Protein AF-A0A8S9PJC6-F1 (afdb_monomer_lite)

Sequence (449 aa):
MTGKNNDSPQQVSPPSPVQRLAALKWRIQFLGTGVKAVSTALEVVKRIKNELEKEHSICDDDTLKYLEEEEKKLRDKLVTLSGELDSEVHQVEAEISKLESKVTELEVELKELKEDQVELELELKELSGEKVELEKRNSNLGMQLKELKDDQVEHVKKNSKLELELKELNGEKVELENRNSYLGLQLSEIKEEKMALELELEKQMKHMKSEESGSKREARRITGRNEALKDQKKTLPKLLKEKEEELLAGNGNEENIHQDVSPLQNLVDRLPNTMKTILAPKGSFTGDEFGAFMGGFVNIAAYTVTLANKTMGITAMSALASLLTLMISTMFNNIVTYILTVQVQVQNDQPRVVKAFTSLPWIMLGGVLPIAIGGFIPRWGIRAIVTGIVTFVLKIAFAVFLVLSYKVPKKYGFYFVILGMAGMAIAAGVPEILEWIVKLSVKKACPSI

Radius of gyration: 73.62 Å; chains: 1; bounding box: 141×62×242 Å

Organism: Brassica cretica (NCBI:txid69181)

Foldseek 3Di:
DDDDPPPDPPPPPPDDLVRVLVVLVVVLVVLVVVLVVLVVVLVVLVVVLVVVVVVPPDDDPVVNVVSVVVNVVSVVVNVVSVVVSVVSVVVSVVSVVVVVVVVVVVVVVVVVVVVVVVVVVVVVVVVVVVVVVVVVVVVVVVVVVVVVVVVVVVVVVVVVVVVVVVVVVVVVVVVVVVVVVVVVVVVVVVVVVVVVVVVVVVVVVVVVVVVVVVVVVVVVVVVVVVVVVVVVVVCVVVVVVVVVVVVPDDDDDDDYDDDDDDDPPVPVVPDDPVVVPPDDDDDDDPVVNVVLVVVVLLVLLLLLLVPPPDDLVVSVVVSVVVVVVSLVVVVVVVVVVVVVVVVVDDDDDDDPPVVSVVCVVVCCVLRVVLCVVLVPDPDPVVSCVVSVVVNLVVLLVVLVVCCVVVVPPNVVSVVSSVVVVVSVVCSNVVVVVVVVVVVVVVVVPDDDD

Secondary structure (DSSP, 8-state):
------------PPPPHHHHHHHHHHHHHHHHHHHHHHHHHHHHHHHHHHHHTTSTTS--HHHHHHHHHHHHHHHHHHHHHHHHHHHHHHHHHHHHHHHHHHHHHHHHHHHHHHHHHHHHHHHHHHHHHHHHHHHHHHHHHHHHHHHHHHHHHHHHHHHHHHHHHHHHHHHHHHHHHHHHHHHHHHHHHHHHHHHHHHHHHHHHHHHHHHHHHHHHHHHHHHHHHHHHHHHHHHHHHHHHHHHHHHTTS-------------TTTTTTTTS-GGGS---PPP----HHHHHHHHHHHHHHHHHHHHSTTS-HHHHHHHHHHHHHHHHHHHHHHHHHHHHHHHTT--S----TTHHHHTTHHHHIIIIIHHHHHHHT--SHHHHHHHHHHHHHHHHHHHHHHHHHHH---HHHHHHHHHHHHHHHHHHHHHHHHHHHHHHHHHTTS----

pLDDT: mean 74.3, std 19.73, range [27.53, 97.62]

Structure (mmCIF, N/CA/C/O backbone):
data_AF-A0A8S9PJC6-F1
#
_entry.id   AF-A0A8S9PJC6-F1
#
loop_
_atom_site.group_PDB
_atom_site.id
_atom_site.type_symbol
_atom_site.label_atom_id
_atom_site.label_alt_id
_atom_site.label_comp_id
_atom_site.label_asym_id
_atom_site.label_entity_id
_atom_site.label_seq_id
_atom_site.pdbx_PDB_ins_code
_atom_site.Cartn_x
_atom_site.Cartn_y
_atom_site.Cartn_z
_atom_site.occupancy
_atom_site.B_iso_or_equiv
_atom_site.auth_seq_id
_atom_site.auth_comp_id
_atom_site.auth_asym_id
_atom_site.auth_atom_id
_atom_site.pdbx_PDB_model_num
ATOM 1 N N . MET A 1 1 ? -37.143 -42.612 22.997 1.00 45.41 1 MET A N 1
ATOM 2 C CA . MET A 1 1 ? -38.091 -42.983 24.068 1.00 45.41 1 MET A CA 1
ATOM 3 C C . MET A 1 1 ? -37.348 -43.777 25.131 1.00 45.41 1 MET A C 1
ATOM 5 O O . MET A 1 1 ? -37.181 -44.965 24.943 1.00 45.41 1 MET A O 1
ATOM 9 N N . THR A 1 2 ? -36.880 -43.120 26.193 1.00 41.22 2 THR A N 1
ATOM 10 C CA . THR A 1 2 ? -36.647 -43.697 27.535 1.00 41.22 2 THR A CA 1
ATOM 11 C C . THR A 1 2 ? -36.434 -42.510 28.475 1.00 41.22 2 THR A C 1
ATOM 13 O O . THR A 1 2 ? -35.317 -42.015 28.618 1.00 41.22 2 THR A O 1
ATOM 16 N N . GLY A 1 3 ? -37.530 -41.983 29.024 1.00 41.44 3 GLY A N 1
ATOM 17 C CA . GLY A 1 3 ? -37.496 -40.940 30.044 1.00 41.44 3 GLY A CA 1
ATOM 18 C C . GLY A 1 3 ? -37.128 -41.553 31.391 1.00 41.44 3 GLY A C 1
ATOM 19 O O . GLY A 1 3 ? -37.862 -42.394 31.903 1.00 41.44 3 GLY A O 1
ATOM 20 N N . LYS A 1 4 ? -35.980 -41.156 31.942 1.00 49.16 4 LYS A N 1
ATOM 21 C CA . LYS A 1 4 ? -35.655 -41.346 33.357 1.00 49.16 4 LYS A CA 1
ATOM 22 C C . LYS A 1 4 ? -36.144 -40.105 34.100 1.00 49.16 4 LYS A C 1
ATOM 24 O O . LYS A 1 4 ? -35.593 -39.026 33.901 1.00 49.16 4 LYS A O 1
ATOM 29 N N . ASN A 1 5 ? -37.181 -40.271 34.918 1.00 48.72 5 ASN A N 1
ATOM 30 C CA . ASN A 1 5 ? -37.601 -39.276 35.900 1.00 48.72 5 ASN A CA 1
ATOM 31 C C . ASN A 1 5 ? -36.500 -39.160 36.960 1.00 48.72 5 ASN A C 1
ATOM 33 O O . ASN A 1 5 ? -36.337 -40.050 37.792 1.00 48.72 5 ASN A O 1
ATOM 37 N N . ASN A 1 6 ? -35.719 -38.084 36.882 1.00 44.72 6 ASN A N 1
ATOM 38 C CA . ASN A 1 6 ? -34.831 -37.648 37.952 1.00 44.72 6 ASN A CA 1
ATOM 39 C C . ASN A 1 6 ? -35.631 -36.726 38.880 1.00 44.72 6 ASN A C 1
ATOM 41 O O . ASN A 1 6 ? -35.588 -35.506 38.730 1.00 44.72 6 ASN A O 1
ATOM 45 N N . ASP A 1 7 ? -36.348 -37.315 39.835 1.00 52.81 7 ASP A N 1
ATOM 46 C CA . ASP A 1 7 ? -36.864 -36.592 40.998 1.00 52.81 7 ASP A CA 1
ATOM 47 C C . ASP A 1 7 ? -35.705 -36.369 41.978 1.00 52.81 7 ASP A C 1
ATOM 49 O O . ASP A 1 7 ? -35.530 -37.080 42.968 1.00 52.81 7 ASP A O 1
ATOM 53 N N . SER A 1 8 ? -34.851 -35.395 41.661 1.00 49.06 8 SER A N 1
ATOM 54 C CA . SER A 1 8 ? -33.899 -34.863 42.634 1.00 49.06 8 SER A CA 1
ATOM 55 C C . SER A 1 8 ? -34.694 -34.119 43.713 1.00 49.06 8 SER A C 1
ATOM 57 O O . SER A 1 8 ? -35.525 -33.278 43.359 1.00 49.06 8 SER A O 1
ATOM 59 N N . PRO A 1 9 ? -34.468 -34.384 45.014 1.00 55.22 9 PRO A N 1
ATOM 60 C CA . PRO A 1 9 ? -35.162 -33.678 46.082 1.00 55.22 9 PRO A CA 1
ATOM 61 C C . PRO A 1 9 ? -34.919 -32.180 45.915 1.00 55.22 9 PRO A C 1
ATOM 63 O O . PRO A 1 9 ? -33.772 -31.731 45.912 1.00 55.22 9 PRO A O 1
ATOM 66 N N . GLN A 1 10 ? -36.003 -31.420 45.725 1.00 48.41 10 GLN A N 1
ATOM 67 C CA . GLN A 1 10 ? -35.957 -29.965 45.679 1.00 48.41 10 GLN A CA 1
ATOM 68 C C . GLN A 1 10 ? -35.291 -29.483 46.963 1.00 48.41 10 GLN A C 1
ATOM 70 O O . GLN A 1 10 ? -35.856 -29.559 48.053 1.00 48.41 10 GLN A O 1
ATOM 75 N N . GLN A 1 11 ? -34.049 -29.038 46.819 1.00 50.44 11 GLN A N 1
ATOM 76 C CA . GLN A 1 11 ? -33.277 -28.426 47.875 1.00 50.44 11 GLN A CA 1
ATOM 77 C C . GLN A 1 11 ? -34.015 -27.135 48.230 1.00 50.44 11 GLN A C 1
ATOM 79 O O . GLN A 1 11 ? -33.955 -26.155 47.491 1.00 50.44 11 GLN A O 1
ATOM 84 N N . VAL A 1 12 ? -34.816 -27.178 49.298 1.00 59.12 12 VAL A N 1
ATOM 85 C CA . VAL A 1 12 ? -35.572 -26.020 49.777 1.00 59.12 12 VAL A CA 1
ATOM 86 C C . VAL A 1 12 ? -34.548 -24.952 50.122 1.00 59.12 12 VAL A C 1
ATOM 88 O O . VAL A 1 12 ? -33.797 -25.089 51.090 1.00 59.12 12 VAL A O 1
ATOM 91 N N . SER A 1 13 ? -34.470 -23.928 49.274 1.00 61.56 13 SER A N 1
ATOM 92 C CA . SER A 1 13 ? -33.551 -22.817 49.458 1.00 61.56 13 SER A CA 1
ATOM 93 C C . SER A 1 13 ? -33.766 -22.236 50.853 1.00 61.56 13 SER A C 1
ATOM 95 O O . SER A 1 13 ? -34.916 -21.994 51.237 1.00 61.56 13 SER A O 1
ATOM 97 N N . PRO A 1 14 ? -32.696 -22.028 51.638 1.00 69.75 14 PRO A N 1
ATOM 98 C CA . PRO A 1 14 ? -32.834 -21.444 52.959 1.00 69.75 14 PRO A CA 1
ATOM 99 C C . PRO A 1 14 ? -33.584 -20.104 52.857 1.00 69.75 14 PRO A C 1
ATOM 101 O O . PRO A 1 14 ? -33.351 -19.358 51.902 1.00 69.75 14 PRO A O 1
ATOM 104 N N . PRO A 1 15 ? -34.461 -19.779 53.827 1.00 74.69 15 PRO A N 1
ATOM 105 C CA . PRO A 1 15 ? -35.247 -18.553 53.789 1.00 74.69 15 PRO A CA 1
ATOM 106 C C . PRO A 1 15 ? -34.319 -17.348 53.674 1.00 74.69 15 PRO A C 1
ATOM 108 O O . PRO A 1 15 ? -33.278 -17.298 54.347 1.00 74.69 15 PRO A O 1
ATO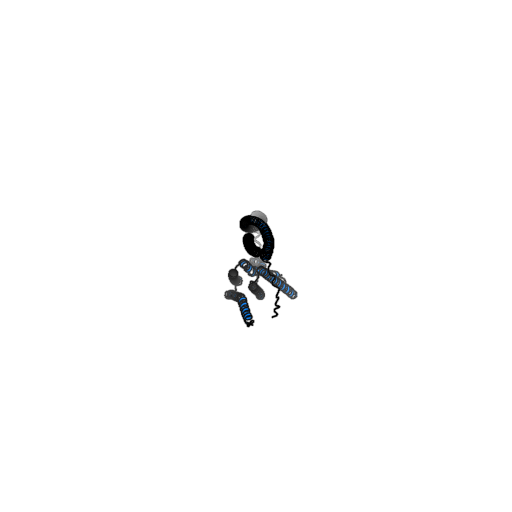M 111 N N . SER A 1 16 ? -34.691 -16.404 52.808 1.00 80.62 16 SER A N 1
ATOM 112 C CA . SER A 1 16 ? -33.894 -15.205 52.560 1.00 80.62 16 SER A CA 1
ATOM 113 C C . SER A 1 16 ? -33.733 -14.394 53.854 1.00 80.62 16 SER A C 1
ATOM 115 O O . SER A 1 16 ? -34.588 -14.482 54.739 1.00 80.62 16 SER A O 1
ATOM 117 N N . PRO A 1 17 ? -32.674 -13.577 53.998 1.00 73.81 17 PRO A N 1
ATOM 118 C CA . PRO A 1 17 ? -32.494 -12.729 55.181 1.00 73.81 17 PRO A CA 1
ATOM 119 C C . PRO A 1 17 ? -33.729 -11.867 55.489 1.00 73.81 17 PRO A C 1
ATOM 121 O O . PRO A 1 17 ? -34.109 -11.715 56.643 1.00 73.81 17 PRO A O 1
ATOM 124 N N . VAL A 1 18 ? -34.426 -11.400 54.447 1.00 74.25 18 VAL A N 1
ATOM 125 C CA . VAL A 1 18 ? -35.682 -10.644 54.567 1.00 74.25 18 VAL A CA 1
ATOM 126 C C . VAL A 1 18 ? -36.807 -11.502 55.155 1.00 74.25 18 VAL A C 1
ATOM 128 O O . VAL A 1 18 ? -37.553 -11.041 56.015 1.00 74.25 18 VAL A O 1
ATOM 131 N N . GLN A 1 19 ? -36.926 -12.761 54.727 1.00 80.06 19 GLN A N 1
ATOM 132 C CA . GLN A 1 19 ? -37.922 -13.696 55.257 1.00 80.06 19 GLN A CA 1
ATOM 133 C C . GLN A 1 19 ? -37.634 -14.079 56.714 1.00 80.06 19 GLN A C 1
ATOM 135 O O . GLN A 1 19 ? -38.567 -14.195 57.506 1.00 80.06 19 GLN A O 1
ATOM 140 N N . ARG A 1 20 ? -36.356 -14.236 57.083 1.00 78.38 20 ARG A N 1
ATOM 141 C CA . ARG A 1 20 ? -35.941 -14.506 58.470 1.00 78.38 20 ARG A CA 1
ATOM 142 C C . ARG A 1 20 ? -36.241 -13.325 59.388 1.00 78.38 20 ARG A C 1
ATOM 144 O O . ARG A 1 20 ? -36.880 -13.517 60.418 1.00 78.38 20 ARG A O 1
ATOM 151 N N . LEU A 1 21 ? -35.897 -12.111 58.959 1.00 77.00 21 LEU A N 1
ATOM 152 C CA . LEU A 1 21 ? -36.190 -10.885 59.699 1.00 77.00 21 LEU A CA 1
ATOM 153 C C . LEU A 1 21 ? -37.702 -10.668 59.865 1.00 77.00 21 LEU A C 1
ATOM 155 O O . LEU A 1 21 ? -38.164 -10.299 60.941 1.00 77.00 21 LEU A O 1
ATOM 159 N N . ALA A 1 22 ? -38.492 -10.936 58.819 1.00 79.31 22 ALA A N 1
ATOM 160 C CA . ALA A 1 22 ? -39.950 -10.853 58.890 1.00 79.31 22 ALA A CA 1
ATOM 161 C C . ALA A 1 22 ? -40.543 -11.860 59.892 1.00 79.31 22 ALA A C 1
ATOM 163 O O . ALA A 1 22 ? -41.432 -11.500 60.666 1.00 79.31 22 ALA A O 1
ATOM 164 N N . ALA A 1 23 ? -40.030 -13.095 59.914 1.00 81.25 23 ALA A N 1
ATOM 165 C CA . ALA A 1 23 ? -40.450 -14.121 60.866 1.00 81.25 23 ALA A CA 1
ATOM 166 C C . ALA A 1 23 ? -40.083 -13.754 62.316 1.00 81.25 23 ALA A C 1
ATOM 168 O O . ALA A 1 23 ? -40.928 -13.866 63.202 1.00 81.25 23 ALA A O 1
ATOM 169 N N . LEU A 1 24 ? -38.864 -13.253 62.549 1.00 78.75 24 LEU A N 1
ATOM 170 C CA . LEU A 1 24 ? -38.418 -12.759 63.858 1.00 78.75 24 LEU A CA 1
ATOM 171 C C . LEU A 1 24 ? -39.259 -11.570 64.336 1.00 78.75 24 LEU A C 1
ATOM 173 O O . LEU A 1 24 ? -39.724 -11.558 65.471 1.00 78.75 24 LEU A O 1
ATOM 177 N N . LYS A 1 25 ? -39.547 -10.602 63.458 1.00 80.00 25 LYS A N 1
ATOM 178 C CA . LYS A 1 25 ? -40.383 -9.438 63.790 1.00 80.00 25 LYS A CA 1
ATOM 179 C C . LYS A 1 25 ? -41.791 -9.842 64.230 1.00 80.00 25 LYS A C 1
ATOM 181 O O . LYS A 1 25 ? -42.320 -9.283 65.190 1.00 80.00 25 LYS A O 1
ATOM 186 N N . TRP A 1 26 ? -42.393 -10.812 63.542 1.00 88.56 26 TRP A N 1
ATOM 187 C CA . TRP A 1 26 ? -43.701 -11.350 63.917 1.00 88.56 26 TRP A CA 1
ATOM 188 C C . TRP A 1 26 ? -43.662 -12.028 65.291 1.00 88.56 26 TRP A C 1
ATOM 190 O O . TRP A 1 26 ? -44.562 -11.835 66.108 1.00 88.56 26 TRP A O 1
ATOM 200 N N . ARG A 1 27 ? -42.591 -12.775 65.570 1.00 80.56 27 ARG A N 1
ATOM 201 C CA . ARG A 1 27 ? -42.414 -13.521 66.817 1.00 80.56 27 ARG A CA 1
ATOM 202 C C . ARG A 1 27 ? -42.172 -12.606 68.025 1.00 80.56 27 ARG A C 1
ATOM 204 O O . ARG A 1 27 ? -42.888 -12.739 69.014 1.00 80.56 27 ARG A O 1
ATOM 211 N N . ILE A 1 28 ? -41.348 -11.568 67.876 1.00 79.69 28 ILE A N 1
ATOM 212 C CA . ILE A 1 28 ? -41.183 -10.483 68.861 1.00 79.69 28 ILE A CA 1
ATOM 213 C C . ILE A 1 28 ? -42.523 -9.788 69.146 1.00 79.69 28 ILE A C 1
ATOM 215 O O . ILE A 1 28 ? -42.865 -9.529 70.300 1.00 79.69 28 ILE A O 1
ATOM 219 N N . GLN A 1 29 ? -43.321 -9.501 68.111 1.00 85.38 29 GLN A N 1
ATOM 220 C CA . GLN A 1 29 ? -44.637 -8.876 68.282 1.00 85.38 29 GLN A CA 1
ATOM 221 C C . GLN A 1 29 ? -45.616 -9.789 69.048 1.00 85.38 29 GLN A C 1
ATOM 223 O O . GLN A 1 29 ? -46.381 -9.317 69.899 1.00 85.38 29 GLN A O 1
ATOM 228 N N . PHE A 1 30 ? -45.582 -11.094 68.773 1.00 88.94 30 PHE A N 1
ATOM 229 C CA . PHE A 1 30 ? -46.383 -12.098 69.472 1.00 88.94 30 PHE A CA 1
ATOM 230 C C . PHE A 1 30 ? -45.956 -12.256 70.943 1.00 88.94 30 PHE A C 1
ATOM 232 O O . PHE A 1 30 ? -46.791 -12.190 71.844 1.00 88.94 30 PHE A O 1
ATOM 239 N N . LEU A 1 31 ? -44.656 -12.368 71.218 1.00 82.94 31 LEU A N 1
ATOM 240 C CA . LEU A 1 31 ? -44.134 -12.437 72.586 1.00 82.94 31 LEU A CA 1
ATOM 241 C C . LEU A 1 31 ? -44.427 -11.151 73.370 1.00 82.94 31 LEU A C 1
ATOM 243 O O . LEU A 1 31 ? -44.906 -11.213 74.501 1.00 82.94 31 LEU A O 1
ATOM 247 N N . GLY A 1 32 ? -44.258 -9.978 72.753 1.00 81.75 32 GLY A N 1
ATOM 248 C CA . GLY A 1 32 ? -44.567 -8.692 73.382 1.00 81.75 32 GLY A CA 1
ATOM 249 C C . GLY A 1 32 ? -46.050 -8.521 73.736 1.00 81.75 32 GLY A C 1
ATOM 250 O O . GLY A 1 32 ? -46.381 -7.895 74.745 1.00 81.75 32 GLY A O 1
ATOM 251 N N . THR A 1 33 ? -46.964 -9.096 72.947 1.00 88.19 33 THR A N 1
ATOM 252 C CA . THR A 1 33 ? -48.395 -9.134 73.299 1.00 88.19 33 THR A CA 1
ATOM 253 C C . THR A 1 33 ? -48.682 -10.130 74.424 1.00 88.19 33 THR A C 1
ATOM 255 O O . THR A 1 33 ? -49.456 -9.804 75.326 1.00 88.19 33 THR A O 1
ATOM 258 N N . GLY A 1 34 ? -48.001 -11.280 74.444 1.00 83.81 34 GLY A N 1
ATOM 259 C CA . GLY A 1 34 ? -48.054 -12.245 75.546 1.00 83.81 34 GLY A CA 1
ATOM 260 C C . GLY A 1 34 ? -47.580 -11.669 76.887 1.00 83.81 34 GLY A C 1
ATOM 261 O O . GLY A 1 34 ? -48.292 -11.779 77.885 1.00 83.81 34 GLY A O 1
ATOM 262 N N . VAL A 1 35 ? -46.432 -10.982 76.908 1.00 85.44 35 VAL A N 1
ATOM 263 C CA . VAL A 1 35 ? -45.887 -10.309 78.106 1.00 85.44 35 VAL A CA 1
ATOM 264 C C . VAL A 1 35 ? -46.878 -9.281 78.658 1.00 85.44 35 VAL A C 1
ATOM 266 O O . VAL A 1 35 ? -47.157 -9.278 79.858 1.00 85.44 35 VAL A O 1
ATOM 269 N N . LYS A 1 36 ? -47.477 -8.449 77.791 1.00 87.69 36 LYS A N 1
ATOM 270 C CA . LYS A 1 36 ? -48.509 -7.478 78.198 1.00 87.69 36 LYS A CA 1
ATOM 271 C C . LYS A 1 36 ? -49.721 -8.165 78.827 1.00 87.69 36 LYS A C 1
ATOM 273 O O . LYS A 1 36 ? -50.155 -7.745 79.895 1.00 87.69 36 LYS A O 1
ATOM 278 N N . ALA A 1 37 ? -50.231 -9.231 78.209 1.00 86.62 37 ALA A N 1
ATOM 279 C CA . ALA A 1 37 ? -51.390 -9.963 78.719 1.00 86.62 37 ALA A CA 1
ATOM 280 C C . ALA A 1 37 ? -51.128 -10.588 80.103 1.00 86.62 37 ALA A C 1
ATOM 282 O O . ALA A 1 37 ? -51.960 -10.462 81.003 1.00 86.62 37 ALA A O 1
ATOM 283 N N . VAL A 1 38 ? -49.959 -11.209 80.302 1.00 84.38 38 VAL A N 1
ATOM 284 C CA . VAL A 1 38 ? -49.564 -11.787 81.599 1.00 84.38 38 VAL A CA 1
ATOM 285 C C . VAL A 1 38 ? -49.360 -10.697 82.653 1.00 84.38 38 VAL A C 1
ATOM 287 O O . VAL A 1 38 ? -49.795 -10.867 83.790 1.00 84.38 38 VAL A O 1
ATOM 290 N N . SER A 1 39 ? -48.768 -9.558 82.284 1.00 87.00 39 SER A N 1
ATOM 291 C CA . SER A 1 39 ? -48.610 -8.415 83.189 1.00 87.00 39 SER A CA 1
ATOM 292 C C . SER A 1 39 ? -49.960 -7.858 83.649 1.00 87.00 39 SER A C 1
ATOM 294 O O . SER A 1 39 ? -50.131 -7.602 84.838 1.00 87.00 39 SER A O 1
ATOM 296 N N . THR A 1 40 ? -50.934 -7.710 82.747 1.00 89.31 40 THR A N 1
ATOM 297 C CA . THR A 1 40 ? -52.292 -7.273 83.109 1.00 89.31 40 THR A CA 1
ATOM 298 C C . THR A 1 40 ? -52.986 -8.287 84.019 1.00 89.31 40 THR A C 1
ATOM 300 O O . THR A 1 40 ? -53.592 -7.898 85.015 1.00 89.31 40 THR A O 1
ATOM 303 N N . ALA A 1 41 ? -52.869 -9.588 83.733 1.00 85.62 41 ALA A N 1
ATOM 304 C CA . ALA A 1 41 ? -53.424 -10.634 84.594 1.00 85.62 41 ALA A CA 1
ATOM 305 C C . ALA A 1 41 ? -52.812 -10.599 86.007 1.00 85.62 41 ALA A C 1
ATOM 307 O O . ALA A 1 41 ? -53.534 -10.695 86.998 1.00 85.62 41 ALA A O 1
ATOM 308 N N . LEU A 1 42 ? -51.496 -10.387 86.109 1.00 86.81 42 LEU A N 1
ATOM 309 C CA . LEU A 1 42 ? -50.792 -10.256 87.384 1.00 86.81 42 LEU A CA 1
ATOM 310 C C . LEU A 1 42 ? -51.283 -9.045 88.197 1.00 86.81 42 LEU A C 1
ATOM 312 O O . LEU A 1 42 ? -51.441 -9.147 89.413 1.00 86.81 42 LEU A O 1
ATOM 316 N N . GLU A 1 43 ? -51.550 -7.906 87.552 1.00 89.19 43 GLU A N 1
ATOM 317 C CA . GLU A 1 43 ? -52.126 -6.729 88.219 1.00 89.19 43 GLU A CA 1
ATOM 318 C C . GLU A 1 43 ? -53.539 -6.985 88.754 1.00 89.19 43 GLU A C 1
ATOM 320 O O . GLU A 1 43 ? -53.869 -6.539 89.856 1.00 89.19 43 GLU A O 1
ATOM 325 N N . VAL A 1 44 ? -54.364 -7.720 88.003 1.00 91.19 44 VAL A N 1
ATOM 326 C CA . VAL A 1 44 ? -55.715 -8.104 88.437 1.00 91.19 44 VAL A CA 1
ATOM 327 C C . VAL A 1 44 ? -55.648 -9.014 89.662 1.00 91.19 44 VAL A C 1
ATOM 329 O O . VAL A 1 44 ? -56.316 -8.730 90.654 1.00 91.19 44 VAL A O 1
ATOM 332 N N . VAL A 1 45 ? -54.795 -10.044 89.640 1.00 86.25 45 VAL A N 1
ATOM 333 C CA . VAL A 1 45 ? -54.602 -10.953 90.785 1.00 86.25 45 VAL A CA 1
ATOM 334 C C . VAL A 1 45 ? -54.132 -10.189 92.027 1.00 86.25 45 VAL A C 1
ATOM 336 O O . VAL A 1 45 ? -54.692 -10.374 93.105 1.00 86.25 45 VAL A O 1
ATOM 339 N N . LYS A 1 46 ? -53.179 -9.257 91.881 1.00 87.00 46 LYS A N 1
ATOM 340 C CA . LYS A 1 46 ? -52.736 -8.383 92.983 1.00 87.00 46 LYS A CA 1
ATOM 341 C C . LYS A 1 46 ? -53.865 -7.530 93.556 1.00 87.00 46 LYS A C 1
ATOM 343 O O . LYS A 1 46 ? -53.947 -7.354 94.768 1.00 87.00 46 LYS A O 1
ATOM 348 N N . ARG A 1 47 ? -54.729 -6.978 92.698 1.00 89.31 47 ARG A N 1
ATOM 349 C CA . ARG A 1 47 ? -55.872 -6.166 93.137 1.00 89.31 47 ARG A CA 1
ATOM 350 C C . ARG A 1 47 ? -56.874 -7.004 93.926 1.00 89.31 47 ARG A C 1
ATOM 352 O O . ARG A 1 47 ? -57.272 -6.577 95.002 1.00 89.31 47 ARG A O 1
ATOM 359 N N . ILE A 1 48 ? -57.211 -8.191 93.418 1.00 87.25 48 ILE A N 1
ATOM 360 C CA . ILE A 1 48 ? -58.112 -9.143 94.079 1.00 87.25 48 ILE A CA 1
ATOM 361 C C . ILE A 1 48 ? -57.552 -9.530 95.453 1.00 87.25 48 ILE A C 1
ATOM 363 O O . ILE A 1 48 ? -58.257 -9.401 96.450 1.00 87.25 48 ILE A O 1
ATOM 367 N N . LYS A 1 49 ? -56.266 -9.904 95.531 1.00 84.06 49 LYS A N 1
ATOM 368 C CA . LYS A 1 49 ? -55.587 -10.221 96.799 1.00 84.06 49 LYS A CA 1
ATOM 369 C C . LYS A 1 49 ? -55.687 -9.072 97.812 1.00 84.06 49 LYS A C 1
ATOM 371 O O . LYS A 1 49 ? -56.090 -9.292 98.948 1.00 84.06 49 LYS A O 1
ATOM 376 N N . ASN A 1 50 ? -55.394 -7.841 97.387 1.00 85.38 50 ASN A N 1
ATOM 377 C CA . ASN A 1 50 ? -55.452 -6.657 98.252 1.00 85.38 50 ASN A CA 1
ATOM 378 C C . ASN A 1 50 ? -56.872 -6.309 98.738 1.00 85.38 50 ASN A C 1
ATOM 380 O O . ASN A 1 50 ? -57.015 -5.688 99.789 1.00 85.38 50 ASN A O 1
ATOM 384 N N . GLU A 1 51 ? -57.915 -6.610 97.959 1.00 86.38 51 GLU A N 1
ATOM 385 C CA . GLU A 1 51 ? -59.310 -6.419 98.384 1.00 86.38 51 GLU A CA 1
ATOM 386 C C . GLU A 1 51 ? -59.731 -7.493 99.393 1.00 86.38 51 GLU A C 1
ATOM 388 O O . GLU A 1 51 ? -60.273 -7.155 100.444 1.00 86.38 51 GLU A O 1
ATOM 393 N N . LEU A 1 52 ? -59.372 -8.754 99.143 1.00 80.75 52 LEU A N 1
ATOM 394 C CA . LEU A 1 52 ? -59.600 -9.876 100.059 1.00 80.75 52 LEU A CA 1
ATOM 395 C C . LEU A 1 52 ? -58.912 -9.688 101.417 1.00 80.75 52 LEU A C 1
ATOM 397 O O . LEU A 1 52 ? -59.521 -9.928 102.457 1.00 80.75 52 LEU A O 1
ATOM 401 N N . GLU A 1 53 ? -57.675 -9.186 101.432 1.00 79.62 53 GLU A N 1
ATOM 402 C CA . GLU A 1 53 ? -56.961 -8.860 102.671 1.00 79.62 53 GLU A CA 1
ATOM 403 C C . GLU A 1 53 ? -57.628 -7.726 103.468 1.00 79.62 53 GLU A C 1
ATOM 405 O O . GLU A 1 53 ? -57.440 -7.643 104.679 1.00 79.62 53 GLU A O 1
ATOM 410 N N . LYS A 1 54 ? -58.431 -6.849 102.851 1.00 83.81 54 LYS A N 1
ATOM 411 C CA . LYS A 1 54 ? -59.157 -5.794 103.584 1.00 83.81 54 LYS A CA 1
ATOM 412 C C . LYS A 1 54 ? -60.434 -6.310 104.248 1.00 83.81 54 LYS A C 1
ATOM 414 O O . LYS A 1 54 ? -60.833 -5.771 105.278 1.00 83.81 54 LYS A O 1
ATOM 419 N N . GLU A 1 55 ? -61.051 -7.359 103.712 1.00 79.19 55 GLU A N 1
ATOM 420 C CA . GLU A 1 55 ? -62.315 -7.928 104.203 1.00 79.19 55 GLU A CA 1
ATOM 421 C C . GLU A 1 55 ? -62.118 -9.035 105.269 1.00 79.19 55 GLU A C 1
ATOM 423 O O . GLU A 1 55 ? -62.856 -10.014 105.274 1.00 79.19 55 GLU A O 1
ATOM 428 N N . HIS A 1 56 ? -61.154 -8.861 106.192 1.00 55.34 56 HIS A N 1
ATOM 429 C CA . HIS A 1 56 ? -60.543 -9.807 107.170 1.00 55.34 56 HIS A CA 1
ATOM 430 C C . HIS A 1 56 ? -61.443 -10.748 108.029 1.00 55.34 56 HIS A C 1
ATOM 432 O O . HIS A 1 56 ? -60.955 -11.371 108.968 1.00 55.34 56 HIS A O 1
ATOM 438 N N . SER A 1 57 ? -62.745 -10.865 107.766 1.00 56.28 57 SER A N 1
ATOM 439 C CA . SER A 1 57 ? -63.726 -11.587 108.581 1.00 56.28 57 SER A CA 1
ATOM 440 C C . SER A 1 57 ? -64.360 -12.821 107.915 1.00 56.28 57 SER A C 1
ATOM 442 O O . SER A 1 57 ? -65.059 -13.543 108.624 1.00 56.28 57 SER A O 1
ATOM 444 N N . ILE A 1 58 ? -64.215 -13.056 106.600 1.00 57.72 58 ILE A N 1
ATOM 445 C CA . ILE A 1 58 ? -65.045 -14.068 105.892 1.00 57.72 58 ILE A CA 1
ATOM 446 C C . ILE A 1 58 ? -64.258 -15.005 104.955 1.00 57.72 58 ILE A C 1
ATOM 448 O O . ILE A 1 58 ? -64.803 -16.020 104.530 1.00 57.72 58 ILE A O 1
ATOM 452 N N . CYS A 1 59 ? -62.992 -14.733 104.634 1.00 55.12 59 CYS A N 1
ATOM 453 C CA . CYS A 1 59 ? -62.295 -15.540 103.631 1.00 55.12 59 CYS A CA 1
ATOM 454 C C . CYS A 1 59 ? -61.469 -16.690 104.229 1.00 55.12 59 CYS A C 1
ATOM 456 O O . CYS A 1 59 ? -60.643 -16.464 105.113 1.00 55.12 59 CYS A O 1
ATOM 458 N N . ASP A 1 60 ? -61.679 -17.905 103.712 1.00 72.31 60 ASP A N 1
ATOM 459 C CA . ASP A 1 60 ? -60.907 -19.100 104.059 1.00 72.31 60 ASP A CA 1
ATOM 460 C C . ASP A 1 60 ? -59.451 -18.972 103.563 1.00 72.31 60 ASP A C 1
ATOM 462 O O . ASP A 1 60 ? -59.198 -18.573 102.421 1.00 72.31 60 ASP A O 1
ATOM 466 N N . ASP A 1 61 ? -58.495 -19.351 104.420 1.00 81.44 61 ASP A N 1
ATOM 467 C CA . ASP A 1 61 ? -57.033 -19.340 104.191 1.00 81.44 61 ASP A CA 1
ATOM 468 C C . ASP A 1 61 ? -56.621 -20.046 102.877 1.00 81.44 61 ASP A C 1
ATOM 470 O O . ASP A 1 61 ? -55.644 -19.679 102.221 1.00 81.44 61 ASP A O 1
ATOM 474 N N . ASP A 1 62 ? -57.418 -21.021 102.434 1.00 85.19 62 ASP A N 1
ATOM 475 C CA . ASP A 1 62 ? -57.201 -21.777 101.198 1.00 85.19 62 ASP A CA 1
ATOM 476 C C . ASP A 1 62 ? -57.332 -20.913 99.931 1.00 85.19 62 ASP A C 1
ATOM 478 O O . ASP A 1 62 ? -56.579 -21.092 98.970 1.00 85.19 62 ASP A O 1
ATOM 482 N N . THR A 1 63 ? -58.234 -19.926 99.929 1.00 84.31 63 THR A N 1
ATOM 483 C CA . THR A 1 63 ? -58.429 -18.998 98.799 1.00 84.31 63 THR A CA 1
ATOM 484 C C . THR A 1 63 ? -57.230 -18.069 98.620 1.00 84.31 63 THR A C 1
ATOM 486 O O . THR A 1 63 ? -56.821 -17.769 97.496 1.00 84.31 63 THR A O 1
ATOM 489 N N . LEU A 1 64 ? -56.636 -17.643 99.737 1.00 83.56 64 LEU A N 1
ATOM 490 C CA . LEU A 1 64 ? -55.446 -16.795 99.770 1.00 83.56 64 LEU A CA 1
ATOM 491 C C . LEU A 1 64 ? -54.214 -17.567 99.276 1.00 83.56 64 LEU A C 1
ATOM 493 O O . LEU A 1 64 ? -53.492 -17.064 98.415 1.00 83.56 64 LEU A O 1
ATOM 497 N N . LYS A 1 65 ? -54.035 -18.822 99.718 1.00 88.19 65 LYS A N 1
ATOM 498 C CA . LYS A 1 65 ? -52.977 -19.716 99.207 1.00 88.19 65 LYS A CA 1
ATOM 499 C C . LYS A 1 65 ? -53.093 -19.970 97.706 1.00 88.19 65 LYS A C 1
ATOM 501 O O . LYS A 1 65 ? -52.087 -19.907 97.002 1.00 88.19 65 LYS A O 1
ATOM 506 N N . TYR A 1 66 ? -54.305 -20.212 97.205 1.00 88.81 66 TYR A N 1
ATOM 507 C CA . TYR A 1 66 ? -54.537 -20.405 95.773 1.00 88.81 66 TYR A CA 1
ATOM 508 C C . TYR A 1 66 ? -54.132 -19.165 94.956 1.00 88.81 66 TYR A C 1
ATOM 510 O O . TYR A 1 66 ? -53.418 -19.281 93.958 1.00 88.81 66 TYR A O 1
ATOM 518 N N . LEU A 1 67 ? -54.524 -17.964 95.402 1.00 84.88 67 LEU A N 1
ATOM 519 C CA . LEU A 1 67 ? -54.147 -16.712 94.737 1.00 84.88 67 LEU A CA 1
ATOM 520 C C . LEU A 1 67 ? -52.635 -16.460 94.779 1.00 84.88 67 LEU A C 1
ATOM 522 O O . LEU A 1 67 ? -52.079 -15.964 93.801 1.00 84.88 67 LEU A O 1
ATOM 526 N N . GLU A 1 68 ? -51.951 -16.815 95.869 1.00 88.12 68 GLU A N 1
ATOM 527 C CA . GLU A 1 68 ? -50.488 -16.724 95.954 1.00 88.12 68 GLU A CA 1
ATOM 528 C C . GLU A 1 68 ? -49.774 -17.680 94.993 1.00 88.12 68 GLU A C 1
ATOM 530 O O . GLU A 1 68 ? -48.806 -17.281 94.336 1.00 88.12 68 GLU A O 1
ATOM 535 N N . GLU A 1 69 ? -50.257 -18.918 94.862 1.00 92.50 69 GLU A N 1
ATOM 536 C CA . GLU A 1 69 ? -49.743 -19.871 93.875 1.00 92.50 69 GLU A CA 1
ATOM 537 C C . GLU A 1 69 ? -49.976 -19.387 92.440 1.00 92.50 69 GLU A C 1
ATOM 539 O O . GLU A 1 69 ? -49.075 -19.485 91.600 1.00 92.50 69 GLU A O 1
ATOM 544 N N . GLU A 1 70 ? -51.147 -18.821 92.148 1.00 90.75 70 GLU A N 1
ATOM 545 C CA . GLU A 1 70 ? -51.463 -18.286 90.824 1.00 90.75 70 GLU A CA 1
ATOM 546 C C . GLU A 1 70 ? -50.636 -17.031 90.503 1.00 90.75 70 GLU A C 1
ATOM 548 O O . GLU A 1 70 ? -50.084 -16.917 89.404 1.00 90.75 70 GLU A O 1
ATOM 553 N N . GLU A 1 71 ? -50.441 -16.134 91.473 1.00 89.81 71 GLU A N 1
ATOM 554 C CA . GLU A 1 71 ? -49.567 -14.966 91.339 1.00 89.81 71 GLU A CA 1
ATOM 555 C C . GLU A 1 71 ? -48.108 -15.384 91.093 1.00 89.81 71 GLU A C 1
ATOM 557 O O . GLU A 1 71 ? -47.432 -14.823 90.224 1.00 89.81 71 GLU A O 1
ATOM 562 N N . LYS A 1 72 ? -47.619 -16.403 91.814 1.00 94.25 72 LYS A N 1
ATOM 563 C CA . LYS A 1 72 ? -46.289 -16.987 91.598 1.00 94.25 72 LYS A CA 1
ATOM 564 C C . LYS A 1 72 ? -46.170 -17.588 90.197 1.00 94.25 72 LYS A C 1
ATOM 566 O O . LYS A 1 72 ? -45.232 -17.265 89.475 1.00 94.25 72 LYS A O 1
ATOM 571 N N . LYS A 1 73 ? -47.155 -18.377 89.766 1.00 94.31 73 LYS A N 1
ATOM 572 C CA . LYS A 1 73 ? -47.190 -18.982 88.427 1.00 94.31 73 LYS A CA 1
ATOM 573 C C . LYS A 1 73 ? -47.205 -17.931 87.314 1.00 94.31 73 LYS A C 1
ATOM 575 O O . LYS A 1 73 ? -46.561 -18.122 86.283 1.00 94.31 73 LYS A O 1
ATOM 580 N N . LEU A 1 74 ? -47.934 -16.828 87.496 1.00 89.69 74 LEU A N 1
ATOM 581 C CA . LEU A 1 74 ? -47.949 -15.707 86.552 1.00 89.69 74 LEU A CA 1
ATOM 582 C C . LEU A 1 74 ? -46.610 -14.966 86.529 1.00 89.69 74 LEU A C 1
ATOM 584 O O . LEU A 1 74 ? -46.134 -14.634 85.445 1.00 89.69 74 LEU A O 1
ATOM 588 N N . ARG A 1 75 ? -45.974 -14.753 87.689 1.00 91.00 75 ARG A N 1
ATOM 589 C CA . ARG A 1 75 ? -44.615 -14.195 87.764 1.00 91.00 75 ARG A CA 1
ATOM 590 C C . ARG A 1 75 ? -43.598 -15.063 87.029 1.00 91.00 75 ARG A C 1
ATOM 592 O O . ARG A 1 75 ? -42.862 -14.535 86.204 1.00 91.00 75 ARG A O 1
ATOM 599 N N . ASP A 1 76 ? -43.599 -16.371 87.261 1.00 94.19 76 ASP A N 1
ATOM 600 C CA . ASP A 1 76 ? -42.659 -17.298 86.620 1.00 94.19 76 ASP A CA 1
ATOM 601 C C . ASP A 1 76 ? -42.842 -17.314 85.090 1.00 94.19 76 ASP A C 1
ATOM 603 O O . ASP A 1 76 ? -41.870 -17.269 84.328 1.00 94.19 76 ASP A O 1
ATOM 607 N N . LYS A 1 77 ? -44.099 -17.288 84.617 1.00 93.38 77 LYS A N 1
ATOM 608 C CA . LYS A 1 77 ? -44.419 -17.131 83.188 1.00 93.38 77 LYS A CA 1
ATOM 609 C C . LYS A 1 77 ? -43.940 -15.796 82.623 1.00 93.38 77 LYS A C 1
ATOM 611 O O . LYS A 1 77 ? -43.419 -15.777 81.514 1.00 93.38 77 LYS A O 1
ATOM 616 N N . LEU A 1 78 ? -44.117 -14.697 83.358 1.00 90.69 78 LEU A N 1
ATOM 617 C CA . LEU A 1 78 ? -43.666 -13.372 82.932 1.00 90.69 78 LEU A CA 1
ATOM 618 C C . LEU A 1 78 ? -42.141 -13.331 82.792 1.00 90.69 78 LEU A C 1
ATOM 620 O O . LEU A 1 78 ? -41.644 -12.842 81.785 1.00 90.69 78 LEU A O 1
ATOM 624 N N . VAL A 1 79 ? -41.412 -13.885 83.766 1.00 94.75 79 VAL A N 1
ATOM 625 C CA . VAL A 1 79 ? -39.944 -13.975 83.730 1.00 94.75 79 VAL A CA 1
ATOM 626 C C . VAL A 1 79 ? -39.481 -14.815 82.541 1.00 94.75 79 VAL A C 1
ATOM 628 O O . VAL A 1 79 ? -38.564 -14.412 81.831 1.00 94.75 79 VAL A O 1
ATOM 631 N N . THR A 1 80 ? -40.150 -15.939 82.276 1.00 94.31 80 THR A N 1
ATOM 632 C CA . THR A 1 80 ? -39.804 -16.822 81.152 1.00 94.31 80 THR A CA 1
ATOM 633 C C . THR A 1 80 ? -40.057 -16.134 79.807 1.00 94.31 80 THR A C 1
ATOM 635 O O . THR A 1 80 ? -39.158 -16.080 78.975 1.00 94.31 80 THR A O 1
ATOM 638 N N . LEU A 1 81 ? -41.239 -15.533 79.614 1.00 90.56 81 LEU A N 1
ATOM 639 C CA . LEU A 1 81 ? -41.571 -14.803 78.384 1.00 90.56 81 LEU A CA 1
ATOM 640 C C . LEU A 1 81 ? -40.679 -13.574 78.169 1.00 90.56 81 LEU A C 1
ATOM 642 O O . LEU A 1 81 ? -40.333 -13.271 77.032 1.00 90.56 81 LEU A O 1
ATOM 646 N N . SER A 1 82 ? -40.305 -12.869 79.241 1.00 87.88 82 SER A N 1
ATOM 647 C CA . SER A 1 82 ? -39.362 -11.750 79.157 1.00 87.88 82 SER A CA 1
ATOM 648 C C . SER A 1 82 ? -37.984 -12.229 78.705 1.00 87.88 82 SER A C 1
ATOM 650 O O . SER A 1 82 ? -37.411 -11.633 77.803 1.00 87.88 82 SER A O 1
ATOM 652 N N . GLY A 1 83 ? -37.485 -13.335 79.268 1.00 93.12 83 GLY A N 1
ATOM 653 C CA . GLY A 1 83 ? -36.202 -13.910 78.860 1.00 93.12 83 GLY A CA 1
ATOM 654 C C . GLY A 1 83 ? -36.195 -14.409 77.410 1.00 93.12 83 GLY A C 1
ATOM 655 O O . GLY A 1 83 ? -35.214 -14.211 76.696 1.00 93.12 83 GLY A O 1
ATOM 656 N N . GLU A 1 84 ? -37.293 -15.015 76.945 1.00 92.44 84 GLU A N 1
ATOM 657 C CA . GLU A 1 84 ? -37.455 -15.407 75.537 1.00 92.44 84 GLU A CA 1
ATOM 658 C C . GLU A 1 84 ? -37.471 -14.188 74.605 1.00 92.44 84 GLU A C 1
ATOM 660 O O . GLU A 1 84 ? -36.799 -14.194 73.573 1.00 92.44 84 GLU A O 1
ATOM 665 N N . LEU A 1 85 ? -38.195 -13.130 74.985 1.00 90.38 85 LEU A N 1
ATOM 666 C CA . LEU A 1 85 ? -38.250 -11.885 74.223 1.00 90.38 85 LEU A CA 1
ATOM 667 C C . LEU A 1 85 ? -36.867 -11.225 74.128 1.00 90.38 85 LEU A C 1
ATOM 669 O O . LEU A 1 85 ? -36.467 -10.842 73.031 1.00 90.38 85 LEU A O 1
ATOM 673 N N . ASP A 1 86 ? -36.122 -11.146 75.232 1.00 91.44 86 ASP A N 1
ATOM 674 C CA . ASP A 1 86 ? -34.763 -10.586 75.256 1.00 91.44 86 ASP A CA 1
ATOM 675 C C . ASP A 1 86 ? -33.806 -11.396 74.366 1.00 91.44 86 ASP A C 1
ATOM 677 O O . ASP A 1 86 ? -33.015 -10.831 73.608 1.00 91.44 86 ASP A O 1
ATOM 681 N N . SER A 1 87 ? -33.918 -12.730 74.381 1.00 92.12 87 SER A N 1
ATOM 682 C CA . SER A 1 87 ? -33.130 -13.594 73.497 1.00 92.12 87 SER A CA 1
ATOM 683 C C . SER A 1 87 ? -33.447 -13.363 72.015 1.00 92.12 87 SER A C 1
ATOM 685 O O . SER A 1 87 ? -32.530 -13.381 71.191 1.00 92.12 87 SER A O 1
ATOM 687 N N . GLU A 1 88 ? -34.717 -13.171 71.648 1.00 90.31 88 GLU A N 1
ATOM 688 C CA . GLU A 1 88 ? -35.104 -12.884 70.259 1.00 90.31 88 GLU A CA 1
ATOM 689 C C . GLU A 1 88 ? -34.669 -11.486 69.815 1.00 90.31 88 GLU A C 1
ATOM 691 O O . GLU A 1 88 ? -34.219 -11.317 68.680 1.00 90.31 88 GLU A O 1
ATOM 696 N N . VAL A 1 89 ? -34.748 -10.495 70.706 1.00 87.44 89 VAL A N 1
ATOM 697 C CA . VAL A 1 89 ? -34.250 -9.138 70.447 1.00 87.44 89 VAL A CA 1
ATOM 698 C C . VAL A 1 89 ? -32.749 -9.170 70.165 1.00 87.44 89 VAL A C 1
ATOM 700 O O . VAL A 1 89 ? -32.329 -8.678 69.119 1.00 87.44 89 VAL A O 1
ATOM 703 N N . HIS A 1 90 ? -31.953 -9.835 71.006 1.00 90.94 90 HIS A N 1
ATOM 704 C CA . HIS A 1 90 ? -30.513 -9.976 70.772 1.00 90.94 90 HIS A CA 1
ATOM 705 C C . HIS A 1 90 ? -30.180 -10.723 69.473 1.00 90.94 90 HIS A C 1
ATOM 707 O O . HIS A 1 90 ? -29.205 -10.392 68.795 1.00 90.94 90 HIS A O 1
ATOM 713 N N . GLN A 1 91 ? -30.994 -11.709 69.081 1.00 90.62 91 GLN A N 1
ATOM 714 C CA . GLN A 1 91 ? -30.824 -12.379 67.793 1.00 90.62 91 GLN A CA 1
ATOM 715 C C . GLN A 1 91 ? -31.066 -11.421 66.616 1.00 90.62 91 GLN A C 1
ATOM 717 O O . GLN A 1 91 ? -30.295 -11.430 65.654 1.00 90.62 91 GLN A O 1
ATOM 722 N N . VAL A 1 92 ? -32.108 -10.587 66.683 1.00 87.62 92 VAL A N 1
ATOM 723 C CA . VAL A 1 92 ? -32.393 -9.580 65.649 1.00 87.62 92 VAL A CA 1
ATOM 724 C C . VAL A 1 92 ? -31.294 -8.526 65.583 1.00 87.62 92 VAL A C 1
ATOM 726 O O . VAL A 1 92 ? -30.863 -8.190 64.483 1.00 87.62 92 VAL A O 1
ATOM 729 N N . GLU A 1 93 ? -30.802 -8.039 66.722 1.00 90.19 93 GLU A N 1
ATOM 730 C CA . GLU A 1 93 ? -29.678 -7.095 66.776 1.00 90.19 93 GLU A CA 1
ATOM 731 C C . GLU A 1 93 ? -28.437 -7.666 66.076 1.00 90.19 93 GLU A C 1
ATOM 733 O O . GLU A 1 93 ? -27.840 -7.000 65.230 1.00 90.19 93 GLU A O 1
ATOM 738 N N . ALA A 1 94 ? -28.101 -8.934 66.337 1.00 89.94 94 ALA A N 1
ATOM 739 C CA . ALA A 1 94 ? -26.985 -9.605 65.676 1.00 89.94 94 ALA A CA 1
ATOM 740 C C . ALA A 1 94 ? -27.191 -9.761 64.154 1.00 89.94 94 ALA A C 1
ATOM 742 O O . ALA A 1 94 ? -26.244 -9.605 63.378 1.00 89.94 94 ALA A O 1
ATOM 743 N N . GLU A 1 95 ? -28.415 -10.062 63.700 1.00 89.50 95 GLU A N 1
ATOM 744 C CA . GLU A 1 95 ? -28.733 -10.123 62.267 1.00 89.50 95 GLU A CA 1
ATOM 745 C C . GLU A 1 95 ? -28.671 -8.743 61.597 1.00 89.50 95 GLU A C 1
ATOM 747 O O . GLU A 1 95 ? -28.170 -8.647 60.474 1.00 89.50 95 GLU A O 1
ATOM 752 N N . ILE A 1 96 ? -29.114 -7.684 62.281 1.00 85.94 96 ILE A N 1
ATOM 753 C CA . ILE A 1 96 ? -29.021 -6.298 61.804 1.00 85.94 96 ILE A CA 1
ATOM 754 C C . ILE A 1 96 ? -27.556 -5.901 61.638 1.00 85.94 96 ILE A C 1
ATOM 756 O O . ILE A 1 96 ? -27.173 -5.519 60.535 1.00 85.94 96 ILE A O 1
ATOM 760 N N . SER A 1 97 ? -26.713 -6.090 62.658 1.00 91.25 97 SER A N 1
ATOM 761 C CA . SER A 1 97 ? -25.285 -5.756 62.556 1.00 91.25 97 SER A CA 1
ATOM 762 C C . SER A 1 97 ? -24.582 -6.520 61.428 1.00 91.25 97 SER A C 1
ATOM 764 O O . SER A 1 97 ? -23.720 -5.976 60.740 1.00 91.25 97 SER A O 1
ATOM 766 N N . LYS A 1 98 ? -24.976 -7.777 61.177 1.00 93.12 98 LYS A N 1
ATOM 767 C CA . LYS A 1 98 ? -24.456 -8.569 60.051 1.00 93.12 98 LYS A CA 1
ATOM 768 C C . LYS A 1 98 ? -24.931 -8.060 58.687 1.00 93.12 98 LYS A C 1
ATOM 770 O O . LYS A 1 98 ? -24.224 -8.216 57.692 1.00 93.12 98 LYS A O 1
ATOM 775 N N . LEU A 1 99 ? -26.150 -7.533 58.596 1.00 89.06 99 LEU A N 1
ATOM 776 C CA . LEU A 1 99 ? -26.653 -6.927 57.363 1.00 89.06 99 LEU A CA 1
ATOM 777 C C . LEU A 1 99 ? -25.985 -5.577 57.109 1.00 89.06 99 LEU A C 1
ATOM 779 O O . LEU A 1 99 ? -25.592 -5.321 55.977 1.00 89.06 99 LEU A O 1
ATOM 783 N N . GLU A 1 100 ? -25.794 -4.765 58.146 1.00 90.25 100 GLU A N 1
ATOM 784 C CA . GLU A 1 100 ? -25.073 -3.493 58.064 1.00 90.25 100 GLU A CA 1
ATOM 785 C C . GLU A 1 100 ? -23.644 -3.696 57.558 1.00 90.25 100 GLU A C 1
ATOM 787 O O . GLU A 1 100 ? -23.239 -3.022 56.612 1.00 90.25 100 GLU A O 1
ATOM 792 N N . SER A 1 101 ? -22.912 -4.687 58.085 1.00 91.75 101 SER A N 1
ATOM 793 C CA . SER A 1 101 ? -21.552 -4.971 57.608 1.00 91.75 101 SER A CA 1
ATOM 794 C C . SER A 1 101 ? -21.524 -5.363 56.125 1.00 91.75 101 SER A C 1
ATOM 796 O O . SER A 1 101 ? -20.677 -4.885 55.372 1.00 91.75 101 SER A O 1
ATOM 798 N N . LYS A 1 102 ? -22.489 -6.169 55.667 1.00 93.75 102 LYS A N 1
ATOM 799 C CA . LYS A 1 102 ? -22.620 -6.530 54.246 1.00 93.75 102 LYS A CA 1
ATOM 800 C C . LYS A 1 102 ? -22.987 -5.349 53.357 1.00 93.75 102 LYS A C 1
ATOM 802 O O . LYS A 1 102 ? -22.530 -5.286 52.223 1.00 93.75 102 LYS A O 1
ATOM 807 N N . VAL A 1 103 ? -23.828 -4.436 53.840 1.00 91.50 103 VAL A N 1
ATOM 808 C CA . VAL A 1 103 ? -24.159 -3.214 53.098 1.00 91.50 103 VAL A CA 1
ATOM 809 C C . VAL A 1 103 ? -22.903 -2.369 52.922 1.00 91.50 103 VAL A C 1
ATOM 811 O O . VAL A 1 103 ? -22.619 -1.960 51.803 1.00 91.50 103 VAL A O 1
ATOM 814 N N . THR A 1 104 ? -22.106 -2.188 53.979 1.00 93.00 104 THR A N 1
ATOM 815 C CA . THR A 1 104 ? -20.853 -1.428 53.873 1.00 93.00 104 THR A CA 1
ATOM 816 C C . THR A 1 104 ? -19.831 -2.084 52.941 1.00 93.00 104 THR A C 1
ATOM 818 O O . THR A 1 104 ? -19.155 -1.380 52.202 1.00 93.00 104 THR A O 1
ATOM 821 N N . GLU A 1 105 ? -19.746 -3.418 52.922 1.00 95.81 105 GLU A N 1
ATOM 822 C CA . GLU A 1 105 ? -18.883 -4.173 52.000 1.00 95.81 105 GLU A CA 1
ATOM 823 C C . GLU A 1 105 ? -19.316 -3.969 50.540 1.00 95.81 105 GLU A C 1
ATOM 825 O O . GLU A 1 105 ? -18.513 -3.557 49.706 1.00 95.81 105 GLU A O 1
ATOM 830 N N . LEU A 1 106 ? -20.612 -4.129 50.247 1.00 94.25 106 LEU A N 1
ATOM 831 C CA . LEU A 1 106 ? -21.164 -3.902 48.908 1.00 94.25 106 LEU A CA 1
ATOM 832 C C . LEU A 1 106 ? -21.028 -2.444 48.447 1.00 94.25 106 LEU A C 1
ATOM 834 O O . LEU A 1 106 ? -20.860 -2.184 47.259 1.00 94.25 106 LEU A O 1
ATOM 838 N N . GLU A 1 107 ? -21.110 -1.475 49.360 1.00 93.62 107 GLU A N 1
ATOM 839 C CA . GLU A 1 107 ? -20.874 -0.065 49.039 1.00 93.62 107 GLU A CA 1
ATOM 840 C C . GLU A 1 107 ? -19.423 0.208 48.628 1.00 93.62 107 GLU A C 1
ATOM 842 O O . GLU A 1 107 ? -19.193 1.073 47.778 1.00 93.62 107 GLU A O 1
ATOM 847 N N . VAL A 1 108 ? -18.457 -0.509 49.211 1.00 95.50 108 VAL A N 1
ATOM 848 C CA . VAL A 1 108 ? -17.042 -0.434 48.819 1.00 95.50 108 VAL A CA 1
ATOM 849 C C . VAL A 1 108 ? -16.841 -1.080 47.451 1.00 95.50 108 VAL A C 1
ATOM 851 O O . VAL A 1 108 ? -16.349 -0.402 46.553 1.00 95.50 108 VAL A O 1
ATOM 854 N N . GLU A 1 109 ? -17.327 -2.307 47.242 1.00 96.25 109 GLU A N 1
ATOM 855 C CA . GLU A 1 109 ? -17.238 -2.995 45.941 1.00 96.25 109 GLU A CA 1
ATOM 856 C C . GLU A 1 109 ? -17.879 -2.174 44.809 1.00 96.25 109 GLU A C 1
ATOM 858 O O . GLU A 1 109 ? -17.363 -2.094 43.697 1.00 96.25 109 GLU A O 1
ATOM 863 N N . LEU A 1 110 ? -19.007 -1.510 45.085 1.00 94.62 110 LEU A N 1
ATOM 864 C CA . LEU A 1 110 ? -19.688 -0.665 44.103 1.00 94.62 110 LEU A CA 1
ATOM 865 C C . LEU A 1 110 ? -18.876 0.590 43.758 1.00 94.62 110 LEU A C 1
ATOM 867 O O . LEU A 1 110 ? -18.951 1.067 42.624 1.00 94.62 110 LEU A O 1
ATOM 871 N N . LYS A 1 111 ? -18.121 1.149 44.713 1.00 95.25 111 LYS A N 1
ATOM 872 C CA . LYS A 1 111 ? -17.203 2.264 44.438 1.00 95.25 111 LYS A CA 1
ATOM 873 C C . LYS A 1 111 ? -16.026 1.805 43.584 1.00 95.25 111 LYS A C 1
ATOM 875 O O . LYS A 1 111 ? -15.772 2.459 42.580 1.00 95.25 111 LYS A O 1
ATOM 880 N N . GLU A 1 112 ? -15.403 0.679 43.922 1.00 96.19 112 GLU A N 1
ATOM 881 C CA . GLU A 1 112 ? -14.304 0.093 43.141 1.00 96.19 112 GLU A CA 1
ATOM 882 C C . GLU A 1 112 ? -14.747 -0.189 41.698 1.00 96.19 112 GLU A C 1
ATOM 884 O O . GLU A 1 112 ? -14.145 0.310 40.755 1.00 96.19 112 GLU A O 1
ATOM 889 N N . LEU A 1 113 ? -15.902 -0.836 41.506 1.00 96.19 113 LEU A N 1
ATOM 890 C CA . LEU A 1 113 ? -16.457 -1.090 40.169 1.00 96.19 113 LEU A CA 1
ATOM 891 C C . LEU A 1 113 ? -16.731 0.187 39.360 1.00 96.19 113 LEU A C 1
ATOM 893 O O . LEU A 1 113 ? -16.643 0.176 38.132 1.00 96.19 113 LEU A O 1
ATOM 897 N N . LYS A 1 114 ? -17.105 1.289 40.019 1.00 95.56 114 LYS A N 1
ATOM 898 C CA . LYS A 1 114 ? -17.292 2.581 39.341 1.00 95.56 114 LYS A CA 1
ATOM 899 C C . LYS A 1 114 ? -15.965 3.209 38.940 1.00 95.56 114 LYS A C 1
ATOM 901 O O . LYS A 1 114 ? -15.915 3.855 37.897 1.00 95.56 114 LYS A O 1
ATOM 906 N N . GLU A 1 115 ? -14.932 3.058 39.759 1.00 96.75 115 GLU A N 1
ATOM 907 C CA . GLU A 1 115 ? -13.583 3.524 39.440 1.00 96.75 115 GLU A CA 1
ATOM 908 C C . GLU A 1 115 ? -13.021 2.736 38.249 1.00 96.75 115 GLU A C 1
ATOM 910 O O . GLU A 1 115 ? -12.638 3.357 37.256 1.00 96.75 115 GLU A O 1
ATOM 915 N N . ASP A 1 116 ? -13.141 1.405 38.265 1.00 96.62 116 ASP A N 1
ATOM 916 C CA . ASP A 1 116 ? -12.764 0.524 37.150 1.00 96.62 116 ASP A CA 1
ATOM 917 C C . ASP A 1 116 ? -13.512 0.881 35.854 1.00 96.62 116 ASP A C 1
ATOM 919 O O . ASP A 1 116 ? -12.939 0.904 34.763 1.00 96.62 116 ASP A O 1
ATOM 923 N N . GLN A 1 117 ? -14.811 1.193 35.951 1.00 96.56 117 GLN A N 1
ATOM 924 C CA . GLN A 1 117 ? -15.597 1.619 34.793 1.00 96.56 117 GLN A CA 1
ATOM 925 C C . GLN A 1 117 ? -15.040 2.914 34.181 1.00 96.56 117 GLN A C 1
ATOM 927 O O . GLN A 1 117 ? -14.957 3.030 32.956 1.00 96.56 117 GLN A O 1
ATOM 932 N N . VAL A 1 118 ? -14.678 3.893 35.013 1.00 96.88 118 VAL A N 1
ATOM 933 C CA . VAL A 1 118 ? -14.117 5.167 34.541 1.0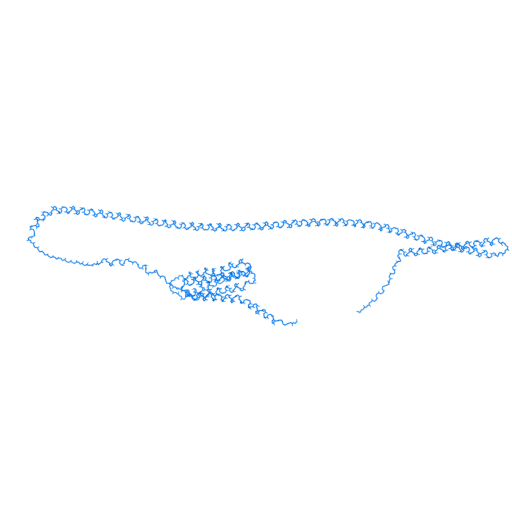0 96.88 118 VAL A CA 1
ATOM 934 C C . VAL A 1 118 ? -12.746 4.954 33.898 1.00 96.88 118 VAL A C 1
ATOM 936 O O . VAL A 1 118 ? -12.476 5.558 32.859 1.00 96.88 118 VAL A O 1
ATOM 939 N N . GLU A 1 119 ? -11.906 4.088 34.466 1.00 97.25 119 GLU A N 1
ATOM 940 C CA . GLU A 1 119 ? -10.601 3.735 33.897 1.00 97.25 119 GLU A CA 1
ATOM 941 C C . GLU A 1 119 ? -10.750 3.087 32.512 1.00 97.25 119 GLU A C 1
ATOM 943 O O . GLU A 1 119 ? -10.173 3.572 31.537 1.00 97.25 119 GLU A O 1
ATOM 948 N N . LEU A 1 120 ? -11.636 2.094 32.377 1.00 96.94 120 LEU A N 1
ATOM 949 C CA . LEU A 1 120 ? -11.935 1.452 31.092 1.00 96.94 120 LEU A CA 1
ATOM 950 C C . LEU A 1 120 ? -12.479 2.437 30.044 1.00 96.94 120 LEU A C 1
ATOM 952 O O . LEU A 1 120 ? -12.148 2.346 28.859 1.00 96.94 120 LEU A O 1
ATOM 956 N N . GLU A 1 121 ? -13.316 3.397 30.446 1.00 96.81 121 GLU A N 1
ATOM 957 C CA . GLU A 1 121 ? -13.811 4.442 29.541 1.00 96.81 121 GLU A CA 1
ATOM 958 C C . GLU A 1 121 ? -12.696 5.386 29.059 1.00 96.81 121 GLU A C 1
ATOM 960 O O . GLU A 1 121 ? -12.764 5.889 27.929 1.00 96.81 121 GLU A O 1
ATOM 965 N N . LEU A 1 122 ? -11.680 5.642 29.889 1.00 97.00 122 LEU A N 1
ATOM 966 C CA . LEU A 1 122 ? -10.506 6.431 29.513 1.00 97.00 122 LEU A CA 1
ATOM 967 C C . LEU A 1 122 ? -9.602 5.659 28.548 1.00 97.00 122 LEU A C 1
ATOM 969 O O . LEU A 1 122 ? -9.270 6.203 27.493 1.00 97.00 122 LEU A O 1
ATOM 973 N N . GLU A 1 123 ? -9.297 4.392 28.838 1.00 97.12 123 GLU A N 1
ATOM 974 C CA . GLU A 1 123 ? -8.518 3.525 27.942 1.00 97.12 123 GLU A CA 1
ATOM 975 C C . GLU A 1 123 ? -9.181 3.397 26.563 1.00 97.12 123 GLU A C 1
ATOM 977 O O . GLU A 1 123 ? -8.531 3.503 25.521 1.00 97.12 123 GLU A O 1
ATOM 982 N N . LEU A 1 124 ? -10.509 3.243 26.523 1.00 96.56 124 LEU A N 1
ATOM 983 C CA . LEU A 1 124 ? -11.250 3.143 25.266 1.00 96.56 124 LEU A CA 1
ATOM 984 C C . LEU A 1 124 ? -11.163 4.440 24.446 1.00 96.56 124 LEU A C 1
ATOM 986 O O . LEU A 1 124 ? -11.046 4.393 23.216 1.00 96.56 124 LEU A O 1
ATOM 990 N N . LYS A 1 125 ? -11.192 5.608 25.103 1.00 96.25 125 LYS A N 1
ATOM 991 C CA . LYS A 1 125 ? -10.989 6.902 24.431 1.00 96.25 125 LYS A CA 1
ATOM 992 C C . LYS A 1 125 ? -9.572 7.041 23.881 1.00 96.25 125 LYS A C 1
ATOM 994 O O . LYS A 1 125 ? -9.428 7.537 22.764 1.00 96.25 125 LYS A O 1
ATOM 999 N N . GLU A 1 126 ? -8.562 6.595 24.622 1.00 97.31 126 GLU A N 1
ATOM 1000 C CA . GLU A 1 126 ? -7.165 6.613 24.181 1.00 97.31 126 GLU A CA 1
ATOM 1001 C C . GLU A 1 126 ? -6.957 5.713 22.956 1.00 97.31 126 GLU A C 1
ATOM 1003 O O . GLU A 1 126 ? -6.531 6.200 21.907 1.00 97.31 126 GLU A O 1
ATOM 1008 N N . LEU A 1 127 ? -7.405 4.454 23.018 1.00 96.69 127 LEU A N 1
ATOM 1009 C CA . LEU A 1 127 ? -7.349 3.512 21.893 1.00 96.69 127 LEU A CA 1
ATOM 1010 C C . LEU A 1 127 ? -8.101 4.025 20.654 1.00 96.69 127 LEU A C 1
ATOM 1012 O O . LEU A 1 127 ? -7.661 3.840 19.516 1.00 96.69 127 LEU A O 1
ATOM 1016 N N . SER A 1 128 ? -9.240 4.692 20.853 1.00 96.19 128 SER A N 1
ATOM 1017 C CA . SER A 1 128 ? -9.979 5.345 19.766 1.00 96.19 128 SER A CA 1
ATOM 1018 C C . SER A 1 128 ? -9.164 6.478 19.126 1.00 96.19 128 SER A C 1
ATOM 1020 O O . SER A 1 128 ? -9.126 6.600 17.898 1.00 96.19 128 SER A O 1
ATOM 1022 N N . GLY A 1 129 ? -8.460 7.273 19.937 1.00 96.81 129 GLY A N 1
ATOM 1023 C CA . GLY A 1 129 ? -7.535 8.307 19.472 1.00 96.81 129 GLY A CA 1
ATOM 1024 C C . GLY A 1 129 ? -6.377 7.734 18.652 1.00 96.81 129 GLY A C 1
ATOM 1025 O O . GLY A 1 129 ? -6.142 8.180 17.525 1.00 96.81 129 GLY A O 1
ATOM 1026 N N . GLU A 1 130 ? -5.711 6.697 19.163 1.00 97.62 130 GLU A N 1
ATOM 1027 C CA . GLU A 1 130 ? -4.622 6.005 18.464 1.00 97.62 130 GLU A CA 1
ATOM 1028 C C . GLU A 1 130 ? -5.073 5.428 17.118 1.00 97.62 130 GLU A C 1
ATOM 1030 O O . GLU A 1 130 ? -4.380 5.566 16.104 1.00 97.62 130 GLU A O 1
ATOM 1035 N N . LYS A 1 131 ? -6.271 4.831 17.072 1.00 97.31 131 LYS A N 1
ATOM 1036 C CA . LYS A 1 131 ? -6.859 4.317 15.831 1.00 97.31 131 LYS A CA 1
ATOM 1037 C C . LYS A 1 131 ? -7.012 5.419 14.779 1.00 97.31 131 LYS A C 1
ATOM 1039 O O . LYS A 1 131 ? -6.635 5.213 13.625 1.00 97.31 131 LYS A O 1
ATOM 1044 N N . VAL A 1 132 ? -7.521 6.591 15.162 1.00 97.00 132 VAL A N 1
ATOM 1045 C CA . VAL A 1 132 ? -7.674 7.735 14.246 1.00 97.00 132 VAL A CA 1
ATOM 1046 C C . VAL A 1 132 ? -6.313 8.232 13.744 1.00 97.00 132 VAL A C 1
ATOM 1048 O O . VAL A 1 132 ? -6.178 8.585 12.569 1.00 97.00 132 VAL A O 1
ATOM 1051 N N . GLU A 1 133 ? -5.280 8.250 14.589 1.00 97.19 133 GLU A N 1
ATOM 1052 C CA . GLU A 1 133 ? -3.922 8.592 14.148 1.00 97.19 133 GLU A CA 1
ATOM 1053 C C . GLU A 1 133 ? -3.350 7.577 13.155 1.00 97.19 133 GLU A C 1
ATOM 1055 O O . GLU A 1 133 ? -2.756 7.969 12.146 1.00 97.19 133 GLU A O 1
ATOM 1060 N N . LEU A 1 134 ? -3.539 6.281 13.412 1.00 97.00 134 LEU A N 1
ATOM 1061 C CA . LEU A 1 134 ? -3.109 5.217 12.507 1.00 97.00 134 LEU A CA 1
ATOM 1062 C C . LEU A 1 134 ? -3.815 5.314 11.152 1.00 97.00 134 LEU A C 1
ATOM 1064 O O . LEU A 1 134 ? -3.154 5.210 10.118 1.00 97.00 134 LEU A O 1
ATOM 1068 N N . GLU A 1 135 ? -5.119 5.591 11.131 1.00 96.69 135 GLU A N 1
ATOM 1069 C CA . GLU A 1 135 ? -5.873 5.817 9.892 1.00 96.69 135 GLU A CA 1
ATOM 1070 C C . GLU A 1 135 ? -5.326 7.018 9.102 1.00 96.69 135 GLU A C 1
ATOM 1072 O O . GLU A 1 135 ? -5.130 6.922 7.885 1.00 96.69 135 GLU A O 1
ATOM 1077 N N . LYS A 1 136 ? -4.986 8.125 9.778 1.00 97.25 136 LYS A N 1
ATOM 1078 C CA . LYS A 1 136 ? -4.343 9.290 9.141 1.00 97.25 136 LYS A CA 1
ATOM 1079 C C . LYS A 1 136 ? -2.966 8.950 8.569 1.00 97.25 136 LYS A C 1
ATOM 1081 O O . LYS A 1 136 ? -2.684 9.316 7.426 1.00 97.25 136 LYS A O 1
ATOM 1086 N N . ARG A 1 137 ? -2.116 8.239 9.323 1.00 96.62 137 ARG A N 1
ATOM 1087 C CA . ARG A 1 137 ? -0.792 7.796 8.843 1.00 96.62 137 ARG A CA 1
ATOM 1088 C C . ARG A 1 137 ? -0.929 6.884 7.626 1.00 96.62 137 ARG A C 1
ATOM 1090 O O . ARG A 1 137 ? -0.219 7.082 6.644 1.00 96.62 137 ARG A O 1
ATOM 1097 N N . ASN A 1 138 ? -1.868 5.942 7.657 1.00 96.44 138 ASN A N 1
ATOM 1098 C CA . ASN A 1 138 ? -2.103 5.016 6.554 1.00 96.44 138 ASN A CA 1
ATOM 1099 C C . ASN A 1 138 ? -2.607 5.740 5.293 1.00 96.44 138 ASN A C 1
ATOM 1101 O O . ASN A 1 138 ? -2.145 5.465 4.189 1.00 96.44 138 ASN A O 1
ATOM 1105 N N . SER A 1 139 ? -3.493 6.729 5.456 1.00 96.19 139 SER A N 1
ATOM 1106 C CA . SER A 1 139 ? -3.942 7.593 4.356 1.00 96.19 139 SER A CA 1
ATOM 1107 C C . SER A 1 139 ? -2.781 8.381 3.730 1.00 96.19 139 SER A C 1
ATOM 1109 O O . SER A 1 139 ? -2.631 8.402 2.508 1.00 96.19 139 SER A O 1
ATOM 1111 N N . ASN A 1 140 ? -1.899 8.957 4.556 1.00 97.31 140 ASN A N 1
ATOM 1112 C CA . ASN A 1 140 ? -0.716 9.677 4.080 1.00 97.31 140 ASN A CA 1
ATOM 1113 C C . ASN A 1 140 ? 0.259 8.765 3.313 1.00 97.31 140 ASN A C 1
ATOM 1115 O O . ASN A 1 140 ? 0.698 9.112 2.219 1.00 97.31 140 ASN A O 1
ATOM 1119 N N . LEU A 1 141 ? 0.538 7.568 3.839 1.00 96.81 141 LEU A N 1
ATOM 1120 C CA . LEU A 1 141 ? 1.347 6.563 3.140 1.00 96.81 141 LEU A CA 1
ATOM 1121 C C . LEU A 1 141 ? 0.712 6.151 1.804 1.00 96.81 141 LEU A C 1
ATOM 1123 O O . LEU A 1 141 ? 1.416 5.996 0.808 1.00 96.81 141 LEU A O 1
ATOM 1127 N N . GLY A 1 142 ? -0.617 6.030 1.755 1.00 96.88 142 GLY A N 1
ATOM 1128 C CA . GLY A 1 142 ? -1.354 5.771 0.518 1.00 96.88 142 GLY A CA 1
ATOM 1129 C C . GLY A 1 142 ? -1.166 6.866 -0.538 1.00 96.88 142 GLY A C 1
ATOM 1130 O O . GLY A 1 142 ? -1.007 6.553 -1.719 1.00 96.88 142 GLY A O 1
ATOM 1131 N N . MET A 1 143 ? -1.131 8.140 -0.130 1.00 96.88 143 MET A N 1
ATOM 1132 C CA . MET A 1 143 ? -0.845 9.259 -1.036 1.00 96.88 143 MET A CA 1
ATOM 1133 C C . MET A 1 143 ? 0.603 9.239 -1.536 1.00 96.88 143 MET A C 1
ATOM 1135 O O . MET A 1 143 ? 0.815 9.328 -2.743 1.00 96.88 143 MET A O 1
ATOM 1139 N N . GLN A 1 144 ? 1.578 9.034 -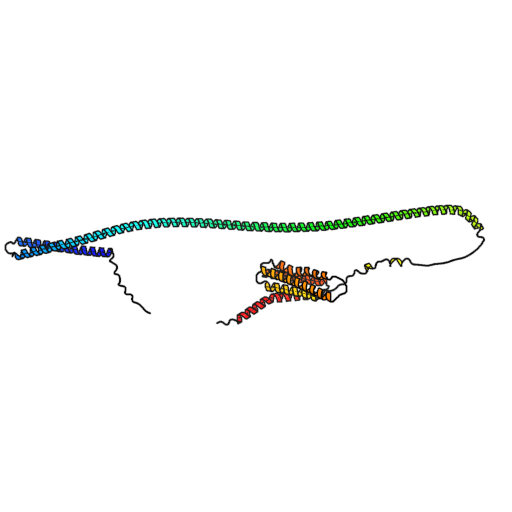0.646 1.00 97.44 144 GLN A N 1
ATOM 1140 C CA . GLN A 1 144 ? 2.997 8.938 -1.017 1.00 97.44 144 GLN A CA 1
ATOM 1141 C C . GLN A 1 144 ? 3.264 7.780 -1.988 1.00 97.44 144 GLN A C 1
ATOM 1143 O O . GLN A 1 144 ? 4.014 7.924 -2.950 1.00 97.44 144 GLN A O 1
ATOM 1148 N N . LEU A 1 145 ? 2.615 6.630 -1.778 1.00 97.00 145 LEU A N 1
ATOM 1149 C CA . LEU A 1 145 ? 2.728 5.488 -2.684 1.00 97.00 145 LEU A CA 1
ATOM 1150 C C . LEU A 1 145 ? 2.170 5.806 -4.077 1.00 97.00 145 LEU A C 1
ATOM 1152 O O . LEU A 1 145 ? 2.708 5.342 -5.083 1.00 97.00 145 LEU A O 1
ATOM 1156 N N . LYS A 1 146 ? 1.083 6.582 -4.145 1.00 96.44 146 LYS A N 1
ATOM 1157 C CA . LYS A 1 146 ? 0.499 7.018 -5.414 1.00 96.44 146 LYS A CA 1
ATOM 1158 C C . LYS A 1 146 ? 1.436 7.979 -6.151 1.00 96.44 146 LYS A C 1
ATOM 1160 O O . LYS A 1 146 ? 1.664 7.770 -7.336 1.00 96.44 146 LYS A O 1
ATOM 1165 N N . GLU A 1 147 ? 2.011 8.949 -5.446 1.00 97.44 147 GLU A N 1
ATOM 1166 C CA . GLU A 1 147 ? 2.987 9.900 -5.996 1.00 97.44 147 GLU A CA 1
ATOM 1167 C C . GLU A 1 147 ? 4.225 9.177 -6.549 1.00 97.44 147 GLU A C 1
ATOM 1169 O O . GLU A 1 147 ? 4.546 9.324 -7.725 1.00 97.44 147 GLU A O 1
ATOM 1174 N N . LEU A 1 148 ? 4.820 8.262 -5.775 1.00 97.12 148 LEU A N 1
ATOM 1175 C CA . LEU A 1 148 ? 5.945 7.433 -6.233 1.00 97.12 148 LEU A CA 1
ATOM 1176 C C . LEU A 1 148 ? 5.615 6.604 -7.482 1.00 97.12 148 LEU A C 1
ATOM 1178 O O . LEU A 1 148 ? 6.470 6.386 -8.343 1.00 97.12 148 LEU A O 1
ATOM 1182 N N . LYS A 1 149 ? 4.379 6.107 -7.587 1.00 95.69 149 LYS A N 1
ATOM 1183 C CA . LYS A 1 149 ? 3.934 5.340 -8.753 1.00 95.69 149 LYS A CA 1
ATOM 1184 C C . LYS A 1 149 ? 3.781 6.229 -9.987 1.00 95.69 149 LYS A C 1
ATOM 1186 O O . LYS A 1 149 ? 4.134 5.795 -11.085 1.00 95.69 149 LYS A O 1
ATOM 1191 N N . ASP A 1 150 ? 3.268 7.441 -9.814 1.00 96.81 150 ASP A N 1
ATOM 1192 C CA . ASP A 1 150 ? 3.134 8.418 -10.893 1.00 96.81 150 ASP A CA 1
ATOM 1193 C C . ASP A 1 150 ? 4.525 8.874 -11.384 1.00 96.81 150 ASP A C 1
ATOM 1195 O O . ASP A 1 150 ? 4.782 8.841 -12.594 1.00 96.81 150 ASP A O 1
ATOM 1199 N N . ASP A 1 151 ? 5.464 9.129 -10.467 1.00 97.25 151 ASP A N 1
ATOM 1200 C CA . ASP A 1 151 ? 6.872 9.419 -10.777 1.00 97.25 151 ASP A CA 1
ATOM 1201 C C . ASP A 1 151 ? 7.535 8.268 -11.544 1.00 97.25 151 ASP A C 1
ATOM 1203 O O . ASP A 1 151 ? 8.199 8.472 -12.566 1.00 97.25 151 ASP A O 1
ATOM 1207 N N . GLN A 1 152 ? 7.323 7.022 -11.105 1.00 97.31 152 GLN A N 1
ATOM 1208 C CA . GLN A 1 152 ? 7.846 5.842 -11.794 1.00 97.31 152 GLN A CA 1
ATOM 1209 C C . GLN A 1 152 ? 7.328 5.759 -13.238 1.00 97.31 152 GLN A C 1
ATOM 1211 O O . GLN A 1 152 ? 8.093 5.450 -14.156 1.00 97.31 152 GLN A O 1
ATOM 1216 N N . VAL A 1 153 ? 6.044 6.051 -13.465 1.00 96.38 153 VAL A N 1
ATOM 1217 C CA . VAL A 1 153 ? 5.459 6.088 -14.814 1.00 96.38 153 VAL A CA 1
ATOM 1218 C C . VAL A 1 153 ? 6.097 7.193 -15.658 1.00 96.38 153 VAL A C 1
ATOM 1220 O O . VAL A 1 153 ? 6.371 6.970 -16.841 1.00 96.38 153 VAL A O 1
ATOM 1223 N N . GLU A 1 154 ? 6.365 8.366 -15.085 1.00 97.25 154 GLU A N 1
ATOM 1224 C CA . GLU A 1 154 ? 7.057 9.449 -15.786 1.00 97.25 154 GLU A CA 1
ATOM 1225 C C . GLU A 1 154 ? 8.492 9.058 -16.167 1.00 97.25 154 GLU A C 1
ATOM 1227 O O . GLU A 1 154 ? 8.902 9.251 -17.316 1.00 97.25 154 GLU A O 1
ATOM 1232 N N . HIS A 1 155 ? 9.238 8.435 -15.254 1.00 97.00 155 HIS A N 1
ATOM 1233 C CA . HIS A 1 155 ? 10.583 7.931 -15.526 1.00 97.00 155 HIS A CA 1
ATOM 1234 C C . HIS A 1 155 ? 10.598 6.870 -16.629 1.00 97.00 155 HIS A C 1
ATOM 1236 O O . HIS A 1 155 ? 11.436 6.934 -17.530 1.00 97.00 155 HIS A O 1
ATOM 1242 N N . VAL A 1 156 ? 9.646 5.933 -16.622 1.00 96.75 156 VAL A N 1
ATOM 1243 C CA . VAL A 1 156 ? 9.510 4.931 -17.691 1.00 96.75 156 VAL A CA 1
ATOM 1244 C C . VAL A 1 156 ? 9.236 5.599 -19.041 1.00 96.75 156 VAL A C 1
ATOM 1246 O O . VAL A 1 156 ? 9.847 5.224 -20.042 1.00 96.75 156 VAL A O 1
ATOM 1249 N N . LYS A 1 157 ? 8.379 6.628 -19.086 1.00 96.12 157 LYS A N 1
ATOM 1250 C CA . LYS A 1 157 ? 8.129 7.401 -20.315 1.00 96.12 157 LYS A CA 1
ATOM 1251 C C . LYS A 1 157 ? 9.387 8.120 -20.806 1.00 96.12 157 LYS A C 1
ATOM 1253 O O . LYS A 1 157 ? 9.686 8.053 -21.997 1.00 96.12 157 LYS A O 1
ATOM 1258 N N . LYS A 1 158 ? 10.136 8.773 -19.909 1.00 96.69 158 LYS A N 1
ATOM 1259 C CA . LYS A 1 158 ? 11.407 9.441 -20.247 1.00 96.69 158 LYS A CA 1
ATOM 1260 C C . LYS A 1 158 ? 12.429 8.446 -20.798 1.00 96.69 158 LYS A C 1
ATOM 1262 O O . LYS A 1 158 ? 13.003 8.700 -21.853 1.00 96.69 158 LYS A O 1
ATOM 1267 N N . ASN A 1 159 ? 12.588 7.290 -20.156 1.00 95.94 159 ASN A N 1
ATOM 1268 C CA . ASN A 1 159 ? 13.496 6.240 -20.622 1.00 95.94 159 ASN A CA 1
ATOM 1269 C C . ASN A 1 159 ? 13.088 5.694 -21.994 1.00 95.94 159 ASN A C 1
ATOM 1271 O O . ASN A 1 159 ? 13.938 5.551 -22.866 1.00 95.94 159 ASN A O 1
ATOM 1275 N N . SER A 1 160 ? 11.794 5.453 -22.220 1.00 95.69 160 SER A N 1
ATOM 1276 C CA . SER A 1 160 ? 11.304 5.012 -23.530 1.00 95.69 160 SER A CA 1
ATOM 1277 C C . SER A 1 160 ? 11.567 6.048 -24.625 1.00 95.69 160 SER A C 1
ATOM 1279 O O . SER A 1 160 ? 11.867 5.664 -25.753 1.00 95.69 160 SER A O 1
ATOM 1281 N N . LYS A 1 161 ? 11.463 7.347 -24.312 1.00 97.19 161 LYS A N 1
ATOM 1282 C CA . LYS A 1 161 ? 11.784 8.420 -25.258 1.00 97.19 161 LYS A CA 1
ATOM 1283 C C . LYS A 1 161 ? 13.277 8.433 -25.600 1.00 97.19 161 LYS A C 1
ATOM 1285 O O . LYS A 1 161 ? 13.619 8.455 -26.775 1.00 97.19 161 LYS A O 1
ATOM 1290 N N . LEU A 1 162 ? 14.143 8.345 -24.590 1.00 96.81 162 LEU A N 1
ATOM 1291 C CA . LEU A 1 162 ? 15.595 8.278 -24.786 1.00 96.81 162 LEU A CA 1
ATOM 1292 C C . LEU A 1 162 ? 16.012 7.046 -25.600 1.00 96.81 162 LEU A C 1
ATOM 1294 O O . LEU A 1 162 ? 16.897 7.137 -26.443 1.00 96.81 162 LEU A O 1
ATOM 1298 N N . GLU A 1 163 ? 15.366 5.896 -25.393 1.00 97.25 163 GLU A N 1
ATOM 1299 C CA . GLU A 1 163 ? 15.648 4.688 -26.174 1.00 97.25 163 GLU A CA 1
ATOM 1300 C C . GLU A 1 163 ? 15.282 4.858 -27.660 1.00 97.25 163 GLU A C 1
ATOM 1302 O O . GLU A 1 163 ? 15.987 4.349 -28.533 1.00 97.25 163 GLU A O 1
ATOM 1307 N N . LEU A 1 164 ? 14.198 5.583 -27.962 1.00 96.50 164 LEU A N 1
ATOM 1308 C CA . LEU A 1 164 ? 13.821 5.917 -29.338 1.00 96.50 164 LEU A CA 1
ATOM 1309 C C . LEU A 1 164 ? 14.822 6.884 -29.977 1.00 96.50 164 LEU A C 1
ATOM 1311 O O . LEU A 1 164 ? 15.286 6.608 -31.080 1.00 96.50 164 LEU A O 1
ATOM 1315 N N . GLU A 1 165 ? 15.203 7.949 -29.267 1.00 97.12 165 GLU A N 1
ATOM 1316 C CA . GLU A 1 165 ? 16.216 8.913 -29.728 1.00 97.12 165 GLU A CA 1
ATOM 1317 C C . GLU A 1 165 ? 17.569 8.215 -29.991 1.00 97.12 165 GLU A C 1
ATOM 1319 O O . GLU A 1 165 ? 18.231 8.476 -30.992 1.00 97.12 165 GLU A O 1
ATOM 1324 N N . LEU A 1 166 ? 17.961 7.245 -29.153 1.00 97.06 166 LEU A N 1
ATOM 1325 C CA . LEU A 1 166 ? 19.180 6.452 -29.354 1.00 97.06 166 LEU A CA 1
ATOM 1326 C C . LEU A 1 166 ? 19.081 5.559 -30.602 1.00 97.06 166 LEU A C 1
ATOM 1328 O O . LEU A 1 166 ? 20.037 5.469 -31.375 1.00 97.06 166 LEU A O 1
ATOM 1332 N N . LYS A 1 167 ? 17.931 4.912 -30.835 1.00 95.75 167 LYS A N 1
ATOM 1333 C CA . LYS A 1 167 ? 17.704 4.111 -32.052 1.00 95.75 167 LYS A CA 1
ATOM 1334 C C . LYS A 1 167 ? 17.776 4.965 -33.315 1.00 95.75 167 LYS A C 1
ATOM 1336 O O . LYS A 1 167 ? 18.360 4.509 -34.295 1.00 95.75 167 LYS A O 1
ATOM 1341 N N . GLU A 1 168 ? 17.221 6.174 -33.280 1.00 97.06 168 GLU A N 1
ATOM 1342 C CA . GLU A 1 168 ? 17.276 7.134 -34.386 1.00 97.06 168 GLU A CA 1
ATOM 1343 C C . GLU A 1 168 ? 18.720 7.556 -34.682 1.00 97.06 168 GLU A C 1
ATOM 1345 O O . GLU A 1 168 ? 19.197 7.339 -35.794 1.00 97.06 168 GLU A O 1
ATOM 1350 N N . LEU A 1 169 ? 19.468 8.000 -33.665 1.00 96.56 169 LEU A N 1
ATOM 1351 C CA . LEU A 1 169 ? 20.886 8.359 -33.803 1.00 96.56 169 LEU A CA 1
ATOM 1352 C C . LEU A 1 169 ? 21.747 7.201 -34.322 1.00 96.56 169 LEU A C 1
ATOM 1354 O O . LEU A 1 169 ? 22.662 7.397 -35.123 1.00 96.56 169 LEU A O 1
ATOM 1358 N N . ASN A 1 170 ? 21.477 5.973 -33.876 1.00 95.62 170 ASN A N 1
ATOM 1359 C CA . ASN A 1 170 ? 22.200 4.807 -34.372 1.00 95.62 170 ASN A CA 1
ATOM 1360 C C . ASN A 1 170 ? 21.847 4.492 -35.836 1.00 95.62 170 ASN A C 1
ATOM 1362 O O . ASN A 1 170 ? 22.712 4.041 -36.585 1.00 95.62 170 ASN A O 1
ATOM 1366 N N . GLY A 1 171 ? 20.605 4.751 -36.254 1.00 95.62 171 GLY A N 1
ATOM 1367 C CA . GLY A 1 171 ? 20.193 4.695 -37.656 1.00 95.62 171 GLY A CA 1
ATOM 1368 C C . GLY A 1 171 ? 20.953 5.709 -38.512 1.00 95.62 171 GLY A C 1
ATOM 1369 O O . GLY A 1 171 ? 21.593 5.320 -39.488 1.00 95.62 171 GLY A O 1
ATOM 1370 N N . GLU A 1 172 ? 20.977 6.977 -38.092 1.00 97.19 172 GLU A N 1
ATOM 1371 C CA . GLU A 1 172 ? 21.724 8.046 -38.774 1.00 97.19 172 GLU A CA 1
ATOM 1372 C C . GLU A 1 172 ? 23.219 7.720 -38.891 1.00 97.19 172 GLU A C 1
ATOM 1374 O O . GLU A 1 172 ? 23.832 7.912 -39.943 1.00 97.19 172 GLU A O 1
ATOM 1379 N N . LYS A 1 173 ? 23.815 7.163 -37.830 1.00 97.62 173 LYS A N 1
ATOM 1380 C CA . LYS A 1 173 ? 25.210 6.716 -37.843 1.00 97.62 173 LYS A CA 1
ATOM 1381 C C . LYS A 1 173 ? 25.464 5.667 -38.929 1.00 97.62 173 LYS A C 1
ATOM 1383 O O . LYS A 1 173 ? 26.432 5.798 -39.676 1.00 97.62 173 LYS A O 1
ATOM 1388 N N . VAL A 1 174 ? 24.606 4.651 -39.036 1.00 96.25 174 VAL A N 1
ATOM 1389 C CA . VAL A 1 174 ? 24.735 3.599 -40.059 1.00 96.25 174 VAL A CA 1
ATOM 1390 C C . VAL A 1 174 ? 24.569 4.178 -41.468 1.00 96.25 174 VAL A C 1
ATOM 1392 O O . VAL A 1 174 ? 25.308 3.805 -42.380 1.00 96.25 174 VAL A O 1
ATOM 1395 N N . GLU A 1 175 ? 23.644 5.118 -41.668 1.00 96.19 175 GLU A N 1
ATOM 1396 C CA . GLU A 1 175 ? 23.484 5.807 -42.955 1.00 96.19 175 GLU A CA 1
ATOM 1397 C C . GLU A 1 175 ? 24.734 6.607 -43.347 1.00 96.19 175 GLU A C 1
ATOM 1399 O O . GLU A 1 175 ? 25.185 6.532 -44.496 1.00 96.19 175 GLU A O 1
ATOM 1404 N N . LEU A 1 176 ? 25.336 7.326 -42.396 1.00 96.38 176 LEU A N 1
ATOM 1405 C CA . LEU A 1 176 ? 26.585 8.055 -42.613 1.00 96.38 176 LEU A CA 1
ATOM 1406 C C . LEU A 1 176 ? 27.755 7.116 -42.921 1.00 96.38 176 LEU A C 1
ATOM 1408 O O . LEU A 1 176 ? 28.527 7.395 -43.840 1.00 96.38 176 LEU A O 1
ATOM 1412 N N . GLU A 1 177 ? 27.877 5.994 -42.209 1.00 95.81 177 GLU A N 1
ATOM 1413 C CA . GLU A 1 177 ? 28.899 4.974 -42.476 1.00 95.81 177 GLU A CA 1
ATOM 1414 C C . GLU A 1 177 ? 28.757 4.391 -43.891 1.00 95.81 177 GLU A C 1
ATOM 1416 O O . GLU A 1 177 ? 29.743 4.318 -44.631 1.00 95.81 177 GLU A O 1
ATOM 1421 N N . ASN A 1 178 ? 27.532 4.071 -44.317 1.00 95.00 178 ASN A N 1
ATOM 1422 C CA . ASN A 1 178 ? 27.250 3.592 -45.672 1.00 95.00 178 ASN A CA 1
ATOM 1423 C C . ASN A 1 178 ? 27.601 4.639 -46.734 1.00 95.00 178 ASN A C 1
ATOM 1425 O O . ASN A 1 178 ? 28.232 4.318 -47.744 1.00 95.00 178 ASN A O 1
ATOM 1429 N N . ARG A 1 179 ? 27.237 5.907 -46.505 1.00 95.00 179 ARG A N 1
ATOM 1430 C CA . ARG A 1 179 ? 27.581 7.006 -47.415 1.00 95.00 179 ARG A CA 1
ATOM 1431 C C . ARG A 1 179 ? 29.091 7.197 -47.518 1.00 95.00 179 ARG A C 1
ATOM 1433 O O . ARG A 1 179 ? 29.599 7.412 -48.615 1.00 95.00 179 ARG A O 1
ATOM 1440 N N . ASN A 1 180 ? 29.808 7.095 -46.404 1.00 95.62 180 ASN A N 1
ATOM 1441 C CA . ASN A 1 180 ? 31.261 7.215 -46.388 1.00 95.62 180 ASN A CA 1
ATOM 1442 C C . ASN A 1 180 ? 31.934 6.041 -47.119 1.00 95.62 180 ASN A C 1
ATOM 1444 O O . ASN A 1 180 ? 32.871 6.249 -47.886 1.00 95.62 180 ASN A O 1
ATOM 1448 N N . SER A 1 181 ? 31.415 4.820 -46.954 1.00 95.38 181 SER A N 1
ATOM 1449 C CA . SER A 1 181 ? 31.865 3.646 -47.712 1.00 95.38 181 SER A CA 1
ATOM 1450 C C . SER A 1 181 ? 31.648 3.825 -49.219 1.00 95.38 181 SER A C 1
ATOM 1452 O O . SER A 1 181 ? 32.572 3.607 -50.002 1.00 95.38 181 SER A O 1
ATOM 1454 N N . TYR A 1 182 ? 30.470 4.309 -49.626 1.00 96.00 182 TYR A N 1
ATOM 1455 C CA . TYR A 1 182 ? 30.160 4.601 -51.027 1.00 96.00 182 TYR A CA 1
ATOM 1456 C C . TYR A 1 182 ? 31.094 5.661 -51.627 1.00 96.00 182 TYR A C 1
ATOM 1458 O O . TYR A 1 182 ? 31.646 5.457 -52.707 1.00 96.00 182 TYR A O 1
ATOM 1466 N N . LEU A 1 183 ? 31.328 6.766 -50.911 1.00 95.69 183 LEU A N 1
ATOM 1467 C CA . LEU A 1 183 ? 32.284 7.795 -51.333 1.00 95.69 183 LEU A CA 1
ATOM 1468 C C . LEU A 1 183 ? 33.714 7.243 -51.426 1.00 95.69 183 LEU A C 1
ATOM 1470 O O . LEU A 1 183 ? 34.447 7.595 -52.347 1.00 95.69 183 LEU A O 1
ATOM 1474 N N . GLY A 1 184 ? 34.100 6.349 -50.512 1.00 95.75 184 GLY A N 1
ATOM 1475 C CA . GLY A 1 184 ? 35.380 5.643 -50.567 1.00 95.75 184 GLY A CA 1
ATOM 1476 C C . GLY A 1 184 ? 35.542 4.797 -51.834 1.00 95.75 184 GLY A C 1
ATOM 1477 O O . GLY A 1 184 ? 36.605 4.834 -52.454 1.00 95.75 184 GLY A O 1
ATOM 1478 N N . LEU A 1 185 ? 34.488 4.092 -52.259 1.00 95.62 185 LEU A N 1
ATOM 1479 C CA . LEU A 1 185 ? 34.483 3.326 -53.512 1.00 95.62 185 LEU A CA 1
ATOM 1480 C C . LEU A 1 185 ? 34.608 4.237 -54.738 1.00 95.62 185 LEU A C 1
ATOM 1482 O O . LEU A 1 185 ? 35.472 3.992 -55.576 1.00 95.62 185 LEU A O 1
ATOM 1486 N N . GLN A 1 186 ? 33.825 5.321 -54.805 1.00 96.06 186 GLN A N 1
ATOM 1487 C CA . GLN A 1 186 ? 33.921 6.298 -55.900 1.00 96.06 186 GLN A CA 1
ATOM 1488 C C . GLN A 1 186 ? 35.320 6.915 -56.002 1.00 96.06 186 GLN A C 1
ATOM 1490 O O . GLN A 1 186 ? 35.850 7.103 -57.093 1.00 96.06 186 GLN A O 1
ATOM 1495 N N . LEU A 1 187 ? 35.948 7.217 -54.863 1.00 95.19 187 LEU A N 1
ATOM 1496 C CA . LEU A 1 187 ? 37.299 7.769 -54.842 1.00 95.19 187 LEU A CA 1
ATOM 1497 C C . LEU A 1 187 ? 38.338 6.758 -55.348 1.00 95.19 187 LEU A C 1
ATOM 1499 O O . LEU A 1 187 ? 39.288 7.156 -56.021 1.00 95.19 187 LEU A O 1
ATOM 1503 N N . SER A 1 188 ? 38.159 5.465 -55.056 1.00 95.00 188 SER A N 1
ATOM 1504 C CA . SER A 1 188 ? 39.006 4.400 -55.607 1.00 95.00 188 SER A CA 1
ATOM 1505 C C . SER A 1 188 ? 38.840 4.273 -57.122 1.00 95.00 188 SER A C 1
ATOM 1507 O O . SER A 1 188 ? 39.841 4.230 -57.831 1.00 95.00 188 SER A O 1
ATOM 1509 N N . GLU A 1 189 ? 37.602 4.293 -57.618 1.00 96.12 189 GLU A N 1
ATOM 1510 C CA . GLU A 1 189 ? 37.284 4.219 -59.050 1.00 96.12 189 GLU A CA 1
ATOM 1511 C C . GLU A 1 189 ? 37.897 5.396 -59.824 1.00 96.12 189 GLU A C 1
ATOM 1513 O O . GLU A 1 189 ? 38.658 5.188 -60.766 1.00 96.12 189 GLU A O 1
ATOM 1518 N N . ILE A 1 190 ? 37.705 6.632 -59.348 1.00 95.56 190 ILE A N 1
ATOM 1519 C CA . ILE A 1 190 ? 38.320 7.830 -59.949 1.00 95.56 190 ILE A CA 1
ATOM 1520 C C . ILE A 1 190 ? 39.852 7.726 -59.953 1.00 95.56 190 ILE A C 1
ATOM 1522 O O . ILE A 1 190 ? 40.520 8.171 -60.890 1.00 95.56 190 ILE A O 1
ATOM 1526 N N . LYS A 1 191 ? 40.445 7.153 -58.900 1.00 95.81 191 LYS A N 1
ATOM 1527 C CA . LYS A 1 191 ? 41.897 6.974 -58.811 1.00 95.81 191 LYS A CA 1
ATOM 1528 C C . LYS A 1 191 ? 42.403 5.954 -59.837 1.00 95.81 191 LYS A C 1
ATOM 1530 O O . LYS A 1 191 ? 43.462 6.177 -60.424 1.00 95.81 191 LYS A O 1
ATOM 1535 N N . GLU A 1 192 ? 41.668 4.868 -60.057 1.00 96.06 192 GLU A N 1
ATOM 1536 C CA . GLU A 1 192 ? 41.969 3.866 -61.085 1.00 96.06 192 GLU A CA 1
ATOM 1537 C C . GLU A 1 192 ? 41.813 4.440 -62.497 1.00 96.06 192 GLU A C 1
ATOM 1539 O O . GLU A 1 192 ? 42.728 4.300 -63.311 1.00 96.06 192 GLU A O 1
ATOM 1544 N N . GLU A 1 193 ? 40.726 5.167 -62.772 1.00 96.25 193 GLU A N 1
ATOM 1545 C CA . GLU A 1 193 ? 40.513 5.861 -64.048 1.00 96.25 193 GLU A CA 1
ATOM 1546 C C . GLU A 1 193 ? 41.637 6.856 -64.343 1.00 96.25 193 GLU A C 1
ATOM 1548 O O . GLU A 1 193 ? 42.179 6.884 -65.450 1.00 96.25 193 GLU A O 1
ATOM 1553 N N . LYS A 1 194 ? 42.048 7.639 -63.338 1.00 96.69 194 LYS A N 1
ATOM 1554 C CA . LYS A 1 194 ? 43.170 8.570 -63.468 1.00 96.69 194 LYS A CA 1
ATOM 1555 C C . LYS A 1 194 ? 44.465 7.841 -63.837 1.00 96.69 194 LYS A C 1
ATOM 1557 O O . LYS A 1 194 ? 45.152 8.279 -64.756 1.00 96.69 194 LYS A O 1
ATOM 1562 N N . MET A 1 195 ? 44.792 6.735 -63.163 1.00 95.44 195 MET A N 1
ATOM 1563 C CA . MET A 1 195 ? 45.983 5.941 -63.496 1.00 95.44 195 MET A CA 1
ATOM 1564 C C . MET A 1 195 ? 45.903 5.351 -64.909 1.00 95.44 195 MET A C 1
ATOM 1566 O O . MET A 1 195 ? 46.899 5.349 -65.632 1.00 95.44 195 MET A O 1
ATOM 1570 N N . ALA A 1 196 ? 44.727 4.876 -65.327 1.00 95.50 196 ALA A N 1
ATOM 1571 C CA . ALA A 1 196 ? 44.515 4.350 -66.671 1.00 95.50 196 ALA A CA 1
ATOM 1572 C C . ALA A 1 196 ? 44.703 5.433 -67.749 1.00 95.50 196 ALA A C 1
ATOM 1574 O O . ALA A 1 196 ? 45.367 5.188 -68.758 1.00 95.50 196 ALA A O 1
ATOM 1575 N N . LEU A 1 197 ? 44.177 6.640 -67.518 1.00 96.06 197 LEU A N 1
ATOM 1576 C CA . LEU A 1 197 ? 44.356 7.791 -68.406 1.00 96.06 197 LEU A CA 1
ATOM 1577 C C . LEU A 1 197 ? 45.818 8.249 -68.474 1.00 96.06 197 LEU A C 1
ATOM 1579 O O . LEU A 1 197 ? 46.313 8.530 -69.563 1.00 96.06 197 LEU A O 1
ATOM 1583 N N . GLU A 1 198 ? 46.526 8.294 -67.342 1.00 95.75 198 GLU A N 1
ATOM 1584 C CA . GLU A 1 198 ? 47.958 8.623 -67.303 1.00 95.75 198 GLU A CA 1
ATOM 1585 C C . GLU A 1 198 ? 48.794 7.605 -68.099 1.00 95.75 198 GLU A C 1
ATOM 1587 O O . GLU A 1 198 ? 49.659 7.999 -68.885 1.00 95.75 198 GLU A O 1
ATOM 1592 N N . LEU A 1 199 ? 48.493 6.307 -67.969 1.00 96.44 199 LEU A N 1
ATOM 1593 C CA . LEU A 1 199 ? 49.143 5.244 -68.742 1.00 96.44 199 LEU A CA 1
ATOM 1594 C C . LEU A 1 199 ? 48.884 5.393 -70.251 1.00 96.44 199 LEU A C 1
ATOM 1596 O O . LEU A 1 199 ? 49.793 5.214 -71.064 1.00 96.44 199 LEU A O 1
ATOM 1600 N N . GLU A 1 200 ? 47.646 5.698 -70.642 1.00 96.00 200 GLU A N 1
ATOM 1601 C CA . GLU A 1 200 ? 47.280 5.883 -72.047 1.00 96.00 200 GLU A CA 1
ATOM 1602 C C . GLU A 1 200 ? 47.963 7.117 -72.649 1.00 96.00 200 GLU A C 1
ATOM 1604 O O . GLU A 1 200 ? 48.530 7.048 -73.743 1.00 96.00 200 GLU A O 1
ATOM 1609 N N . LEU A 1 201 ? 48.015 8.218 -71.897 1.00 96.19 201 LEU A N 1
ATOM 1610 C CA . LEU A 1 201 ? 48.751 9.417 -72.285 1.00 96.19 201 LEU A CA 1
ATOM 1611 C C . LEU A 1 201 ? 50.247 9.118 -72.482 1.00 96.19 201 LEU A C 1
ATOM 1613 O O . LEU A 1 201 ? 50.855 9.575 -73.453 1.00 96.19 201 LEU A O 1
ATOM 1617 N N . GLU A 1 202 ? 50.851 8.308 -71.606 1.00 96.19 202 GLU A N 1
ATOM 1618 C CA . GLU A 1 202 ? 52.248 7.888 -71.748 1.00 96.19 202 GLU A CA 1
ATOM 1619 C C . GLU A 1 202 ? 52.479 7.057 -73.023 1.00 96.19 202 GLU A C 1
ATOM 1621 O O . GLU A 1 202 ? 53.462 7.278 -73.742 1.00 96.19 202 GLU A O 1
ATOM 1626 N N . LYS A 1 203 ? 51.569 6.128 -73.348 1.00 95.81 203 LYS A N 1
ATOM 1627 C CA . LYS A 1 203 ? 51.630 5.346 -74.595 1.00 95.81 203 LYS A CA 1
ATOM 1628 C C . LYS A 1 203 ? 51.542 6.241 -75.827 1.00 95.81 203 LYS A C 1
ATOM 1630 O O . LYS A 1 203 ? 52.369 6.098 -76.730 1.00 95.81 203 LYS A O 1
ATOM 1635 N N . GLN A 1 204 ? 50.600 7.185 -75.852 1.00 95.56 204 GLN A N 1
ATOM 1636 C CA . GLN A 1 204 ? 50.455 8.135 -76.959 1.00 95.56 204 GLN A CA 1
ATOM 1637 C C . GLN A 1 204 ? 51.709 8.997 -77.128 1.00 95.56 204 GLN A C 1
ATOM 1639 O O . GLN A 1 204 ? 52.202 9.161 -78.244 1.00 95.56 204 GLN A O 1
ATOM 1644 N N . MET A 1 205 ? 52.304 9.475 -76.030 1.00 94.75 205 MET A N 1
ATOM 1645 C CA . MET A 1 205 ? 53.571 10.211 -76.082 1.00 94.75 205 MET A CA 1
ATOM 1646 C C . MET A 1 205 ? 54.722 9.373 -76.654 1.00 94.75 205 MET A C 1
ATOM 1648 O O . MET A 1 205 ? 55.536 9.892 -77.422 1.00 94.75 205 MET A O 1
ATOM 1652 N N . LYS A 1 206 ? 54.814 8.082 -76.308 1.00 95.19 206 LYS A N 1
ATOM 1653 C CA . LYS A 1 206 ? 55.817 7.171 -76.887 1.00 95.19 206 LYS A CA 1
ATOM 1654 C C . LYS A 1 206 ? 55.585 6.953 -78.384 1.00 95.19 206 LYS A C 1
ATOM 1656 O O . LYS A 1 206 ? 56.551 7.016 -79.145 1.00 95.19 206 LYS A O 1
ATOM 1661 N N . HIS A 1 207 ? 54.333 6.759 -78.806 1.00 93.19 207 HIS A N 1
ATOM 1662 C CA . HIS A 1 207 ? 53.973 6.616 -80.218 1.00 93.19 207 HIS A CA 1
ATOM 1663 C C . HIS A 1 207 ? 54.357 7.863 -81.018 1.00 93.19 207 HIS A C 1
ATOM 1665 O O . HIS A 1 207 ? 55.138 7.754 -81.961 1.00 93.19 207 HIS A O 1
ATOM 1671 N N . MET A 1 208 ? 53.936 9.051 -80.570 1.00 92.81 208 MET A N 1
ATOM 1672 C CA . MET A 1 208 ? 54.268 10.319 -81.227 1.00 92.81 208 MET A CA 1
ATOM 1673 C C . MET A 1 208 ? 55.779 10.546 -81.330 1.00 92.81 208 MET A C 1
ATOM 1675 O O . MET A 1 208 ? 56.263 10.946 -82.383 1.00 92.81 208 MET A O 1
ATOM 1679 N N . LYS A 1 209 ? 56.562 10.239 -80.284 1.00 94.50 209 LYS A N 1
ATOM 1680 C CA . LYS A 1 209 ? 58.035 10.320 -80.352 1.00 94.50 209 LYS A CA 1
ATOM 1681 C C . LYS A 1 209 ? 58.620 9.363 -81.391 1.00 94.50 209 LYS A C 1
ATOM 1683 O O . LYS A 1 209 ? 59.574 9.713 -82.089 1.00 94.50 209 LYS A O 1
ATOM 1688 N N . SER A 1 210 ? 58.075 8.150 -81.490 1.00 92.19 210 SER A N 1
ATOM 1689 C CA . SER A 1 210 ? 58.512 7.175 -82.491 1.00 92.19 210 SER A CA 1
ATOM 1690 C C . SER A 1 210 ? 58.162 7.625 -83.914 1.00 92.19 210 SER A C 1
ATOM 1692 O O . SER A 1 210 ? 59.040 7.595 -84.779 1.00 92.19 210 SER A O 1
ATOM 1694 N N . GLU A 1 211 ? 56.957 8.156 -84.137 1.00 91.50 211 GLU A N 1
ATOM 1695 C CA . GLU A 1 211 ? 56.523 8.740 -85.411 1.00 91.50 211 GLU A CA 1
ATOM 1696 C C . GLU A 1 211 ? 57.361 9.961 -85.783 1.00 91.50 211 GLU A C 1
ATOM 1698 O O . GLU A 1 211 ? 57.856 10.041 -86.901 1.00 91.50 211 GLU A O 1
ATOM 1703 N N . GLU A 1 212 ? 57.620 10.872 -84.843 1.00 91.31 212 GLU A N 1
ATOM 1704 C CA . GLU A 1 212 ? 58.480 12.037 -85.060 1.00 91.31 212 GLU A CA 1
ATOM 1705 C C . GLU A 1 212 ? 59.891 11.605 -85.490 1.00 91.31 212 GLU A C 1
ATOM 1707 O O . GLU A 1 212 ? 60.479 12.176 -86.412 1.00 91.31 212 GLU A O 1
ATOM 1712 N N . SER A 1 213 ? 60.439 10.558 -84.862 1.00 91.81 213 SER A N 1
ATOM 1713 C CA . SER A 1 213 ? 61.731 9.990 -85.257 1.00 91.81 213 SER A CA 1
ATOM 1714 C C . SER A 1 213 ? 61.690 9.350 -86.654 1.00 91.81 213 SER A C 1
ATOM 1716 O O . SER A 1 213 ? 62.659 9.474 -87.411 1.00 91.81 213 SER A O 1
ATOM 1718 N N . GLY A 1 214 ? 60.567 8.723 -87.020 1.00 90.75 214 GLY A N 1
ATOM 1719 C CA . GLY A 1 214 ? 60.298 8.173 -88.349 1.00 90.75 214 GLY A CA 1
ATOM 1720 C C . GLY A 1 214 ? 60.235 9.264 -89.415 1.00 90.75 214 GLY A C 1
ATOM 1721 O O . GLY A 1 214 ? 61.028 9.243 -90.357 1.00 90.75 214 GLY A O 1
ATOM 1722 N N . SER A 1 215 ? 59.401 10.280 -89.205 1.00 89.62 215 SER A N 1
ATOM 1723 C CA . SER A 1 215 ? 59.259 11.451 -90.076 1.00 89.62 215 SER A CA 1
ATOM 1724 C C . SER A 1 215 ? 60.576 12.214 -90.234 1.00 89.62 215 SER A C 1
ATOM 1726 O O . SER A 1 215 ? 60.925 12.617 -91.340 1.00 89.62 215 SER A O 1
ATOM 1728 N N . LYS A 1 216 ? 61.388 12.353 -89.172 1.00 91.00 216 LYS A N 1
ATOM 1729 C CA . LYS A 1 216 ? 62.743 12.935 -89.270 1.00 91.00 216 LYS A CA 1
ATOM 1730 C C . LYS A 1 216 ? 63.674 12.104 -90.156 1.00 91.00 216 LYS A C 1
ATOM 1732 O O . LYS A 1 216 ? 64.459 12.672 -90.917 1.00 91.00 216 LYS A O 1
ATOM 1737 N N . ARG A 1 217 ? 63.626 10.769 -90.065 1.00 89.56 217 ARG A N 1
ATOM 1738 C CA . ARG A 1 217 ? 64.409 9.879 -90.945 1.00 89.56 217 ARG A CA 1
ATOM 1739 C C . ARG A 1 217 ? 63.950 9.994 -92.394 1.00 89.56 217 ARG A C 1
ATOM 1741 O O . ARG A 1 217 ? 64.791 10.041 -93.288 1.00 89.56 217 ARG A O 1
ATOM 1748 N N . GLU A 1 218 ? 62.646 10.056 -92.625 1.00 88.12 218 GLU A N 1
ATOM 1749 C CA . GLU A 1 218 ? 62.073 10.215 -93.958 1.00 88.12 218 GLU A CA 1
ATOM 1750 C C . GLU A 1 218 ? 62.413 11.576 -94.571 1.00 88.12 218 GLU A C 1
ATOM 1752 O O . GLU A 1 218 ? 62.908 11.622 -95.695 1.00 88.12 218 GLU A O 1
ATOM 1757 N N . ALA A 1 219 ? 62.298 12.665 -93.807 1.00 85.81 219 ALA A N 1
ATOM 1758 C CA . ALA A 1 219 ? 62.734 13.992 -94.229 1.00 85.81 219 ALA A CA 1
ATOM 1759 C C . ALA A 1 219 ? 64.211 13.992 -94.655 1.00 85.81 219 ALA A C 1
ATOM 1761 O O . ALA A 1 219 ? 64.533 14.481 -95.732 1.00 85.81 219 ALA A O 1
ATOM 1762 N N . ARG A 1 220 ? 65.110 13.358 -93.881 1.00 89.50 220 ARG A N 1
ATOM 1763 C CA . ARG A 1 220 ? 66.526 13.198 -94.273 1.00 89.50 220 ARG A CA 1
ATOM 1764 C C . ARG A 1 220 ? 66.693 12.415 -95.578 1.00 89.50 220 ARG A C 1
ATOM 1766 O O . ARG A 1 220 ? 67.520 12.795 -96.402 1.00 89.50 220 ARG A O 1
ATOM 1773 N N . ARG A 1 221 ? 65.921 11.339 -95.782 1.00 89.44 221 ARG A N 1
ATOM 1774 C CA . ARG A 1 221 ? 65.937 10.562 -97.036 1.00 89.44 221 ARG A CA 1
ATOM 1775 C C . ARG A 1 221 ? 65.467 11.397 -98.225 1.00 89.44 221 ARG A C 1
ATOM 1777 O O . ARG A 1 221 ? 66.071 11.306 -99.288 1.00 89.44 221 ARG A O 1
ATOM 1784 N N . ILE A 1 222 ? 64.416 12.198 -98.054 1.00 87.50 222 ILE A N 1
ATOM 1785 C CA . ILE A 1 222 ? 63.902 13.097 -99.093 1.00 87.50 222 ILE A CA 1
ATOM 1786 C C . ILE A 1 222 ? 64.932 14.182 -99.408 1.00 87.50 222 ILE A C 1
ATOM 1788 O O . ILE A 1 222 ? 65.221 14.397 -100.578 1.00 87.50 222 ILE A O 1
ATOM 1792 N N . THR A 1 223 ? 65.542 14.812 -98.401 1.00 89.38 223 THR A N 1
ATOM 1793 C CA . THR A 1 223 ? 66.610 15.800 -98.615 1.00 89.38 223 THR A CA 1
ATOM 1794 C C . THR A 1 223 ? 67.784 15.187 -99.377 1.00 89.38 223 THR A C 1
ATOM 1796 O O . THR A 1 223 ? 68.193 15.741 -100.392 1.00 89.38 223 THR A O 1
ATOM 1799 N N . GLY A 1 224 ? 68.251 13.999 -98.973 1.00 88.12 224 GLY A N 1
ATOM 1800 C CA . GLY A 1 224 ? 69.319 13.289 -99.682 1.00 88.12 224 GLY A CA 1
ATOM 1801 C C . GLY A 1 224 ? 68.943 12.904 -101.119 1.00 88.12 224 GLY A C 1
ATOM 1802 O O . GLY A 1 224 ? 69.748 13.067 -102.031 1.00 88.12 224 GLY A O 1
ATOM 1803 N N . ARG A 1 225 ? 67.701 12.456 -101.366 1.00 86.56 225 ARG A N 1
ATOM 1804 C CA . ARG A 1 225 ? 67.192 12.220 -102.732 1.00 86.56 225 ARG A CA 1
ATOM 1805 C C . ARG A 1 225 ? 67.111 13.505 -103.545 1.00 86.56 225 ARG A C 1
ATOM 1807 O O . ARG A 1 225 ? 67.450 13.479 -104.719 1.00 86.56 225 ARG A O 1
ATOM 1814 N N . ASN A 1 226 ? 66.674 14.611 -102.952 1.00 84.62 226 ASN A N 1
ATOM 1815 C CA . ASN A 1 226 ? 66.592 15.901 -103.633 1.00 84.62 226 ASN A CA 1
ATOM 1816 C C . ASN A 1 226 ? 67.982 16.422 -104.014 1.00 84.62 226 ASN A C 1
ATOM 1818 O O . ASN A 1 226 ? 68.143 16.972 -105.100 1.00 84.62 226 ASN A O 1
ATOM 1822 N N . GLU A 1 227 ? 68.990 16.220 -103.166 1.00 86.62 227 GLU A N 1
ATOM 1823 C CA . GLU A 1 227 ? 70.389 16.509 -103.496 1.00 86.62 227 GLU A CA 1
ATOM 1824 C C . GLU A 1 227 ? 70.897 15.603 -104.623 1.00 86.62 227 GLU A C 1
ATOM 1826 O O . GLU A 1 227 ? 71.391 16.111 -105.629 1.00 86.62 227 GLU A O 1
ATOM 1831 N N . ALA A 1 228 ? 70.668 14.288 -104.531 1.00 81.75 228 ALA A N 1
ATOM 1832 C CA . ALA A 1 228 ? 71.027 13.343 -105.588 1.00 81.75 228 ALA A CA 1
ATOM 1833 C C . ALA A 1 228 ? 70.340 13.670 -106.926 1.00 81.75 228 ALA A C 1
ATOM 1835 O O . ALA A 1 228 ? 70.979 13.635 -107.971 1.00 81.75 228 ALA A O 1
ATOM 1836 N N . LEU A 1 229 ? 69.059 14.054 -106.909 1.00 81.88 229 LEU A N 1
ATOM 1837 C CA . LEU A 1 229 ? 68.317 14.507 -108.088 1.00 81.88 229 LEU A CA 1
ATOM 1838 C C . LEU A 1 229 ? 68.852 15.834 -108.626 1.00 81.88 229 LEU A C 1
ATOM 1840 O O . LEU A 1 229 ? 68.867 16.040 -109.836 1.00 81.88 229 LEU A O 1
ATOM 1844 N N . LYS A 1 230 ? 69.302 16.749 -107.761 1.00 84.25 230 LYS A N 1
ATOM 1845 C CA . LYS A 1 230 ? 69.940 18.003 -108.179 1.00 84.25 230 LYS A CA 1
ATOM 1846 C C . LYS A 1 230 ? 71.268 17.732 -108.885 1.00 84.25 230 LYS A C 1
ATOM 1848 O O . LYS A 1 230 ? 71.551 18.380 -109.892 1.00 84.25 230 LYS A O 1
ATOM 1853 N N . ASP A 1 231 ? 72.044 16.769 -108.400 1.00 82.69 231 ASP A N 1
ATOM 1854 C CA . ASP A 1 231 ? 73.276 16.331 -109.054 1.00 82.69 231 ASP A CA 1
ATOM 1855 C C . ASP A 1 231 ? 72.987 15.567 -110.348 1.00 82.69 231 ASP A C 1
ATOM 1857 O O . ASP A 1 231 ? 73.595 15.869 -111.374 1.00 82.69 231 ASP A O 1
ATOM 1861 N N . GLN A 1 232 ? 71.975 14.696 -110.357 1.00 79.06 232 GLN A N 1
ATOM 1862 C CA . GLN A 1 232 ? 71.503 14.014 -111.561 1.00 79.06 232 GLN A CA 1
ATOM 1863 C C . GLN A 1 232 ? 70.999 15.012 -112.613 1.00 79.06 232 GLN A C 1
ATOM 1865 O O . GLN A 1 232 ? 71.273 14.859 -113.796 1.00 79.06 232 GLN A O 1
ATOM 1870 N N . LYS A 1 233 ? 70.326 16.092 -112.200 1.00 77.31 233 LYS A N 1
ATOM 1871 C CA . LYS A 1 233 ? 69.891 17.187 -113.080 1.00 77.31 233 LYS A CA 1
ATOM 1872 C C . LYS A 1 233 ? 71.073 17.964 -113.674 1.00 77.31 233 LYS A C 1
ATOM 1874 O O . LYS A 1 233 ? 70.950 18.473 -114.784 1.00 77.31 233 LYS A O 1
ATOM 1879 N N . LYS A 1 234 ? 72.215 18.049 -112.979 1.00 76.75 234 LYS A N 1
ATOM 1880 C CA . LYS A 1 234 ? 73.457 18.640 -113.518 1.00 76.75 234 LYS A CA 1
ATOM 1881 C C . LYS A 1 234 ? 74.181 17.708 -114.491 1.00 76.75 234 LYS A C 1
ATOM 1883 O O . LYS A 1 234 ? 74.824 18.200 -115.415 1.00 76.75 234 LYS A O 1
ATOM 1888 N N . THR A 1 235 ? 74.105 16.391 -114.299 1.00 72.88 235 THR A N 1
ATOM 1889 C CA . THR A 1 235 ? 74.661 15.395 -115.233 1.00 72.88 235 THR A CA 1
ATOM 1890 C C . THR A 1 235 ? 73.726 15.074 -116.394 1.00 72.88 235 THR A C 1
ATOM 1892 O O . THR A 1 235 ? 74.208 14.671 -117.446 1.00 72.88 235 THR A O 1
ATOM 1895 N N . LEU A 1 236 ? 72.423 15.336 -116.270 1.00 67.75 236 LEU A N 1
ATOM 1896 C CA . LEU A 1 236 ? 71.434 15.165 -117.335 1.00 67.75 236 LEU A CA 1
ATOM 1897 C C . LEU A 1 236 ? 71.798 15.875 -118.650 1.00 67.75 236 LEU A C 1
ATOM 1899 O O . LEU A 1 236 ? 71.684 15.227 -119.676 1.00 67.75 236 LEU A O 1
ATOM 1903 N N . PRO A 1 237 ? 72.291 17.131 -118.687 1.00 63.06 237 PRO A N 1
ATOM 1904 C CA . PRO A 1 237 ? 72.745 17.747 -119.938 1.00 63.06 237 PRO A CA 1
ATOM 1905 C C . PRO A 1 237 ? 74.022 17.116 -120.525 1.00 63.06 237 PRO A C 1
ATOM 1907 O O . PRO A 1 237 ? 74.309 17.337 -121.697 1.00 63.06 237 PRO A O 1
ATOM 1910 N N . LYS A 1 238 ? 74.789 16.336 -119.747 1.00 63.22 238 LYS A N 1
ATOM 1911 C CA . LYS A 1 238 ? 75.913 15.531 -120.261 1.00 63.22 238 LYS A CA 1
ATOM 1912 C C . LYS A 1 238 ? 75.419 14.200 -120.828 1.00 63.22 238 LYS A C 1
ATOM 1914 O O . LYS A 1 238 ? 75.762 13.872 -121.952 1.00 63.22 238 LYS A O 1
ATOM 1919 N N . LEU A 1 239 ? 74.535 13.514 -120.101 1.00 58.78 239 LEU A N 1
ATOM 1920 C CA . LEU A 1 239 ? 73.899 12.276 -120.560 1.00 58.78 239 LEU A CA 1
ATOM 1921 C C . LEU A 1 239 ? 72.925 12.501 -121.723 1.00 58.78 239 LEU A C 1
ATOM 1923 O O . LEU A 1 239 ? 72.726 11.591 -122.504 1.00 58.78 239 LEU A O 1
ATOM 1927 N N . LEU A 1 240 ? 72.326 13.687 -121.874 1.00 56.38 240 LEU A N 1
ATOM 1928 C CA . LEU A 1 240 ? 71.526 14.052 -123.052 1.00 56.38 240 LEU A CA 1
ATOM 1929 C C . LEU A 1 240 ? 72.396 14.207 -124.302 1.00 56.38 240 LEU A C 1
ATOM 1931 O O . LEU A 1 240 ? 71.959 13.793 -125.363 1.00 56.38 240 LEU A O 1
ATOM 1935 N N . LYS A 1 241 ? 73.632 14.710 -124.168 1.00 56.41 241 LYS A N 1
ATOM 1936 C CA . LYS A 1 241 ? 74.610 14.713 -125.269 1.00 56.41 241 LYS A CA 1
ATOM 1937 C C . LYS A 1 241 ? 75.121 13.306 -125.597 1.00 56.41 241 LYS A C 1
ATOM 1939 O O . LYS A 1 241 ? 75.371 13.016 -126.753 1.00 56.41 241 LYS A O 1
ATOM 1944 N N . GLU A 1 242 ? 75.229 12.438 -124.593 1.00 50.31 242 GLU A N 1
ATOM 1945 C CA . GLU A 1 242 ? 75.672 11.043 -124.745 1.00 50.31 242 GLU A CA 1
ATOM 1946 C C . GLU A 1 242 ? 74.545 10.127 -125.280 1.00 50.31 242 GLU A C 1
ATOM 1948 O O . GLU A 1 242 ? 74.783 9.272 -126.124 1.00 50.31 242 GLU A O 1
ATOM 1953 N N . LYS A 1 243 ? 73.277 10.366 -124.902 1.00 49.44 243 LYS A N 1
ATOM 1954 C CA . LYS A 1 243 ? 72.095 9.656 -125.436 1.00 49.44 243 LYS A CA 1
ATOM 1955 C C . LYS A 1 243 ? 71.553 10.204 -126.758 1.00 49.44 243 LYS A C 1
ATOM 1957 O O . LYS A 1 243 ? 70.841 9.464 -127.433 1.00 49.44 243 LYS A O 1
ATOM 1962 N N . GLU A 1 244 ? 71.870 11.442 -127.146 1.00 45.38 244 GLU A N 1
ATOM 1963 C CA . GLU A 1 244 ? 71.691 11.897 -128.537 1.00 45.38 244 GLU A CA 1
ATOM 1964 C C . GLU A 1 244 ? 72.620 11.133 -129.502 1.00 45.38 244 GLU A C 1
ATOM 1966 O O . GLU A 1 244 ? 72.281 11.001 -130.675 1.00 45.38 244 GLU A O 1
ATOM 1971 N N . GLU A 1 245 ? 73.719 10.543 -129.010 1.00 44.53 245 GLU A N 1
ATOM 1972 C CA . GLU A 1 245 ? 74.626 9.686 -129.792 1.00 44.53 245 GLU A CA 1
ATOM 1973 C C . GLU A 1 245 ? 74.318 8.170 -129.669 1.00 44.53 245 GLU A C 1
ATOM 1975 O O . GLU A 1 245 ? 74.639 7.413 -130.582 1.00 44.53 245 GLU A O 1
ATOM 1980 N N . GLU A 1 246 ? 73.613 7.711 -128.622 1.00 39.91 246 GLU A N 1
ATOM 1981 C CA . GLU A 1 246 ? 73.273 6.282 -128.408 1.00 39.91 246 GLU A CA 1
ATOM 1982 C C . GLU A 1 246 ? 71.856 5.847 -128.860 1.00 39.91 246 GLU A C 1
ATOM 1984 O O . GLU A 1 246 ? 71.574 4.652 -128.940 1.00 39.91 246 GLU A O 1
ATOM 1989 N N . LEU A 1 247 ? 70.952 6.767 -129.230 1.00 42.84 247 LEU A N 1
ATOM 1990 C CA . LEU A 1 247 ? 69.606 6.436 -129.754 1.00 42.84 247 LEU A CA 1
ATOM 1991 C C . LEU A 1 247 ? 69.560 6.178 -131.279 1.00 42.84 247 LEU A C 1
ATOM 1993 O O . LEU A 1 247 ? 68.504 6.290 -131.903 1.00 42.84 247 LEU A O 1
ATOM 1997 N N . LEU A 1 248 ? 70.692 5.765 -131.867 1.00 36.09 248 LEU A N 1
ATOM 1998 C CA . LEU A 1 248 ? 70.798 5.208 -133.225 1.00 36.09 248 LEU A CA 1
ATOM 1999 C C . LEU A 1 248 ? 71.063 3.687 -133.263 1.00 36.09 248 LEU A C 1
ATOM 2001 O O . LEU A 1 248 ? 71.422 3.170 -134.319 1.00 36.09 248 LEU A O 1
ATOM 2005 N N . ALA A 1 249 ? 70.851 2.932 -132.174 1.00 30.00 249 ALA A N 1
ATOM 2006 C CA . ALA A 1 249 ? 70.881 1.465 -132.245 1.00 30.00 249 ALA A CA 1
ATOM 2007 C C . ALA A 1 249 ? 70.113 0.747 -131.113 1.00 30.00 249 ALA A C 1
ATOM 2009 O O . ALA A 1 249 ? 70.600 0.622 -129.999 1.00 30.00 249 ALA A O 1
ATOM 2010 N N . GLY A 1 250 ? 68.964 0.152 -131.459 1.00 27.53 250 GLY A N 1
ATOM 2011 C CA . GLY A 1 250 ? 68.662 -1.236 -131.067 1.00 27.53 250 GLY A CA 1
ATOM 2012 C C . GLY A 1 250 ? 67.848 -1.531 -129.791 1.00 27.53 250 GLY A C 1
ATOM 2013 O O . GLY A 1 250 ? 68.393 -1.603 -128.702 1.00 27.53 250 GLY A O 1
ATOM 2014 N N . ASN A 1 251 ? 66.565 -1.858 -130.013 1.00 29.00 251 ASN A N 1
ATOM 2015 C CA . ASN A 1 251 ? 65.838 -3.088 -129.623 1.00 29.00 251 ASN A CA 1
ATOM 2016 C C . ASN A 1 251 ? 65.818 -3.647 -128.175 1.00 29.00 251 ASN A C 1
ATOM 2018 O O . ASN A 1 251 ? 66.830 -4.108 -127.663 1.00 29.00 251 ASN A O 1
ATOM 2022 N N . GLY A 1 252 ? 64.588 -3.894 -127.684 1.00 28.08 252 GLY A N 1
ATOM 2023 C CA . GLY A 1 252 ? 64.125 -5.272 -127.413 1.00 28.08 252 GLY A CA 1
ATOM 2024 C C . GLY A 1 252 ? 63.835 -5.716 -125.964 1.00 28.08 252 GLY A C 1
ATOM 2025 O O . GLY A 1 252 ? 64.763 -6.033 -125.237 1.00 28.08 252 GLY A O 1
ATOM 2026 N N . ASN A 1 253 ? 62.531 -5.872 -125.670 1.00 29.64 253 ASN A N 1
ATOM 2027 C CA . ASN A 1 253 ? 61.832 -6.937 -124.906 1.00 29.64 253 ASN A CA 1
ATOM 2028 C C . ASN A 1 253 ? 62.070 -7.159 -123.389 1.00 29.64 253 ASN A C 1
ATOM 2030 O O . ASN A 1 253 ? 63.195 -7.275 -122.929 1.00 29.64 253 ASN A O 1
ATOM 2034 N N . GLU A 1 254 ? 60.993 -7.056 -122.584 1.00 29.64 254 GLU A N 1
ATOM 2035 C CA . GLU A 1 254 ? 60.189 -8.139 -121.926 1.00 29.64 254 GLU A CA 1
ATOM 2036 C C . GLU A 1 254 ? 60.805 -8.548 -120.561 1.00 29.64 254 GLU A C 1
ATOM 2038 O O . GLU A 1 254 ? 62.015 -8.625 -120.432 1.00 29.64 254 GLU A O 1
ATOM 2043 N N . GLU A 1 255 ? 60.104 -8.668 -119.425 1.00 30.12 255 GLU A N 1
ATOM 2044 C CA . GLU A 1 255 ? 59.039 -9.623 -119.094 1.00 30.12 255 GLU A CA 1
ATOM 2045 C C . GLU A 1 255 ? 58.434 -9.343 -117.676 1.00 30.12 255 GLU A C 1
ATOM 2047 O O . GLU A 1 255 ? 59.134 -8.934 -116.754 1.00 30.12 255 GLU A O 1
ATOM 2052 N N . ASN A 1 256 ? 57.132 -9.643 -117.531 1.00 29.92 256 ASN A N 1
ATOM 2053 C CA . ASN A 1 256 ? 56.469 -10.499 -116.517 1.00 29.92 256 ASN A CA 1
ATOM 2054 C C . ASN A 1 256 ? 56.284 -10.189 -114.992 1.00 29.92 256 ASN A C 1
ATOM 2056 O O . ASN A 1 256 ? 57.230 -10.224 -114.215 1.00 29.92 256 ASN A O 1
ATOM 2060 N N . ILE A 1 257 ? 54.981 -10.206 -114.588 1.00 29.00 257 ILE A N 1
ATOM 2061 C CA . ILE A 1 257 ? 54.336 -11.091 -113.554 1.00 29.00 257 ILE A CA 1
ATOM 2062 C C . ILE A 1 257 ? 54.528 -10.679 -112.053 1.00 29.00 257 ILE A C 1
ATOM 2064 O O . ILE A 1 257 ? 55.636 -10.376 -111.653 1.00 29.00 257 ILE A O 1
ATOM 2068 N N . HIS A 1 258 ? 53.575 -10.626 -111.091 1.00 32.06 258 HIS A N 1
ATOM 2069 C CA . HIS A 1 258 ? 52.241 -11.218 -110.848 1.00 32.06 258 HIS A CA 1
ATOM 2070 C C . HIS A 1 258 ? 51.453 -10.472 -109.719 1.00 32.06 258 HIS A C 1
ATOM 2072 O O . HIS A 1 258 ? 52.050 -9.995 -108.759 1.00 32.06 258 HIS A O 1
ATOM 2078 N N . GLN A 1 259 ? 50.115 -10.559 -109.809 1.00 31.73 259 GLN A N 1
ATOM 2079 C CA . GLN A 1 259 ? 49.096 -10.877 -108.775 1.00 31.73 259 GLN A CA 1
ATOM 2080 C C . GLN A 1 259 ? 48.551 -9.881 -107.724 1.00 31.73 259 GLN A C 1
ATOM 2082 O O . GLN A 1 259 ? 49.234 -9.371 -106.841 1.00 31.73 259 GLN A O 1
ATOM 2087 N N . ASP A 1 260 ? 47.217 -9.786 -107.803 1.00 35.69 260 ASP A N 1
ATOM 2088 C CA . ASP A 1 260 ? 46.195 -9.257 -106.898 1.00 35.69 260 ASP A CA 1
ATOM 2089 C C . ASP A 1 260 ? 46.200 -9.829 -105.472 1.00 35.69 260 ASP A C 1
ATOM 2091 O O . ASP A 1 260 ? 46.308 -11.042 -105.318 1.00 35.69 260 ASP A O 1
ATOM 2095 N N . VAL A 1 261 ? 45.864 -8.992 -104.472 1.00 35.91 261 VAL A N 1
ATOM 2096 C CA . VAL A 1 261 ? 44.828 -9.294 -103.452 1.00 35.91 261 VAL A CA 1
ATOM 2097 C C . VAL A 1 261 ? 44.171 -7.986 -102.967 1.00 35.91 261 VAL A C 1
ATOM 2099 O O . VAL A 1 261 ? 44.839 -6.995 -102.677 1.00 35.91 261 VAL A O 1
ATOM 2102 N N . SER A 1 262 ? 42.839 -8.001 -102.882 1.00 42.25 262 SER A N 1
ATOM 2103 C CA . SER A 1 262 ? 41.940 -6.883 -102.559 1.00 42.25 262 SER A CA 1
ATOM 2104 C C . SER A 1 262 ? 41.983 -6.427 -101.077 1.00 42.25 262 SER A C 1
ATOM 2106 O O . SER A 1 262 ? 42.073 -7.278 -100.188 1.00 42.25 262 SER A O 1
ATOM 2108 N N . PRO A 1 263 ? 41.841 -5.119 -100.756 1.00 41.03 263 PRO A N 1
ATOM 2109 C CA . PRO A 1 263 ? 42.063 -4.580 -99.403 1.00 41.03 263 PRO A CA 1
ATOM 2110 C C . PRO A 1 263 ? 40.923 -4.790 -98.386 1.00 41.03 263 PRO A C 1
ATOM 2112 O O . PRO A 1 263 ? 41.095 -4.453 -97.216 1.00 41.03 263 PRO A O 1
ATOM 2115 N N . LEU A 1 264 ? 39.760 -5.321 -98.785 1.00 41.25 264 LEU A N 1
ATOM 2116 C CA . LEU A 1 264 ? 38.578 -5.407 -97.907 1.00 41.25 264 LEU A CA 1
ATOM 2117 C C . LEU A 1 264 ? 38.412 -6.737 -97.149 1.00 41.25 264 LEU A C 1
ATOM 2119 O O . LEU A 1 264 ? 37.617 -6.799 -96.213 1.00 41.25 264 LEU A O 1
ATOM 2123 N N . GLN A 1 265 ? 39.177 -7.778 -97.487 1.00 40.06 265 GLN A N 1
ATOM 2124 C CA . GLN A 1 265 ? 39.033 -9.098 -96.855 1.00 40.06 265 GLN A CA 1
ATOM 2125 C C . GLN A 1 265 ? 39.759 -9.197 -95.494 1.00 40.06 265 GLN A C 1
ATOM 2127 O O . GLN A 1 265 ? 39.351 -9.959 -94.628 1.00 40.06 265 GLN A O 1
ATOM 2132 N N . ASN A 1 266 ? 40.776 -8.360 -95.248 1.00 47.53 266 ASN A N 1
ATOM 2133 C CA . ASN A 1 266 ? 41.594 -8.387 -94.021 1.00 47.53 266 ASN A CA 1
ATOM 2134 C C . ASN A 1 266 ? 40.965 -7.675 -92.803 1.00 47.53 266 ASN A C 1
ATOM 2136 O O . ASN A 1 266 ? 41.530 -7.702 -91.708 1.00 47.53 266 ASN A O 1
ATOM 2140 N N . LEU A 1 267 ? 39.819 -7.005 -92.976 1.00 46.81 267 LEU A N 1
ATOM 2141 C CA . LEU A 1 267 ? 39.175 -6.223 -91.912 1.00 46.81 267 LEU A CA 1
ATOM 2142 C C . LEU A 1 267 ? 38.070 -7.006 -91.178 1.00 46.81 267 LEU A C 1
ATOM 2144 O O . LEU A 1 267 ? 37.756 -6.698 -90.032 1.00 46.81 267 LEU A O 1
ATOM 2148 N N . VAL A 1 268 ? 37.507 -8.039 -91.812 1.00 46.97 268 VAL A N 1
ATOM 2149 C CA . VAL A 1 268 ? 36.399 -8.840 -91.261 1.00 46.97 268 VAL A CA 1
ATOM 2150 C C . VAL A 1 268 ? 36.909 -10.008 -90.403 1.00 46.97 268 VAL A C 1
ATOM 2152 O O . VAL A 1 268 ? 36.274 -10.352 -89.408 1.00 46.97 268 VAL A O 1
ATOM 2155 N N . ASP A 1 269 ? 38.115 -10.515 -90.673 1.00 49.97 269 ASP A N 1
ATOM 2156 C CA . ASP A 1 269 ? 38.741 -11.611 -89.910 1.00 49.97 269 ASP A CA 1
ATOM 2157 C C . ASP A 1 269 ? 39.400 -11.163 -88.586 1.00 49.97 269 ASP A C 1
ATOM 2159 O O . ASP A 1 269 ? 39.997 -11.964 -87.866 1.00 49.97 269 ASP A O 1
ATOM 2163 N N . ARG A 1 270 ? 39.278 -9.877 -88.222 1.00 50.44 270 ARG A N 1
ATOM 2164 C CA . ARG A 1 270 ? 39.853 -9.290 -86.995 1.00 50.44 270 ARG A CA 1
ATOM 2165 C C . ARG A 1 270 ? 38.861 -9.074 -85.847 1.00 50.44 270 ARG A C 1
ATOM 2167 O O . ARG A 1 270 ? 39.252 -8.527 -84.817 1.00 50.44 270 ARG A O 1
ATOM 2174 N N . LEU A 1 271 ? 37.608 -9.517 -85.977 1.00 41.72 271 LEU A N 1
ATOM 2175 C CA . LEU A 1 271 ? 36.617 -9.434 -84.896 1.00 41.72 271 LEU A CA 1
ATOM 2176 C C . LEU A 1 271 ? 36.610 -10.712 -84.020 1.00 41.72 271 LEU A C 1
ATOM 2178 O O . LEU A 1 271 ? 36.387 -11.803 -84.545 1.00 41.72 271 LEU A O 1
ATOM 2182 N N . PRO A 1 272 ? 36.823 -10.620 -82.688 1.00 52.25 272 PRO A N 1
ATOM 2183 C CA . PRO A 1 272 ? 36.900 -11.788 -81.802 1.00 52.25 272 PRO A CA 1
ATOM 2184 C C . PRO A 1 272 ? 35.563 -12.525 -81.599 1.00 52.25 272 PRO A C 1
ATOM 2186 O O . PRO A 1 272 ? 34.517 -11.914 -81.377 1.00 52.25 272 PRO A O 1
ATOM 2189 N N . ASN A 1 273 ? 35.615 -13.862 -81.536 1.00 44.56 273 ASN A N 1
ATOM 2190 C CA . ASN A 1 273 ? 34.472 -14.752 -81.257 1.00 44.56 273 ASN A CA 1
ATOM 2191 C C . ASN A 1 273 ? 33.838 -14.590 -79.852 1.00 44.56 273 ASN A C 1
ATOM 2193 O O . ASN A 1 273 ? 32.804 -15.192 -79.574 1.00 44.56 273 ASN A O 1
ATOM 2197 N N . THR A 1 274 ? 34.409 -13.769 -78.968 1.00 47.34 274 THR A N 1
ATOM 2198 C CA . THR A 1 274 ? 33.942 -13.550 -77.585 1.00 47.34 274 THR A CA 1
ATOM 2199 C C . THR A 1 274 ? 32.678 -12.692 -77.471 1.00 47.34 274 THR A C 1
ATOM 2201 O O . THR A 1 274 ? 32.043 -12.693 -76.420 1.00 47.34 274 THR A O 1
ATOM 2204 N N . MET A 1 275 ? 32.247 -12.017 -78.543 1.00 42.69 275 MET A N 1
ATOM 2205 C CA . MET A 1 275 ? 30.974 -11.276 -78.573 1.00 42.69 275 MET A CA 1
ATOM 2206 C C . MET A 1 275 ? 29.763 -12.113 -79.035 1.00 42.69 275 MET A C 1
ATOM 2208 O O . MET A 1 275 ? 28.656 -11.586 -79.112 1.00 42.69 275 MET A O 1
ATOM 2212 N N . LYS A 1 276 ? 29.925 -13.418 -79.312 1.00 42.31 276 LYS A N 1
ATOM 2213 C CA . LYS A 1 276 ? 28.828 -14.306 -79.757 1.00 42.31 276 LYS A CA 1
ATOM 2214 C C . LYS A 1 276 ? 28.166 -15.146 -78.650 1.00 42.31 276 LYS A C 1
ATOM 2216 O O . LYS A 1 276 ? 27.230 -15.879 -78.954 1.00 42.31 276 LYS A O 1
ATOM 2221 N N . THR A 1 277 ? 28.575 -15.031 -77.381 1.00 39.38 277 THR A N 1
ATOM 2222 C CA . THR A 1 277 ? 28.128 -15.963 -76.315 1.00 39.38 277 THR A CA 1
ATOM 2223 C C . THR A 1 277 ? 27.584 -15.322 -75.033 1.00 39.38 277 THR A C 1
ATOM 2225 O O . THR A 1 277 ? 27.483 -15.997 -74.013 1.00 39.38 277 THR A O 1
ATOM 2228 N N . ILE A 1 278 ? 27.146 -14.059 -75.063 1.00 36.69 278 ILE A N 1
ATOM 2229 C CA . ILE A 1 278 ? 26.414 -13.441 -73.938 1.00 36.69 278 ILE A CA 1
ATOM 2230 C C . ILE A 1 278 ? 24.935 -13.286 -74.315 1.00 36.69 278 ILE A C 1
ATOM 2232 O O . ILE A 1 278 ? 24.435 -12.209 -74.618 1.00 36.69 278 ILE A O 1
ATOM 2236 N N . LEU A 1 279 ? 24.237 -14.420 -74.313 1.00 32.03 279 LEU A N 1
ATOM 2237 C CA . LEU A 1 279 ? 22.778 -14.531 -74.302 1.00 32.03 279 LEU A CA 1
ATOM 2238 C C . LEU A 1 279 ? 22.451 -15.719 -73.391 1.00 32.03 279 LEU A C 1
ATOM 2240 O O . LEU A 1 279 ? 22.586 -16.876 -73.778 1.00 32.03 279 LEU A O 1
ATOM 2244 N N . ALA A 1 280 ? 22.100 -15.425 -72.140 1.00 32.06 280 ALA A N 1
ATOM 2245 C CA . ALA A 1 280 ? 21.738 -16.440 -71.155 1.00 32.06 280 ALA A CA 1
ATOM 2246 C C . ALA A 1 280 ? 20.378 -17.089 -71.501 1.00 32.06 280 ALA A C 1
ATOM 2248 O O . ALA A 1 280 ? 19.445 -16.371 -71.881 1.00 32.06 280 ALA A O 1
ATOM 2249 N N . PRO A 1 281 ? 20.207 -18.415 -71.330 1.00 32.31 281 PRO A N 1
ATOM 2250 C CA . PRO A 1 281 ? 18.916 -19.062 -71.508 1.00 32.31 281 PRO A CA 1
ATOM 2251 C C . PRO A 1 281 ? 18.020 -18.903 -70.269 1.00 32.31 281 PRO A C 1
ATOM 2253 O O . PRO A 1 281 ? 18.458 -18.993 -69.122 1.00 32.31 281 PRO A O 1
ATOM 2256 N N . LYS A 1 282 ? 16.728 -18.682 -70.535 1.00 31.02 282 LYS A N 1
ATOM 2257 C CA . LYS A 1 282 ? 15.610 -18.693 -69.579 1.00 31.02 282 LYS A CA 1
ATOM 2258 C C . LYS A 1 282 ? 15.179 -20.120 -69.213 1.00 31.02 282 LYS A C 1
ATOM 2260 O O . LYS A 1 282 ? 15.231 -21.010 -70.053 1.00 31.02 282 LYS A O 1
ATOM 2265 N N . GLY A 1 283 ? 14.578 -20.253 -68.026 1.00 32.69 283 GLY A N 1
ATOM 2266 C CA . GLY A 1 283 ? 13.781 -21.408 -67.574 1.00 32.69 283 GLY A CA 1
ATOM 2267 C C . GLY A 1 283 ? 14.419 -22.108 -66.369 1.00 32.69 283 GLY A C 1
ATOM 2268 O O . GLY A 1 283 ? 15.635 -22.156 -66.259 1.00 32.69 283 GLY A O 1
ATOM 2269 N N . SER A 1 284 ? 13.714 -22.646 -65.380 1.00 33.78 284 SER A N 1
ATOM 2270 C CA . SER A 1 284 ? 12.290 -22.882 -65.135 1.00 33.78 284 SER A CA 1
ATOM 2271 C C . SER A 1 284 ? 12.172 -23.125 -63.625 1.00 33.78 284 SER A C 1
ATOM 2273 O O . SER A 1 284 ? 12.912 -23.957 -63.100 1.00 33.78 284 SER A O 1
ATOM 2275 N N . PHE A 1 285 ? 11.288 -22.415 -62.924 1.00 40.09 285 PHE A N 1
ATOM 2276 C CA . PHE A 1 285 ? 10.865 -22.838 -61.586 1.00 40.09 285 PHE A CA 1
ATOM 2277 C C . PHE A 1 285 ? 9.989 -24.076 -61.802 1.00 40.09 285 PHE A C 1
ATOM 2279 O O . PHE A 1 285 ? 8.943 -23.980 -62.447 1.00 40.09 285 PHE A O 1
ATOM 2286 N N . THR A 1 286 ? 10.459 -25.250 -61.397 1.00 50.06 286 THR A N 1
ATOM 2287 C CA . THR A 1 286 ? 9.689 -26.492 -61.508 1.00 50.06 286 THR A CA 1
ATOM 2288 C C . THR A 1 286 ? 8.471 -26.400 -60.586 1.00 50.06 286 THR A C 1
ATOM 2290 O O . THR A 1 286 ? 8.554 -25.885 -59.470 1.00 50.06 286 THR A O 1
ATOM 2293 N N . GLY A 1 287 ? 7.309 -26.857 -61.068 1.00 48.28 287 GLY A N 1
ATOM 2294 C CA . GLY A 1 287 ? 6.036 -26.776 -60.335 1.00 48.28 287 GLY A CA 1
ATOM 2295 C C . GLY A 1 287 ? 6.075 -27.440 -58.955 1.00 48.28 287 GLY A C 1
ATOM 2296 O O . GLY A 1 287 ? 5.320 -27.043 -58.071 1.00 48.28 287 GLY A O 1
ATOM 2297 N N . ASP A 1 288 ? 7.009 -28.366 -58.746 1.00 49.12 288 ASP A N 1
ATOM 2298 C CA . ASP A 1 288 ? 7.204 -29.088 -57.489 1.00 49.12 288 ASP A CA 1
ATOM 2299 C C . ASP A 1 288 ? 7.791 -28.192 -56.385 1.00 49.12 288 ASP A C 1
ATOM 2301 O O . ASP A 1 288 ? 7.377 -28.277 -55.229 1.00 49.12 288 ASP A O 1
ATOM 2305 N N . GLU A 1 289 ? 8.680 -27.256 -56.735 1.00 55.91 289 GLU A N 1
ATOM 2306 C CA . GLU A 1 289 ? 9.262 -26.300 -55.781 1.00 55.91 289 GLU A CA 1
ATOM 2307 C C . GLU A 1 289 ? 8.233 -25.240 -55.366 1.00 55.91 289 GLU A C 1
ATOM 2309 O O . GLU A 1 289 ? 8.136 -24.864 -54.195 1.00 55.91 289 GLU A O 1
ATOM 2314 N N . PHE A 1 290 ? 7.397 -24.803 -56.313 1.00 54.38 290 PHE A N 1
ATOM 2315 C CA . PHE A 1 290 ? 6.288 -23.893 -56.030 1.00 54.38 290 PHE A CA 1
ATOM 2316 C C . PHE A 1 290 ? 5.164 -24.588 -55.243 1.00 54.38 290 PHE A C 1
ATOM 2318 O O . PHE A 1 290 ? 4.566 -23.981 -54.356 1.00 54.38 290 PHE A O 1
ATOM 2325 N N . GLY A 1 291 ? 4.915 -25.874 -55.505 1.00 53.88 291 GLY A N 1
ATOM 2326 C CA . GLY A 1 291 ? 3.979 -26.707 -54.751 1.00 53.88 291 GLY A CA 1
ATOM 2327 C C . GLY A 1 291 ? 4.416 -26.921 -53.301 1.00 53.88 291 GLY A C 1
ATOM 2328 O O . GLY A 1 291 ? 3.604 -26.749 -52.393 1.00 53.88 291 GLY A O 1
ATOM 2329 N N . ALA A 1 292 ? 5.702 -27.199 -53.062 1.00 57.88 292 ALA A N 1
ATOM 2330 C CA . ALA A 1 292 ? 6.265 -27.317 -51.715 1.00 57.88 292 ALA A CA 1
ATOM 2331 C C . ALA A 1 292 ? 6.224 -25.981 -50.950 1.00 57.88 292 ALA A C 1
ATOM 2333 O O . ALA A 1 292 ? 5.866 -25.948 -49.771 1.00 57.88 292 ALA A O 1
ATOM 2334 N N . PHE A 1 293 ? 6.507 -24.867 -51.633 1.00 57.56 293 PHE A N 1
ATOM 2335 C CA . PHE A 1 293 ? 6.386 -23.524 -51.066 1.00 57.56 293 PHE A CA 1
ATOM 2336 C C . PHE A 1 293 ? 4.937 -23.188 -50.684 1.00 57.56 293 PHE A C 1
ATOM 2338 O O . PHE A 1 293 ? 4.674 -22.761 -49.560 1.00 57.56 293 PHE A O 1
ATOM 2345 N N . MET A 1 294 ? 3.978 -23.439 -51.580 1.00 58.28 294 MET A N 1
ATOM 2346 C CA . MET A 1 294 ? 2.557 -23.186 -51.320 1.00 58.28 294 MET A CA 1
ATOM 2347 C C . MET A 1 294 ? 1.988 -24.129 -50.253 1.00 58.28 294 MET A C 1
ATOM 2349 O O . MET A 1 294 ? 1.203 -23.689 -49.416 1.00 58.28 294 MET A O 1
ATOM 2353 N N . GLY A 1 295 ? 2.422 -25.391 -50.221 1.00 61.81 295 GLY A N 1
ATOM 2354 C CA . GLY A 1 295 ? 2.075 -26.349 -49.171 1.00 61.81 295 GLY A CA 1
ATOM 2355 C C . GLY A 1 295 ? 2.590 -25.916 -47.796 1.00 61.81 295 GLY A C 1
ATOM 2356 O O . GLY A 1 295 ? 1.831 -25.929 -46.829 1.00 61.81 295 GLY A O 1
ATOM 2357 N N . GLY A 1 296 ? 3.835 -25.434 -47.715 1.00 60.34 296 GLY A N 1
ATOM 2358 C CA . GLY A 1 296 ? 4.396 -24.843 -46.496 1.00 60.34 296 GLY A CA 1
ATOM 2359 C C . GLY A 1 296 ? 3.651 -23.580 -46.059 1.00 60.34 296 GLY A C 1
ATOM 2360 O O . GLY A 1 296 ? 3.353 -23.414 -44.879 1.00 60.34 296 GLY A O 1
ATOM 2361 N N . PHE A 1 297 ? 3.263 -22.728 -47.010 1.00 58.25 297 PHE A N 1
ATOM 2362 C CA . PHE A 1 297 ? 2.519 -21.499 -46.735 1.00 58.25 297 PHE A CA 1
ATOM 2363 C C . PHE A 1 297 ? 1.106 -21.773 -46.198 1.00 58.25 297 PHE A C 1
ATOM 2365 O O . PHE A 1 297 ? 0.674 -21.145 -45.233 1.00 58.25 297 PHE A O 1
ATOM 2372 N N . VAL A 1 298 ? 0.397 -22.743 -46.784 1.00 61.25 298 VAL A N 1
ATOM 2373 C CA . VAL A 1 298 ? -0.934 -23.170 -46.325 1.00 61.25 298 VAL A CA 1
ATOM 2374 C C . VAL A 1 298 ? -0.847 -23.854 -44.961 1.00 61.25 298 VAL A C 1
ATOM 2376 O O . VAL A 1 298 ? -1.687 -23.585 -44.107 1.00 61.25 298 VAL A O 1
ATOM 2379 N N . ASN A 1 299 ? 0.182 -24.670 -44.713 1.00 55.06 299 ASN A N 1
ATOM 2380 C CA . ASN A 1 299 ? 0.355 -25.359 -43.434 1.00 55.06 299 ASN A CA 1
ATOM 2381 C C . ASN A 1 299 ? 0.737 -24.386 -42.301 1.00 55.06 299 ASN A C 1
ATOM 2383 O O . ASN A 1 299 ? 0.171 -24.457 -41.216 1.00 55.06 299 ASN A O 1
ATOM 2387 N N . ILE A 1 300 ? 1.611 -23.406 -42.563 1.00 56.53 300 ILE A N 1
ATOM 2388 C CA . ILE A 1 300 ? 1.950 -22.345 -41.599 1.00 56.53 300 ILE A CA 1
ATOM 2389 C C . ILE A 1 300 ? 0.731 -21.455 -41.331 1.00 56.53 300 ILE A C 1
ATOM 2391 O O . ILE A 1 300 ? 0.452 -21.144 -40.175 1.00 56.53 300 ILE A O 1
ATOM 2395 N N . ALA A 1 301 ? -0.041 -21.088 -42.358 1.00 55.94 301 ALA A N 1
ATOM 2396 C CA . ALA A 1 301 ? -1.271 -20.319 -42.178 1.00 55.94 301 ALA A CA 1
ATOM 2397 C C . ALA A 1 301 ? -2.325 -21.102 -41.372 1.00 55.94 301 ALA A C 1
ATOM 2399 O O . ALA A 1 301 ? -2.891 -20.559 -40.426 1.00 55.94 301 ALA A O 1
ATOM 2400 N N . ALA A 1 302 ? -2.538 -22.386 -41.678 1.00 51.78 302 ALA A N 1
ATOM 2401 C CA . ALA A 1 302 ? -3.464 -23.251 -40.947 1.00 51.78 302 ALA A CA 1
ATOM 2402 C C . ALA A 1 302 ? -3.017 -23.476 -39.491 1.00 51.78 302 ALA A C 1
ATOM 2404 O O . ALA A 1 302 ? -3.828 -23.356 -38.575 1.00 51.78 302 ALA A O 1
ATOM 2405 N N . TYR A 1 303 ? -1.726 -23.711 -39.248 1.00 54.81 303 TYR A N 1
ATOM 2406 C CA . TYR A 1 303 ? -1.152 -23.872 -37.907 1.00 54.81 303 TYR A CA 1
ATOM 2407 C C . TYR A 1 303 ? -1.264 -22.583 -37.075 1.00 54.81 303 TYR A C 1
ATOM 2409 O O . TYR A 1 303 ? -1.681 -22.621 -35.917 1.00 54.81 303 TYR A O 1
ATOM 2417 N N . THR A 1 304 ? -0.991 -21.424 -37.684 1.00 53.94 304 THR A N 1
ATOM 2418 C CA . THR A 1 304 ? -1.089 -20.108 -37.028 1.00 53.94 304 THR A CA 1
ATOM 2419 C C . THR A 1 304 ? -2.539 -19.743 -36.688 1.00 53.94 304 THR A C 1
ATOM 2421 O O . THR A 1 304 ? -2.789 -19.140 -35.647 1.00 53.94 304 THR A O 1
ATOM 2424 N N . VAL A 1 305 ? -3.506 -20.144 -37.523 1.00 56.25 305 VAL A N 1
ATOM 2425 C CA . VAL A 1 305 ? -4.944 -19.927 -37.278 1.00 56.25 305 VAL A CA 1
ATOM 2426 C C . VAL A 1 305 ? -5.497 -20.897 -36.223 1.00 56.25 305 VAL A C 1
ATOM 2428 O O . VAL A 1 305 ? -6.301 -20.489 -35.389 1.00 56.25 305 VAL A O 1
ATOM 2431 N N . THR A 1 306 ? -5.026 -22.149 -36.186 1.00 49.28 306 THR A N 1
ATOM 2432 C CA . THR A 1 306 ? -5.548 -23.187 -35.269 1.00 49.28 306 THR A CA 1
ATOM 2433 C C . THR A 1 306 ? -5.038 -23.028 -33.826 1.00 49.28 306 THR A C 1
ATOM 2435 O O . THR A 1 306 ? -5.739 -23.382 -32.882 1.00 49.28 306 THR A O 1
ATOM 2438 N N . LEU A 1 307 ? -3.845 -22.452 -33.618 1.00 48.22 307 LEU A N 1
ATOM 2439 C CA . LEU A 1 307 ? -3.208 -22.331 -32.292 1.00 48.22 307 LEU A CA 1
ATOM 2440 C C . LEU A 1 307 ? -3.255 -20.929 -31.661 1.00 48.22 307 LEU A C 1
ATOM 2442 O O . LEU A 1 307 ? -2.737 -20.727 -30.559 1.00 48.22 307 LEU A O 1
ATOM 2446 N N . ALA A 1 308 ? -3.932 -19.967 -32.291 1.00 52.47 308 ALA A N 1
ATOM 2447 C CA . ALA A 1 308 ? -4.097 -18.609 -31.768 1.00 52.47 308 ALA A CA 1
ATOM 2448 C C . ALA A 1 308 ? -5.002 -18.501 -30.517 1.00 52.47 308 ALA A C 1
ATOM 2450 O O . ALA A 1 308 ? -5.260 -17.387 -30.064 1.00 52.47 308 ALA A O 1
ATOM 2451 N N . ASN A 1 309 ? -5.471 -19.619 -29.939 1.00 53.91 309 ASN A N 1
ATOM 2452 C CA . ASN A 1 309 ? -6.532 -19.606 -28.927 1.00 53.91 309 ASN A CA 1
ATOM 2453 C C . ASN A 1 309 ? -6.123 -19.952 -27.480 1.00 53.91 309 ASN A C 1
ATOM 2455 O O . ASN A 1 309 ? -6.985 -20.057 -26.613 1.00 53.91 309 ASN A O 1
ATOM 2459 N N . LYS A 1 310 ? -4.832 -20.089 -27.152 1.00 50.88 310 LYS A N 1
ATOM 2460 C CA . LYS A 1 310 ? -4.396 -20.103 -25.741 1.00 50.88 310 LYS A CA 1
ATOM 2461 C C . LYS A 1 310 ? -2.906 -19.780 -25.633 1.00 50.88 310 LYS A C 1
ATOM 2463 O O . LYS A 1 310 ? -2.076 -20.491 -26.182 1.00 50.88 310 LYS A O 1
ATOM 2468 N N . THR A 1 311 ? -2.581 -18.718 -24.891 1.00 53.88 311 THR A N 1
ATOM 2469 C CA . THR A 1 311 ? -1.223 -18.305 -24.460 1.00 53.88 311 THR A CA 1
ATOM 2470 C C . THR A 1 311 ? -0.221 -17.894 -25.556 1.00 53.88 311 THR A C 1
ATOM 2472 O O . THR A 1 311 ? 0.590 -18.674 -26.041 1.00 53.88 311 THR A O 1
ATOM 2475 N N . MET A 1 312 ? -0.209 -16.586 -25.838 1.00 52.91 312 MET A N 1
ATOM 2476 C CA . MET A 1 312 ? 0.568 -15.889 -26.877 1.00 52.91 312 MET A CA 1
ATOM 2477 C C . MET A 1 312 ? 2.092 -16.139 -26.860 1.00 52.91 312 MET A C 1
ATOM 2479 O O . MET A 1 312 ? 2.704 -16.179 -27.925 1.00 52.91 312 MET A O 1
ATOM 2483 N N . GLY A 1 313 ? 2.707 -16.340 -25.687 1.00 56.47 313 GLY A N 1
ATOM 2484 C CA . GLY A 1 313 ? 4.157 -16.569 -25.574 1.00 56.47 313 GLY A CA 1
ATOM 2485 C C . GLY A 1 313 ? 4.608 -17.961 -26.030 1.00 56.47 313 GLY A C 1
ATOM 2486 O O . GLY A 1 313 ? 5.643 -18.099 -26.677 1.00 56.47 313 GLY A O 1
ATOM 2487 N N . ILE A 1 314 ? 3.803 -18.992 -25.757 1.00 56.03 314 ILE A N 1
ATOM 2488 C CA . ILE A 1 314 ? 4.120 -20.380 -26.127 1.00 56.03 314 ILE A CA 1
ATOM 2489 C C . ILE A 1 314 ? 3.839 -20.598 -27.621 1.00 56.03 314 ILE A C 1
ATOM 2491 O O . ILE A 1 314 ? 4.611 -21.264 -28.308 1.00 56.03 314 ILE A O 1
ATOM 2495 N N . THR A 1 315 ? 2.790 -19.967 -28.158 1.00 59.44 315 THR A N 1
ATOM 2496 C CA . THR A 1 315 ? 2.408 -20.088 -29.572 1.00 59.44 315 THR A CA 1
ATOM 2497 C C . THR A 1 315 ? 3.411 -19.435 -30.524 1.00 59.44 315 THR A C 1
ATOM 2499 O O . THR A 1 315 ? 3.704 -20.002 -31.573 1.00 59.44 315 THR A O 1
ATOM 2502 N N . ALA A 1 316 ? 3.977 -18.275 -30.173 1.00 59.06 316 ALA A N 1
ATOM 2503 C CA . ALA A 1 316 ? 4.986 -17.621 -31.011 1.00 59.06 316 ALA A CA 1
ATOM 2504 C C . ALA A 1 316 ? 6.267 -18.466 -31.115 1.00 59.06 316 ALA A C 1
ATOM 2506 O O . ALA A 1 316 ? 6.791 -18.670 -32.210 1.00 59.06 316 ALA A O 1
ATOM 2507 N N . MET A 1 317 ? 6.720 -19.028 -29.989 1.00 59.16 317 MET A N 1
ATOM 2508 C CA . MET A 1 317 ? 7.886 -19.912 -29.961 1.00 59.16 317 MET A CA 1
ATOM 2509 C C . MET A 1 317 ? 7.621 -21.244 -30.667 1.00 59.16 317 MET A C 1
ATOM 2511 O O . MET A 1 317 ? 8.506 -21.733 -31.362 1.00 59.16 317 MET A O 1
ATOM 2515 N N . SER A 1 318 ? 6.412 -21.814 -30.570 1.00 55.69 318 SER A N 1
ATOM 2516 C CA . SER A 1 318 ? 6.084 -23.058 -31.284 1.00 55.69 318 SER A CA 1
ATOM 2517 C C . SER A 1 318 ? 5.931 -22.848 -32.794 1.00 55.69 318 SER A C 1
ATOM 2519 O O . SER A 1 318 ? 6.345 -23.711 -33.567 1.00 55.69 318 SER A O 1
ATOM 2521 N N . ALA A 1 319 ? 5.403 -21.701 -33.234 1.00 63.38 319 ALA A N 1
ATOM 2522 C CA . ALA A 1 319 ? 5.329 -21.338 -34.648 1.00 63.38 319 ALA A CA 1
ATOM 2523 C C . ALA A 1 319 ? 6.727 -21.099 -35.235 1.00 63.38 319 ALA A C 1
ATOM 2525 O O . ALA A 1 319 ? 7.030 -21.598 -36.318 1.00 63.38 319 ALA A O 1
ATOM 2526 N N . LEU A 1 320 ? 7.606 -20.415 -34.494 1.00 63.41 320 LEU A N 1
ATOM 2527 C CA . LEU A 1 320 ? 9.000 -20.215 -34.887 1.00 63.41 320 LEU A CA 1
ATOM 2528 C C . LEU A 1 320 ? 9.772 -21.542 -34.922 1.00 63.41 320 LEU A C 1
ATOM 2530 O O . LEU A 1 320 ? 10.471 -21.818 -35.892 1.00 63.41 320 LEU A O 1
ATOM 2534 N N . ALA A 1 321 ? 9.592 -22.400 -33.915 1.00 61.03 321 ALA A N 1
ATOM 2535 C CA . ALA A 1 321 ? 10.189 -23.732 -33.880 1.00 61.03 321 ALA A CA 1
ATOM 2536 C C . ALA A 1 321 ? 9.679 -24.622 -35.024 1.00 61.03 321 ALA A C 1
ATOM 2538 O O . ALA A 1 321 ? 10.465 -25.343 -35.637 1.00 61.03 321 ALA A O 1
ATOM 2539 N N . SER A 1 322 ? 8.392 -24.540 -35.366 1.00 66.94 322 SER A N 1
ATOM 2540 C CA . SER A 1 322 ? 7.813 -25.280 -36.493 1.00 66.94 322 SER A CA 1
ATOM 2541 C C . SER A 1 322 ? 8.353 -24.774 -37.828 1.00 66.94 322 SER A C 1
ATOM 2543 O O . SER A 1 322 ? 8.705 -25.583 -38.680 1.00 66.94 322 SER A O 1
ATOM 2545 N N . LEU A 1 323 ? 8.500 -23.455 -37.992 1.00 64.19 323 LEU A N 1
ATOM 2546 C CA . LEU A 1 323 ? 9.092 -22.842 -39.183 1.00 64.19 323 LEU A CA 1
ATOM 2547 C C . LEU A 1 323 ? 10.569 -23.227 -39.336 1.00 64.19 323 LEU A C 1
ATOM 2549 O O . LEU A 1 323 ? 10.980 -23.627 -40.423 1.00 64.19 323 LEU A O 1
ATOM 2553 N N . LEU A 1 324 ? 11.343 -23.200 -38.248 1.00 64.31 324 LEU A N 1
ATOM 2554 C CA . LEU A 1 324 ? 12.730 -23.672 -38.232 1.00 64.31 324 LEU A CA 1
ATOM 2555 C C . LEU A 1 324 ? 12.820 -25.165 -38.549 1.00 64.31 324 LEU A C 1
ATOM 2557 O O . LEU A 1 324 ? 13.657 -25.562 -39.351 1.00 64.31 324 LEU A O 1
ATOM 2561 N N . THR A 1 325 ? 11.930 -25.988 -37.994 1.00 68.12 325 THR A N 1
ATOM 2562 C CA . THR A 1 325 ? 11.876 -27.428 -38.292 1.00 68.12 325 THR A CA 1
ATOM 2563 C C . THR A 1 325 ? 11.563 -27.674 -39.768 1.00 68.12 325 THR A C 1
ATOM 2565 O O . THR A 1 325 ? 12.179 -28.536 -40.388 1.00 68.12 325 THR A O 1
ATOM 2568 N N . LEU A 1 326 ? 10.670 -26.882 -40.368 1.00 65.38 326 LEU A N 1
ATOM 2569 C CA . LEU A 1 326 ? 10.331 -26.956 -41.792 1.00 65.38 326 LEU A CA 1
ATOM 2570 C C . LEU A 1 326 ? 11.492 -26.496 -42.685 1.00 65.38 326 LEU A C 1
ATOM 2572 O O . LEU A 1 326 ? 11.782 -27.140 -43.692 1.00 65.38 326 LEU A O 1
ATOM 2576 N N . MET A 1 327 ? 12.203 -25.431 -42.299 1.00 61.69 327 MET A N 1
ATOM 2577 C CA . MET A 1 327 ? 13.422 -24.987 -42.984 1.00 61.69 327 MET A CA 1
ATOM 2578 C C . MET A 1 327 ? 14.525 -26.044 -42.899 1.00 61.69 327 MET A C 1
ATOM 2580 O O . MET A 1 327 ? 15.116 -26.395 -43.913 1.00 61.69 327 MET A O 1
ATOM 2584 N N . ILE A 1 328 ? 14.761 -26.615 -41.718 1.00 62.88 328 ILE A N 1
ATOM 2585 C CA . ILE A 1 328 ? 15.752 -27.677 -41.523 1.00 62.88 328 ILE A CA 1
ATOM 2586 C C . ILE A 1 328 ? 15.357 -28.916 -42.333 1.00 62.88 328 ILE A C 1
ATOM 2588 O O . ILE A 1 328 ? 16.186 -29.458 -43.054 1.00 62.88 328 ILE A O 1
ATOM 2592 N N . SER A 1 329 ? 14.092 -29.337 -42.286 1.00 58.16 329 SER A N 1
ATOM 2593 C CA . SER A 1 329 ? 13.604 -30.513 -43.012 1.00 58.16 329 SER A CA 1
ATOM 2594 C C . SER A 1 329 ? 13.702 -30.339 -44.532 1.00 58.16 329 SER A C 1
ATOM 2596 O O . SER A 1 329 ? 14.147 -31.252 -45.223 1.00 58.16 329 SER A O 1
ATOM 2598 N N . THR A 1 330 ? 13.384 -29.156 -45.064 1.00 62.84 330 THR A N 1
ATOM 2599 C CA . THR A 1 330 ? 13.543 -28.857 -46.499 1.00 62.84 330 THR A CA 1
ATOM 2600 C C . THR A 1 330 ? 15.008 -28.751 -46.915 1.00 62.84 330 THR A C 1
ATOM 2602 O O . THR A 1 330 ? 15.373 -29.277 -47.967 1.00 62.84 330 THR A O 1
ATOM 2605 N N . MET A 1 331 ? 15.877 -28.162 -46.084 1.00 58.88 331 MET A N 1
ATOM 2606 C CA . MET A 1 331 ? 17.323 -28.170 -46.325 1.00 58.88 331 MET A CA 1
ATOM 2607 C C . MET A 1 331 ? 17.880 -29.596 -46.327 1.00 58.88 331 MET A C 1
ATOM 2609 O O . MET A 1 331 ? 18.601 -29.957 -47.253 1.00 58.88 331 MET A O 1
ATOM 2613 N N . PHE A 1 332 ? 17.498 -30.434 -45.359 1.00 56.81 332 PHE A N 1
ATOM 2614 C CA . PHE A 1 332 ? 17.914 -31.835 -45.305 1.00 56.81 332 PHE A CA 1
ATOM 2615 C C . PHE A 1 332 ? 17.380 -32.645 -46.482 1.00 56.81 332 PHE A C 1
ATOM 2617 O O . PHE A 1 332 ? 18.140 -33.403 -47.070 1.00 56.81 332 PHE A O 1
ATOM 2624 N N . ASN A 1 333 ? 16.119 -32.464 -46.879 1.00 63.41 333 ASN A N 1
ATOM 2625 C CA . ASN A 1 333 ? 15.560 -33.170 -48.029 1.00 63.41 333 ASN A CA 1
ATOM 2626 C C . ASN A 1 333 ? 16.284 -32.785 -49.330 1.00 63.41 333 ASN A C 1
ATOM 2628 O O . ASN A 1 333 ? 16.599 -33.651 -50.143 1.00 63.41 333 ASN A O 1
ATOM 2632 N N . ASN A 1 334 ? 16.642 -31.508 -49.494 1.00 61.28 334 ASN A N 1
ATOM 2633 C CA . ASN A 1 334 ? 17.433 -31.040 -50.633 1.00 61.28 334 ASN A CA 1
ATOM 2634 C C . ASN A 1 334 ? 18.876 -31.569 -50.602 1.00 61.28 334 ASN A C 1
ATOM 2636 O O . ASN A 1 334 ? 19.406 -31.934 -51.648 1.00 61.28 334 ASN A O 1
ATOM 2640 N N . ILE A 1 335 ? 19.498 -31.667 -49.422 1.00 61.56 335 ILE A N 1
ATOM 2641 C CA . ILE A 1 335 ? 20.835 -32.259 -49.248 1.00 61.56 335 ILE A CA 1
ATOM 2642 C C . ILE A 1 335 ? 20.804 -33.765 -49.530 1.00 61.56 335 ILE A C 1
ATOM 2644 O O . ILE A 1 335 ? 21.660 -34.267 -50.248 1.00 61.56 335 ILE A O 1
ATOM 2648 N N . VAL A 1 336 ? 19.810 -34.491 -49.019 1.00 59.28 336 VAL A N 1
ATOM 2649 C CA . VAL A 1 336 ? 19.642 -35.934 -49.249 1.00 59.28 336 VAL A CA 1
ATOM 2650 C C . VAL A 1 336 ? 19.348 -36.211 -50.721 1.00 59.28 336 VAL A C 1
ATOM 2652 O O . VAL A 1 336 ? 19.962 -37.098 -51.305 1.00 59.28 336 VAL A O 1
ATOM 2655 N N . THR A 1 337 ? 18.497 -35.401 -51.354 1.00 62.81 337 THR A N 1
ATOM 2656 C CA . THR A 1 337 ? 18.237 -35.477 -52.798 1.00 62.81 337 THR A CA 1
ATOM 2657 C C . THR A 1 337 ? 19.500 -35.166 -53.598 1.00 62.81 337 THR A C 1
ATOM 2659 O O . THR A 1 337 ? 19.784 -35.859 -54.570 1.00 62.81 337 THR A O 1
ATOM 2662 N N . TYR A 1 338 ? 20.307 -34.187 -53.178 1.00 60.00 338 TYR A N 1
ATOM 2663 C CA . TYR A 1 338 ? 21.608 -33.893 -53.784 1.00 60.00 338 TYR A CA 1
ATOM 2664 C C . TYR A 1 338 ? 22.576 -35.073 -53.643 1.00 60.00 338 TYR A C 1
ATOM 2666 O O . TYR A 1 338 ? 23.161 -35.488 -54.631 1.00 60.00 338 TYR A O 1
ATOM 2674 N N . ILE A 1 339 ? 22.698 -35.680 -52.462 1.00 55.91 339 ILE A N 1
ATOM 2675 C CA . ILE A 1 339 ? 23.583 -36.835 -52.236 1.00 55.91 339 ILE A CA 1
ATOM 2676 C C . ILE A 1 339 ? 23.127 -38.049 -53.064 1.00 55.91 339 ILE A C 1
ATOM 2678 O O . ILE A 1 339 ? 23.953 -38.697 -53.706 1.00 55.91 339 ILE A O 1
ATOM 2682 N N . LEU A 1 340 ? 21.819 -38.319 -53.114 1.00 56.66 340 LEU A N 1
ATOM 2683 C CA . LEU A 1 340 ? 21.240 -39.405 -53.913 1.00 56.66 340 LEU A CA 1
ATOM 2684 C C . LEU A 1 340 ? 21.382 -39.166 -55.422 1.00 56.66 340 LEU A C 1
ATOM 2686 O O . LEU A 1 340 ? 21.619 -40.110 -56.168 1.00 56.66 340 LEU A O 1
ATOM 2690 N N . THR A 1 341 ? 21.276 -37.919 -55.889 1.00 54.38 341 THR A N 1
ATOM 2691 C CA . THR A 1 341 ? 21.447 -37.587 -57.317 1.00 54.38 341 THR A CA 1
ATOM 2692 C C . THR A 1 341 ? 22.916 -37.497 -57.734 1.00 54.38 341 THR A C 1
ATOM 2694 O O . THR A 1 341 ? 23.247 -37.897 -58.848 1.00 54.38 341 THR A O 1
ATOM 2697 N N . VAL A 1 342 ? 23.818 -37.082 -56.838 1.00 51.53 342 VAL A N 1
ATOM 2698 C CA . VAL A 1 342 ? 25.279 -37.097 -57.046 1.00 51.53 342 VAL A CA 1
ATOM 2699 C C . VAL A 1 342 ? 25.820 -38.526 -57.157 1.00 51.53 342 VAL A C 1
ATOM 2701 O O . VAL A 1 342 ? 26.757 -38.753 -57.916 1.00 51.53 342 VAL A O 1
ATOM 2704 N N . GLN A 1 343 ? 25.200 -39.517 -56.505 1.00 49.78 343 GLN A N 1
ATOM 2705 C CA . GLN A 1 343 ? 25.532 -40.928 -56.751 1.00 49.78 343 GLN A CA 1
ATOM 2706 C C . GLN A 1 343 ? 25.062 -41.453 -58.121 1.00 49.78 343 GLN A C 1
ATOM 2708 O O . GLN A 1 343 ? 25.570 -42.476 -58.573 1.00 49.78 343 GLN A O 1
ATOM 2713 N N . VAL A 1 344 ? 24.135 -40.769 -58.801 1.00 49.75 344 VAL A N 1
ATOM 2714 C CA . VAL A 1 344 ? 23.545 -41.220 -60.078 1.00 49.75 344 VAL A CA 1
ATOM 2715 C C . VAL A 1 344 ? 24.119 -40.484 -61.301 1.00 49.75 344 VAL A C 1
ATOM 2717 O O . VAL A 1 344 ? 23.987 -40.979 -62.418 1.00 49.75 344 VAL A O 1
ATOM 2720 N N . GLN A 1 345 ? 24.822 -39.357 -61.140 1.00 42.66 345 GLN A N 1
ATOM 2721 C CA . GLN A 1 345 ? 25.450 -38.647 -62.264 1.00 42.66 345 GLN A CA 1
ATOM 2722 C C . GLN A 1 345 ? 26.910 -38.266 -62.000 1.00 42.66 345 GLN A C 1
ATOM 2724 O O . GLN A 1 345 ? 27.227 -37.160 -61.570 1.00 42.66 345 GLN A O 1
ATOM 2729 N N . VAL A 1 346 ? 27.818 -39.167 -62.381 1.00 50.31 346 VAL A N 1
ATOM 2730 C CA . VAL A 1 346 ? 29.199 -38.815 -62.735 1.00 50.31 346 VAL A CA 1
ATOM 2731 C C . VAL A 1 346 ? 29.212 -38.398 -64.209 1.00 50.31 346 VAL A C 1
ATOM 2733 O O . VAL A 1 346 ? 29.401 -39.241 -65.076 1.00 50.31 346 VAL A O 1
ATOM 2736 N N . GLN A 1 347 ? 28.944 -37.120 -64.494 1.00 43.03 347 GLN A N 1
ATOM 2737 C CA . GLN A 1 347 ? 29.585 -36.319 -65.554 1.00 43.03 347 GLN A CA 1
ATOM 2738 C C . GLN A 1 347 ? 28.897 -34.950 -65.711 1.00 43.03 347 GLN A C 1
ATOM 2740 O O . GLN A 1 347 ? 27.689 -34.865 -65.917 1.00 43.03 347 GLN A O 1
ATOM 2745 N N . ASN A 1 348 ? 29.741 -33.915 -65.737 1.00 42.12 348 ASN A N 1
ATOM 2746 C CA . ASN A 1 348 ? 29.530 -32.511 -66.111 1.00 42.12 348 ASN A CA 1
ATOM 2747 C C . ASN A 1 348 ? 29.131 -31.500 -65.018 1.00 42.12 348 ASN A C 1
ATOM 2749 O O . ASN A 1 348 ? 28.079 -31.556 -64.387 1.00 42.12 348 ASN A O 1
ATOM 2753 N N . ASP A 1 349 ? 30.041 -30.531 -64.880 1.00 44.69 349 ASP A N 1
ATOM 2754 C CA . ASP A 1 349 ? 30.135 -29.449 -63.906 1.00 44.69 349 ASP A CA 1
ATOM 2755 C C . ASP A 1 349 ? 28.995 -28.419 -63.949 1.00 44.69 349 ASP A C 1
ATOM 2757 O O . ASP A 1 349 ? 28.680 -27.860 -65.000 1.00 44.69 349 ASP A O 1
ATOM 2761 N N . GLN A 1 350 ? 28.459 -28.089 -62.765 1.00 44.00 350 GLN A N 1
ATOM 2762 C CA . GLN A 1 350 ? 28.415 -26.735 -62.171 1.00 44.00 350 GLN A CA 1
ATOM 2763 C C . GLN A 1 350 ? 27.646 -26.767 -60.824 1.00 44.00 350 GLN A C 1
ATOM 2765 O O . GLN A 1 350 ? 26.620 -27.446 -60.712 1.00 44.00 350 GLN A O 1
ATOM 2770 N N . PRO A 1 351 ? 28.084 -26.023 -59.787 1.00 44.66 351 PRO A N 1
ATOM 2771 C CA . PRO A 1 351 ? 27.512 -26.110 -58.441 1.00 44.66 351 PRO A CA 1
ATOM 2772 C C . PRO A 1 351 ? 26.137 -25.419 -58.342 1.00 44.66 351 PRO A C 1
ATOM 2774 O O . PRO A 1 351 ? 26.021 -24.196 -58.353 1.00 44.66 351 PRO A O 1
ATOM 2777 N N . ARG A 1 352 ? 25.063 -26.209 -58.185 1.00 49.81 352 ARG A N 1
ATOM 2778 C CA . ARG A 1 352 ? 23.660 -25.738 -58.070 1.00 49.81 352 ARG A CA 1
ATOM 2779 C C . ARG A 1 352 ? 23.253 -25.189 -56.689 1.00 49.81 352 ARG A C 1
ATOM 2781 O O . ARG A 1 352 ? 22.089 -24.837 -56.501 1.00 49.81 352 ARG A O 1
ATOM 2788 N N . VAL A 1 353 ? 24.180 -25.062 -55.736 1.00 50.88 353 VAL A N 1
ATOM 2789 C CA . VAL A 1 353 ? 23.891 -24.684 -54.332 1.00 50.88 353 VAL A CA 1
ATOM 2790 C C . VAL A 1 353 ? 23.258 -23.284 -54.200 1.00 50.88 353 VAL A C 1
ATOM 2792 O O . VAL A 1 353 ? 22.510 -23.023 -53.261 1.00 50.88 353 VAL A O 1
ATOM 2795 N N . VAL A 1 354 ? 23.452 -22.397 -55.181 1.00 50.50 354 VAL A N 1
ATOM 2796 C CA . VAL A 1 354 ? 22.943 -21.012 -55.141 1.00 50.50 354 VAL A CA 1
ATOM 2797 C C . VAL A 1 354 ? 21.409 -20.925 -55.250 1.00 50.50 354 VAL A C 1
ATOM 2799 O O . VAL A 1 354 ? 20.815 -19.978 -54.742 1.00 50.50 354 VAL A O 1
ATOM 2802 N N . LYS A 1 355 ? 20.725 -21.919 -55.837 1.00 51.12 355 LYS A N 1
ATOM 2803 C CA . LYS A 1 355 ? 19.259 -21.858 -56.024 1.00 51.12 355 LYS A CA 1
ATOM 2804 C C . LYS A 1 355 ? 18.448 -22.089 -54.743 1.00 51.12 355 LYS A C 1
ATOM 2806 O O . LYS A 1 355 ? 17.322 -21.617 -54.657 1.00 51.12 355 LYS A O 1
ATOM 2811 N N . ALA A 1 356 ? 19.006 -22.765 -53.738 1.00 47.97 356 ALA A N 1
ATOM 2812 C CA . ALA A 1 356 ? 18.297 -23.009 -52.479 1.00 47.97 356 ALA A CA 1
ATOM 2813 C C . ALA A 1 356 ? 18.244 -21.760 -51.577 1.00 47.97 356 ALA A C 1
ATOM 2815 O O . ALA A 1 356 ? 17.306 -21.597 -50.803 1.00 47.97 356 ALA A O 1
ATOM 2816 N N . PHE A 1 357 ? 19.218 -20.852 -51.698 1.00 53.03 357 PHE A N 1
ATOM 2817 C CA . PHE A 1 357 ? 19.272 -19.627 -50.894 1.00 53.03 357 PHE A CA 1
ATOM 2818 C C . PHE A 1 357 ? 18.413 -18.485 -51.453 1.00 53.03 357 PHE A C 1
ATOM 2820 O O . PHE A 1 357 ? 18.037 -17.583 -50.706 1.00 53.03 357 PHE A O 1
ATOM 2827 N N . THR A 1 358 ? 18.043 -18.520 -52.735 1.00 54.78 358 THR A N 1
ATOM 2828 C CA . THR A 1 358 ? 17.251 -17.447 -53.360 1.00 54.78 358 THR A CA 1
ATOM 2829 C C . THR A 1 358 ? 15.770 -17.464 -52.967 1.00 54.78 358 THR A C 1
ATOM 2831 O O . THR A 1 358 ? 15.094 -16.454 -53.155 1.00 54.78 358 THR A O 1
ATOM 2834 N N . SER A 1 359 ? 15.253 -18.557 -52.390 1.00 58.25 359 SER A N 1
ATOM 2835 C CA . SER A 1 359 ? 13.868 -18.660 -51.896 1.00 58.25 359 SER A CA 1
ATOM 2836 C C . SER A 1 359 ? 13.687 -18.152 -50.455 1.00 58.25 359 SER A C 1
ATOM 2838 O O . SER A 1 359 ? 12.580 -17.784 -50.059 1.00 58.25 359 SER A O 1
ATOM 2840 N N . LEU A 1 360 ? 14.775 -18.063 -49.682 1.00 57.44 360 LEU A N 1
ATOM 2841 C CA . LEU A 1 360 ? 14.777 -17.693 -48.261 1.00 57.44 360 LEU A CA 1
ATOM 2842 C C . LEU A 1 360 ? 14.223 -16.279 -47.981 1.00 57.44 360 LEU A C 1
ATOM 2844 O O . LEU A 1 360 ? 13.403 -16.141 -47.069 1.00 57.44 360 LEU A O 1
ATOM 2848 N N . PRO A 1 361 ? 14.562 -15.237 -48.773 1.00 66.62 361 PRO A N 1
ATOM 2849 C CA . PRO A 1 361 ? 13.990 -13.902 -48.593 1.00 66.62 361 PRO A CA 1
ATOM 2850 C C . PRO A 1 361 ? 12.466 -13.883 -48.755 1.00 66.62 361 PRO A C 1
ATOM 2852 O O . PRO A 1 361 ? 11.782 -13.120 -48.082 1.00 66.62 361 PRO A O 1
ATOM 2855 N N . TRP A 1 362 ? 11.916 -14.756 -49.602 1.00 66.69 362 TRP A N 1
ATOM 2856 C CA . TRP A 1 362 ? 10.480 -14.824 -49.876 1.00 66.69 362 TRP A CA 1
ATOM 2857 C C . TRP A 1 362 ? 9.704 -15.525 -48.762 1.00 66.69 362 TRP A C 1
ATOM 2859 O O . TRP A 1 362 ? 8.600 -15.100 -48.426 1.00 66.69 362 TRP A O 1
ATOM 2869 N N . ILE A 1 363 ? 10.297 -16.552 -48.147 1.00 64.88 363 ILE A N 1
ATOM 2870 C CA . ILE A 1 363 ? 9.750 -17.205 -46.948 1.00 64.88 363 ILE A CA 1
ATOM 2871 C C . ILE A 1 363 ? 9.735 -16.212 -45.778 1.00 64.88 363 ILE A C 1
ATOM 2873 O O . ILE A 1 363 ? 8.734 -16.108 -45.067 1.00 64.88 363 ILE A O 1
ATOM 2877 N N . MET A 1 364 ? 10.801 -15.418 -45.631 1.00 62.84 364 MET A N 1
ATOM 2878 C CA . MET A 1 364 ? 10.874 -14.361 -44.619 1.00 62.84 364 MET A CA 1
ATOM 2879 C C . MET A 1 364 ? 9.828 -13.267 -44.876 1.00 62.84 364 MET A C 1
ATOM 2881 O O . MET A 1 364 ? 9.072 -12.915 -43.973 1.00 62.84 364 MET A O 1
ATOM 2885 N N . LEU A 1 365 ? 9.703 -12.780 -46.114 1.00 67.19 365 LEU A N 1
ATOM 2886 C CA . LEU A 1 365 ? 8.752 -11.718 -46.455 1.00 67.19 365 LEU A CA 1
ATOM 2887 C C . LEU A 1 365 ? 7.286 -12.174 -46.333 1.00 67.19 365 LEU A C 1
ATOM 2889 O O . LEU A 1 365 ? 6.438 -11.414 -45.874 1.00 67.19 365 LEU A O 1
ATOM 2893 N N . GLY A 1 366 ? 6.982 -13.413 -46.728 1.00 65.19 366 GLY A N 1
ATOM 2894 C CA . GLY A 1 366 ? 5.623 -13.952 -46.705 1.00 65.19 366 GLY A CA 1
ATOM 2895 C C . GLY A 1 366 ? 5.168 -14.451 -45.330 1.00 65.19 366 GLY A C 1
ATOM 2896 O O . GLY A 1 366 ? 3.984 -14.349 -45.017 1.00 65.19 366 GLY A O 1
ATOM 2897 N N . GLY A 1 367 ? 6.082 -14.990 -44.518 1.00 65.62 367 GLY A N 1
ATOM 2898 C CA . GLY A 1 367 ? 5.764 -15.576 -43.213 1.00 65.62 367 GLY A CA 1
ATOM 2899 C C . GLY A 1 367 ? 6.009 -14.637 -42.033 1.00 65.62 367 GLY A C 1
ATOM 2900 O O . GLY A 1 367 ? 5.164 -14.526 -41.149 1.00 65.62 367 GLY A O 1
ATOM 2901 N N . VAL A 1 368 ? 7.141 -13.928 -42.014 1.00 70.00 368 VAL A N 1
ATOM 2902 C CA . VAL A 1 368 ? 7.560 -13.138 -40.842 1.00 70.00 368 VAL A CA 1
ATOM 2903 C C . VAL A 1 368 ? 6.852 -11.790 -40.795 1.00 70.00 368 VAL A C 1
ATOM 2905 O O . VAL A 1 368 ? 6.455 -11.347 -39.719 1.00 70.00 368 VAL A O 1
ATOM 2908 N N . LEU A 1 369 ? 6.623 -11.153 -41.947 1.00 70.75 369 LEU A N 1
ATOM 2909 C CA . LEU A 1 369 ? 6.023 -9.818 -42.006 1.00 70.75 369 LEU A CA 1
ATOM 2910 C C . LEU A 1 369 ? 4.581 -9.775 -41.450 1.00 70.75 369 LEU A C 1
ATOM 2912 O O . LEU A 1 369 ? 4.293 -8.897 -40.634 1.00 70.75 369 LEU A O 1
ATOM 2916 N N . PRO A 1 370 ? 3.675 -10.721 -41.779 1.00 66.06 370 PRO A N 1
ATOM 2917 C CA . PRO A 1 370 ? 2.335 -10.737 -41.187 1.00 66.06 370 PRO A CA 1
ATOM 2918 C C . PRO A 1 370 ? 2.345 -11.048 -39.684 1.00 66.06 370 PRO A C 1
ATOM 2920 O O . PRO A 1 370 ? 1.526 -10.503 -38.943 1.00 66.06 370 PRO A O 1
ATOM 2923 N N . ILE A 1 371 ? 3.280 -11.890 -39.224 1.00 64.12 371 ILE A N 1
ATOM 2924 C CA . ILE A 1 371 ? 3.453 -12.222 -37.801 1.00 64.12 371 ILE A CA 1
ATOM 2925 C C . ILE A 1 371 ? 3.950 -10.995 -37.029 1.00 64.12 371 ILE A C 1
ATOM 2927 O O . ILE A 1 371 ? 3.411 -10.682 -35.968 1.00 64.12 371 ILE A O 1
ATOM 2931 N N . ALA A 1 372 ? 4.918 -10.263 -37.583 1.00 70.88 372 ALA A N 1
ATOM 2932 C CA . ALA A 1 372 ? 5.456 -9.048 -36.986 1.00 70.88 372 ALA A CA 1
ATOM 2933 C C . ALA A 1 372 ? 4.397 -7.939 -36.903 1.00 70.88 372 ALA A C 1
ATOM 2935 O O . ALA A 1 372 ? 4.235 -7.335 -35.851 1.00 70.88 372 ALA A O 1
ATOM 2936 N N . ILE A 1 373 ? 3.621 -7.709 -37.966 1.00 72.50 373 ILE A N 1
ATOM 2937 C CA . ILE A 1 373 ? 2.594 -6.653 -37.980 1.00 72.50 373 ILE A CA 1
ATOM 2938 C C . ILE A 1 373 ? 1.392 -7.027 -37.095 1.00 72.50 373 ILE A C 1
ATOM 2940 O O . ILE A 1 373 ? 0.850 -6.182 -36.382 1.00 72.50 373 ILE A O 1
ATOM 2944 N N . GLY A 1 374 ? 0.977 -8.297 -37.093 1.00 64.69 374 GLY A N 1
ATOM 2945 C CA . GLY A 1 374 ? -0.149 -8.767 -36.282 1.00 64.69 374 GLY A CA 1
ATOM 2946 C C . GLY A 1 374 ? 0.174 -8.926 -34.793 1.00 64.69 374 GLY A C 1
ATOM 2947 O O . GLY A 1 374 ? -0.716 -8.787 -33.951 1.00 64.69 374 GLY A O 1
ATOM 2948 N N . GLY A 1 375 ? 1.433 -9.203 -34.447 1.00 72.81 375 GLY A N 1
ATOM 2949 C CA . GLY A 1 375 ? 1.856 -9.542 -33.087 1.00 72.81 375 GLY A CA 1
ATOM 2950 C C . GLY A 1 375 ? 1.619 -8.442 -32.050 1.00 72.81 375 GLY A C 1
ATOM 2951 O O . GLY A 1 375 ? 1.351 -8.753 -30.893 1.00 72.81 375 GLY A O 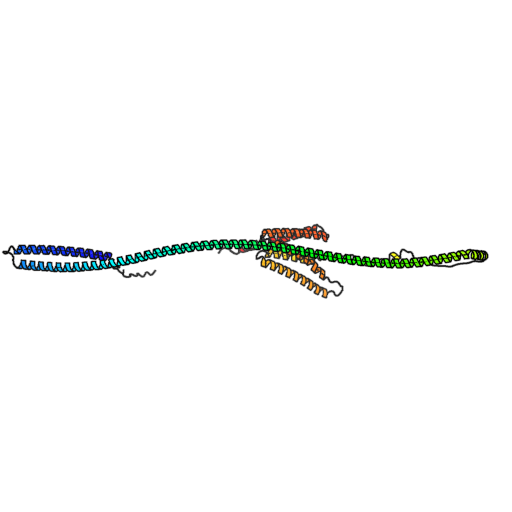1
ATOM 2952 N N . PHE A 1 376 ? 1.634 -7.169 -32.447 1.00 73.12 376 PHE A N 1
ATOM 2953 C CA . PHE A 1 376 ? 1.569 -6.040 -31.509 1.00 73.12 376 PHE A CA 1
ATOM 2954 C C . PHE A 1 376 ? 0.155 -5.504 -31.242 1.00 73.12 376 PHE A C 1
ATOM 2956 O O . PHE A 1 376 ? -0.016 -4.628 -30.399 1.00 73.12 376 PHE A O 1
ATOM 2963 N N . ILE A 1 377 ? -0.881 -6.025 -31.912 1.00 79.44 377 ILE A N 1
ATOM 2964 C CA . ILE A 1 377 ? -2.258 -5.533 -31.746 1.00 79.44 377 ILE A CA 1
ATOM 2965 C C . ILE A 1 377 ? -2.969 -6.361 -30.664 1.00 79.44 377 ILE A C 1
ATOM 2967 O O . ILE A 1 377 ? -3.237 -7.540 -30.902 1.00 79.44 377 ILE A O 1
ATOM 2971 N N . PRO A 1 378 ? -3.316 -5.800 -29.489 1.00 69.06 378 PRO A N 1
ATOM 2972 C CA . PRO A 1 378 ? -3.830 -6.581 -28.358 1.00 69.06 378 PRO A CA 1
ATOM 2973 C C . PRO A 1 378 ? -5.262 -7.096 -28.561 1.00 69.06 378 PRO A C 1
ATOM 2975 O O . PRO A 1 378 ? -5.627 -8.135 -28.018 1.00 69.06 378 PRO A O 1
ATOM 2978 N N . ARG A 1 379 ? -6.086 -6.403 -29.360 1.00 79.62 379 ARG A N 1
ATOM 2979 C CA . ARG A 1 379 ? -7.473 -6.814 -29.634 1.00 79.62 379 ARG A CA 1
ATOM 2980 C C . ARG A 1 379 ? -7.535 -7.782 -30.814 1.00 79.62 379 ARG A C 1
ATOM 2982 O O . ARG A 1 379 ? -7.203 -7.403 -31.934 1.00 79.62 379 ARG A O 1
ATOM 2989 N N . TRP A 1 380 ? -8.030 -8.997 -30.571 1.00 76.44 380 TRP A N 1
ATOM 2990 C CA . TRP A 1 380 ? -8.092 -10.081 -31.561 1.00 76.44 380 TRP A CA 1
ATOM 2991 C C . TRP A 1 380 ? -8.853 -9.708 -32.840 1.00 76.44 380 TRP A C 1
ATOM 2993 O O . TRP A 1 380 ? -8.326 -9.903 -33.930 1.00 76.44 380 TRP A O 1
ATOM 3003 N N . GLY A 1 381 ? -10.036 -9.093 -32.725 1.00 77.12 381 GLY A N 1
ATOM 3004 C CA . GLY A 1 381 ? -10.822 -8.701 -33.902 1.00 77.12 381 GLY A CA 1
ATOM 3005 C C . GLY A 1 381 ? -10.088 -7.696 -34.795 1.00 77.12 381 GLY A C 1
ATOM 3006 O O . GLY A 1 381 ? -10.045 -7.854 -36.009 1.00 77.12 381 GLY A O 1
ATOM 3007 N N . ILE A 1 382 ? -9.419 -6.711 -34.189 1.00 75.50 382 ILE A N 1
ATOM 3008 C CA . ILE A 1 382 ? -8.617 -5.724 -34.927 1.00 75.50 382 ILE A CA 1
ATOM 3009 C C . ILE A 1 382 ? -7.391 -6.400 -35.546 1.00 75.50 382 ILE A C 1
ATOM 3011 O O . ILE A 1 382 ? -7.071 -6.145 -36.702 1.00 75.50 382 ILE A O 1
ATOM 3015 N N . ARG A 1 383 ? -6.737 -7.308 -34.811 1.00 78.06 383 ARG A N 1
ATOM 3016 C CA . ARG A 1 383 ? -5.601 -8.085 -35.313 1.00 78.06 383 ARG A CA 1
ATOM 3017 C C . ARG A 1 383 ? -5.983 -8.885 -36.554 1.00 78.06 383 ARG A C 1
ATOM 3019 O O . ARG A 1 383 ? -5.284 -8.775 -37.550 1.00 78.06 383 ARG A O 1
ATOM 3026 N N . ALA A 1 384 ? -7.081 -9.637 -36.505 1.00 74.81 384 ALA A N 1
ATOM 3027 C CA . ALA A 1 384 ? -7.554 -10.457 -37.618 1.00 74.81 384 ALA A CA 1
ATOM 3028 C C . ALA A 1 384 ? -7.903 -9.614 -38.855 1.00 74.81 384 ALA A C 1
ATOM 3030 O O . ALA A 1 384 ? -7.562 -9.986 -39.976 1.00 74.81 384 ALA A O 1
ATOM 3031 N N . ILE A 1 385 ? -8.527 -8.449 -38.652 1.00 78.19 385 ILE A N 1
ATOM 3032 C CA . ILE A 1 385 ? -8.848 -7.521 -39.742 1.00 78.19 385 ILE A CA 1
ATOM 3033 C C . ILE A 1 385 ? -7.563 -6.961 -40.364 1.00 78.19 385 ILE A C 1
ATOM 3035 O O . ILE A 1 385 ? -7.401 -6.999 -41.581 1.00 78.19 385 ILE A O 1
ATOM 3039 N N . VAL A 1 386 ? -6.623 -6.479 -39.545 1.00 77.88 386 VAL A N 1
ATOM 3040 C CA . VAL A 1 386 ? -5.373 -5.877 -40.033 1.00 77.88 386 VAL A CA 1
ATOM 3041 C C . VAL A 1 386 ? -4.496 -6.913 -40.735 1.00 77.88 386 VAL A C 1
ATOM 3043 O O . VAL A 1 386 ? -4.019 -6.654 -41.838 1.00 77.88 386 VAL A O 1
ATOM 3046 N N . THR A 1 387 ? -4.320 -8.108 -40.164 1.00 76.56 387 THR A N 1
ATOM 3047 C CA . THR A 1 387 ? -3.554 -9.178 -40.821 1.00 76.56 387 THR A CA 1
ATOM 3048 C C . THR A 1 387 ? -4.247 -9.665 -42.092 1.00 76.56 387 THR A C 1
ATOM 3050 O O . THR A 1 387 ? -3.572 -9.908 -43.092 1.00 76.56 387 THR A O 1
ATOM 3053 N N . GLY A 1 388 ? -5.581 -9.738 -42.109 1.00 78.69 388 GLY A N 1
ATOM 3054 C CA . GLY A 1 388 ? -6.366 -10.055 -43.302 1.00 78.69 388 GLY A CA 1
ATOM 3055 C C . GLY A 1 388 ? -6.159 -9.045 -44.434 1.00 78.69 388 GLY A C 1
ATOM 3056 O O . GLY A 1 388 ? -5.873 -9.434 -45.565 1.00 78.69 388 GLY A O 1
ATOM 3057 N N . ILE A 1 389 ? -6.215 -7.745 -44.132 1.00 81.12 389 ILE A N 1
ATOM 3058 C CA . ILE A 1 389 ? -5.987 -6.679 -45.121 1.00 81.12 389 ILE A CA 1
ATOM 3059 C C . ILE A 1 389 ? -4.546 -6.718 -45.638 1.00 81.12 389 ILE A C 1
ATOM 3061 O O . ILE A 1 389 ? -4.326 -6.701 -46.848 1.00 81.12 389 ILE A O 1
ATOM 3065 N N . VAL A 1 390 ? -3.557 -6.814 -44.746 1.00 81.75 390 VAL A N 1
ATOM 3066 C CA . VAL A 1 390 ? -2.137 -6.838 -45.133 1.00 81.75 390 VAL A CA 1
ATOM 3067 C C . VAL A 1 390 ? -1.831 -8.051 -46.007 1.00 81.75 390 VAL A C 1
ATOM 3069 O O . VAL A 1 390 ? -1.213 -7.908 -47.059 1.00 81.75 390 VAL A O 1
ATOM 3072 N N . THR A 1 391 ? -2.305 -9.240 -45.628 1.00 77.44 391 THR A N 1
ATOM 3073 C CA . THR A 1 391 ? -2.102 -10.458 -46.428 1.00 77.44 391 THR A CA 1
ATOM 3074 C C . THR A 1 391 ? -2.817 -10.391 -47.775 1.00 77.44 391 THR A C 1
ATOM 3076 O O . THR A 1 391 ? -2.271 -10.861 -48.773 1.00 77.44 391 THR A O 1
ATOM 3079 N N . PHE A 1 392 ? -3.996 -9.769 -47.845 1.00 80.12 392 PHE A N 1
ATOM 3080 C CA . PHE A 1 392 ? -4.703 -9.534 -49.102 1.00 80.12 392 PHE A CA 1
ATOM 3081 C C . PHE A 1 392 ? -3.917 -8.611 -50.042 1.00 80.12 392 PHE A C 1
ATOM 3083 O O . PHE A 1 392 ? -3.692 -8.961 -51.202 1.00 80.12 392 PHE A O 1
ATOM 3090 N N . VAL A 1 393 ? -3.425 -7.479 -49.531 1.00 83.19 393 VAL A N 1
ATOM 3091 C CA . VAL A 1 393 ? -2.594 -6.539 -50.300 1.00 83.19 393 VAL A CA 1
ATOM 3092 C C . VAL A 1 393 ? -1.306 -7.216 -50.770 1.00 83.19 393 VAL A C 1
ATOM 3094 O O . VAL A 1 393 ? -0.947 -7.091 -51.941 1.00 83.19 393 VAL A O 1
ATOM 3097 N N . LEU A 1 394 ? -0.652 -8.000 -49.906 1.00 80.25 394 LEU A N 1
ATOM 3098 C CA . LEU A 1 394 ? 0.563 -8.736 -50.259 1.00 80.25 394 LEU A CA 1
ATOM 3099 C C . LEU A 1 394 ? 0.305 -9.749 -51.387 1.00 80.25 394 LEU A C 1
ATOM 3101 O O . LEU A 1 394 ? 1.103 -9.854 -52.316 1.00 80.25 394 LEU A O 1
ATOM 3105 N N . LYS A 1 395 ? -0.830 -10.463 -51.350 1.00 77.94 395 LYS A N 1
ATOM 3106 C CA . LYS A 1 395 ? -1.227 -11.416 -52.401 1.00 77.94 395 LYS A CA 1
ATOM 3107 C C . LYS A 1 395 ? -1.519 -10.723 -53.730 1.00 77.94 395 LYS A C 1
ATOM 3109 O O . LYS A 1 395 ? -1.134 -11.247 -54.774 1.00 77.94 395 LYS A O 1
ATOM 3114 N N . ILE A 1 396 ? -2.153 -9.549 -53.710 1.00 80.75 396 ILE A N 1
ATOM 3115 C CA . ILE A 1 396 ? -2.368 -8.747 -54.923 1.00 80.75 396 ILE A CA 1
ATOM 3116 C C . ILE A 1 396 ? -1.029 -8.273 -55.486 1.00 80.75 396 ILE A C 1
ATOM 3118 O O . ILE A 1 396 ? -0.775 -8.463 -56.674 1.00 80.75 396 ILE A O 1
ATOM 3122 N N . ALA A 1 397 ? -0.160 -7.707 -54.646 1.00 83.06 397 ALA A N 1
ATOM 3123 C CA . ALA A 1 397 ? 1.161 -7.247 -55.061 1.00 83.06 397 ALA A CA 1
ATOM 3124 C C . ALA A 1 397 ? 1.982 -8.394 -55.668 1.00 83.06 397 ALA A C 1
ATOM 3126 O O . ALA A 1 397 ? 2.584 -8.232 -56.726 1.00 83.06 397 ALA A O 1
ATOM 3127 N N . PHE A 1 398 ? 1.927 -9.580 -55.058 1.00 79.50 398 PHE A N 1
ATOM 3128 C CA . PHE A 1 398 ? 2.588 -10.775 -55.569 1.00 79.50 398 PHE A CA 1
ATOM 3129 C C . PHE A 1 398 ? 1.999 -11.251 -56.904 1.00 79.50 398 PHE A C 1
ATOM 3131 O O . PHE A 1 398 ? 2.746 -11.558 -57.829 1.00 79.50 398 PHE A O 1
ATOM 3138 N N . ALA A 1 399 ? 0.672 -11.260 -57.056 1.00 76.06 399 ALA A N 1
ATOM 3139 C CA . ALA A 1 399 ? 0.028 -11.620 -58.319 1.00 76.06 399 ALA A CA 1
ATOM 3140 C C . ALA A 1 399 ? 0.390 -10.637 -59.448 1.00 76.06 399 ALA A C 1
ATOM 3142 O O . ALA A 1 399 ? 0.699 -11.063 -60.562 1.00 76.06 399 ALA A O 1
ATOM 3143 N N . VAL A 1 400 ? 0.410 -9.332 -59.158 1.00 77.38 400 VAL A N 1
ATOM 3144 C CA . VAL A 1 400 ? 0.854 -8.292 -60.100 1.00 77.38 400 VAL A CA 1
ATOM 3145 C C . VAL A 1 400 ? 2.324 -8.493 -60.460 1.00 77.38 400 VAL A C 1
ATOM 3147 O O . VAL A 1 400 ? 2.673 -8.486 -61.640 1.00 77.38 400 VAL A O 1
ATOM 3150 N N . PHE A 1 401 ? 3.174 -8.748 -59.466 1.00 79.00 401 PHE A N 1
ATOM 3151 C CA . PHE A 1 401 ? 4.591 -9.019 -59.674 1.00 79.00 401 PHE A CA 1
ATOM 3152 C C . PHE A 1 401 ? 4.821 -10.255 -60.551 1.00 79.00 401 PHE A C 1
ATOM 3154 O O . PHE A 1 401 ? 5.624 -10.200 -61.476 1.00 79.00 401 PHE A O 1
ATOM 3161 N N . LEU A 1 402 ? 4.086 -11.351 -60.338 1.00 75.25 402 LEU A N 1
ATOM 3162 C CA . LEU A 1 402 ? 4.188 -12.545 -61.181 1.00 75.25 402 LEU A CA 1
ATOM 3163 C C . LEU A 1 402 ? 3.774 -12.272 -62.631 1.00 75.25 402 LEU A C 1
ATOM 3165 O O . LEU A 1 402 ? 4.431 -12.738 -63.563 1.00 75.25 402 LEU A O 1
ATOM 3169 N N . VAL A 1 403 ? 2.712 -11.491 -62.835 1.00 72.62 403 VAL A N 1
ATOM 3170 C CA . VAL A 1 403 ? 2.263 -11.093 -64.176 1.00 72.62 403 VAL A CA 1
ATOM 3171 C C . VAL A 1 403 ? 3.326 -10.240 -64.879 1.00 72.62 403 VAL A C 1
ATOM 3173 O O . VAL A 1 403 ? 3.590 -10.463 -66.062 1.00 72.62 403 VAL A O 1
ATOM 3176 N N . LEU A 1 404 ? 3.965 -9.309 -64.163 1.00 73.44 404 LEU A N 1
ATOM 3177 C CA . LEU A 1 404 ? 5.009 -8.433 -64.708 1.00 73.44 404 LEU A CA 1
ATOM 3178 C C . LEU A 1 404 ? 6.318 -9.183 -64.987 1.00 73.44 404 LEU A C 1
ATOM 3180 O O . LEU A 1 404 ? 6.874 -9.065 -66.079 1.00 73.44 404 LEU A O 1
ATOM 3184 N N . SER A 1 405 ? 6.784 -9.988 -64.034 1.00 73.31 405 SER A N 1
ATOM 3185 C CA . SER A 1 405 ? 8.087 -10.657 -64.099 1.00 73.31 405 SER A CA 1
ATOM 3186 C C . SER A 1 405 ? 8.090 -11.871 -65.028 1.00 73.31 405 SER A C 1
ATOM 3188 O O . SER A 1 405 ? 9.082 -12.123 -65.711 1.00 73.31 405 SER A O 1
ATOM 3190 N N . TYR A 1 406 ? 6.980 -12.614 -65.105 1.00 74.56 406 TYR A N 1
ATOM 3191 C CA . TYR A 1 406 ? 6.930 -13.901 -65.812 1.00 74.56 406 TYR A CA 1
ATOM 3192 C C . TYR A 1 406 ? 6.022 -13.910 -67.049 1.00 74.56 406 TYR A C 1
ATOM 3194 O O . TYR A 1 406 ? 5.855 -14.958 -67.669 1.00 74.56 406 TYR A O 1
ATOM 3202 N N . LYS A 1 407 ? 5.451 -12.759 -67.445 1.00 83.44 407 LYS A N 1
ATOM 3203 C CA . LYS A 1 407 ? 4.508 -12.6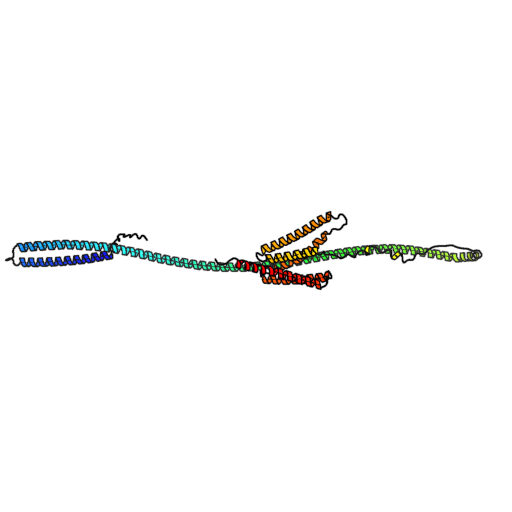33 -68.580 1.00 83.44 407 LYS A CA 1
ATOM 3204 C C . LYS A 1 407 ? 3.350 -13.644 -68.527 1.00 83.44 407 LYS A C 1
ATOM 3206 O O . LYS A 1 407 ? 2.839 -14.075 -69.561 1.00 83.44 407 LYS A O 1
ATOM 3211 N N . VAL A 1 408 ? 2.925 -14.033 -67.326 1.00 74.25 408 VAL A N 1
ATOM 3212 C CA . VAL A 1 408 ? 1.800 -14.957 -67.146 1.00 74.25 408 VAL A CA 1
ATOM 3213 C C . VAL A 1 408 ? 0.507 -14.254 -67.591 1.00 74.25 408 VAL A C 1
ATOM 3215 O O . VAL A 1 408 ? 0.300 -13.089 -67.236 1.00 74.25 408 VAL A O 1
ATOM 3218 N N . PRO A 1 409 ? -0.389 -14.912 -68.354 1.00 78.88 409 PRO A N 1
ATOM 3219 C CA . PRO A 1 409 ? -1.644 -14.299 -68.775 1.00 78.88 409 PRO A CA 1
ATOM 3220 C C . PRO A 1 409 ? -2.457 -13.816 -67.568 1.00 78.88 409 PRO A C 1
ATOM 3222 O O . PRO A 1 409 ? -2.676 -14.573 -66.621 1.00 78.88 409 PRO A O 1
ATOM 3225 N N . LYS A 1 410 ? -2.956 -12.570 -67.623 1.00 75.62 410 LYS A N 1
ATOM 3226 C CA . LYS A 1 410 ? -3.637 -11.879 -66.504 1.00 75.62 410 LYS A CA 1
ATOM 3227 C C . LYS A 1 410 ? -4.743 -12.707 -65.830 1.00 75.62 410 LYS A C 1
ATOM 3229 O O . LYS A 1 410 ? -4.959 -12.573 -64.630 1.00 75.62 410 LYS A O 1
ATOM 3234 N N . LYS A 1 411 ? -5.410 -13.590 -66.585 1.00 77.06 411 LYS A N 1
ATOM 3235 C CA . LYS A 1 411 ? -6.473 -14.475 -66.084 1.00 77.06 411 LYS A CA 1
ATOM 3236 C C . LYS A 1 411 ? -5.984 -15.405 -64.962 1.00 77.06 411 LYS A C 1
ATOM 3238 O O . LYS A 1 411 ? -6.710 -15.607 -63.999 1.00 77.06 411 LYS A O 1
ATOM 3243 N N . TYR A 1 412 ? -4.752 -15.911 -65.034 1.00 77.25 412 TYR A N 1
ATOM 3244 C CA . TYR A 1 412 ? -4.218 -16.839 -64.029 1.00 77.25 412 TYR A CA 1
ATOM 3245 C C . TYR A 1 412 ? -3.833 -16.146 -62.721 1.00 77.25 412 TYR A C 1
ATOM 3247 O O . TYR A 1 412 ? -4.094 -16.693 -61.654 1.00 77.25 412 TYR A O 1
ATOM 3255 N N . GLY A 1 413 ? -3.308 -14.916 -62.780 1.00 75.50 413 GLY A N 1
ATOM 3256 C CA . GLY A 1 413 ? -3.033 -14.122 -61.576 1.00 75.50 413 GLY A CA 1
ATOM 3257 C C . GLY A 1 413 ? -4.293 -13.882 -60.736 1.00 75.50 413 GLY A C 1
ATOM 3258 O O . GLY A 1 413 ? -4.250 -13.979 -59.513 1.00 75.50 413 GLY A O 1
ATOM 3259 N N . PHE A 1 414 ? -5.437 -13.666 -61.392 1.00 77.81 414 PHE A N 1
ATOM 3260 C CA . PHE A 1 414 ? -6.726 -13.511 -60.718 1.00 77.81 414 PHE A CA 1
ATOM 3261 C C . PHE A 1 414 ? -7.200 -14.807 -60.040 1.00 77.81 414 PHE A C 1
ATOM 3263 O O . PHE A 1 414 ? -7.637 -14.771 -58.889 1.00 77.81 414 PHE A O 1
ATOM 3270 N N . TYR A 1 415 ? -7.040 -15.961 -60.699 1.00 77.69 415 TYR A N 1
ATOM 3271 C CA . TYR A 1 415 ? -7.370 -17.258 -60.098 1.00 77.69 415 TYR A CA 1
ATOM 3272 C C . TYR A 1 415 ? -6.538 -17.554 -58.847 1.00 77.69 415 TYR A C 1
ATOM 3274 O O . TYR A 1 415 ? -7.090 -18.059 -57.874 1.00 77.69 415 TYR A O 1
ATOM 3282 N N . PHE A 1 416 ? -5.255 -17.182 -58.816 1.00 73.31 416 PHE A N 1
ATOM 3283 C CA . PHE A 1 416 ? -4.422 -17.346 -57.618 1.00 73.31 416 PHE A CA 1
ATOM 3284 C C . PHE A 1 416 ? -4.924 -16.525 -56.424 1.00 73.31 416 PHE A C 1
ATOM 3286 O O . PHE A 1 416 ? -4.922 -17.021 -55.296 1.00 73.31 416 PHE A O 1
ATOM 3293 N N . VAL A 1 417 ? -5.399 -15.297 -56.657 1.00 76.12 417 VAL A N 1
ATOM 3294 C CA . VAL A 1 417 ? -5.973 -14.458 -55.592 1.00 76.12 417 VAL A CA 1
ATOM 3295 C C . VAL A 1 417 ? -7.289 -15.051 -55.085 1.00 76.12 417 VAL A C 1
ATOM 3297 O O . VAL A 1 417 ? -7.472 -15.159 -53.873 1.00 76.12 417 VAL A O 1
ATOM 3300 N N . ILE A 1 418 ? -8.170 -15.507 -55.984 1.00 77.44 418 ILE A N 1
ATOM 3301 C CA . ILE A 1 418 ? -9.438 -16.152 -55.606 1.00 77.44 418 ILE A CA 1
ATOM 3302 C C . ILE A 1 418 ? -9.192 -17.443 -54.825 1.00 77.44 418 ILE A C 1
ATOM 3304 O O . ILE A 1 418 ? -9.782 -17.633 -53.763 1.00 77.44 418 ILE A O 1
ATOM 3308 N N . LEU A 1 419 ? -8.300 -18.312 -55.303 1.00 74.06 419 LEU A N 1
ATOM 3309 C CA . LEU A 1 419 ? -7.979 -19.571 -54.630 1.00 74.06 419 LEU A CA 1
ATOM 3310 C C . LEU A 1 419 ? -7.365 -19.306 -53.246 1.00 74.06 419 LEU A C 1
ATOM 3312 O O . LEU A 1 419 ? -7.703 -19.964 -52.264 1.00 74.06 419 LEU A O 1
ATOM 3316 N N . GLY A 1 420 ? -6.515 -18.280 -53.151 1.00 74.50 420 GLY A N 1
ATOM 3317 C CA . GLY A 1 420 ? -5.930 -17.826 -51.897 1.00 74.50 420 GLY A CA 1
ATOM 3318 C C . GLY A 1 420 ? -6.941 -17.218 -50.919 1.00 74.50 420 GLY A C 1
ATOM 3319 O O . GLY A 1 420 ? -6.718 -17.322 -49.715 1.00 74.50 420 GLY A O 1
ATOM 3320 N N . MET A 1 421 ? -8.016 -16.591 -51.405 1.00 73.88 421 MET A N 1
ATOM 3321 C CA . MET A 1 421 ? -9.131 -16.081 -50.593 1.00 73.88 421 MET A CA 1
ATOM 3322 C C . MET A 1 421 ? -10.033 -17.223 -50.114 1.00 73.88 421 MET A C 1
ATOM 3324 O O . MET A 1 421 ? -10.353 -17.290 -48.930 1.00 73.88 421 MET A O 1
ATOM 3328 N N . ALA A 1 422 ? -10.371 -18.161 -51.004 1.00 73.31 422 ALA A N 1
ATOM 3329 C CA . ALA A 1 422 ? -11.158 -19.345 -50.673 1.00 73.31 422 ALA A CA 1
ATOM 3330 C C . ALA A 1 422 ? -10.462 -20.205 -49.605 1.00 73.31 422 ALA A C 1
ATOM 3332 O O . ALA A 1 422 ? -11.089 -20.591 -48.622 1.00 73.31 422 ALA A O 1
ATOM 3333 N N . GLY A 1 423 ? -9.149 -20.423 -49.733 1.00 74.06 423 GLY A N 1
ATOM 3334 C CA . GLY A 1 423 ? -8.364 -21.140 -48.726 1.00 74.06 423 GLY A CA 1
ATOM 3335 C C . GLY A 1 423 ? -8.366 -20.460 -47.352 1.00 74.06 423 GLY A C 1
ATOM 3336 O O . GLY A 1 423 ? -8.452 -21.146 -46.338 1.00 74.06 423 GLY A O 1
ATOM 3337 N N . MET A 1 424 ? -8.335 -19.121 -47.297 1.00 66.19 424 MET A N 1
ATOM 3338 C CA . MET A 1 424 ? -8.412 -18.384 -46.026 1.00 66.19 424 MET A CA 1
ATOM 3339 C C . MET A 1 424 ? -9.814 -18.419 -45.413 1.00 66.19 424 MET A C 1
ATOM 3341 O O . MET A 1 424 ? -9.927 -18.592 -44.205 1.00 66.19 424 MET A O 1
ATOM 3345 N N . ALA A 1 425 ? -10.870 -18.316 -46.223 1.00 67.44 425 ALA A N 1
ATOM 3346 C CA . ALA A 1 425 ? -12.246 -18.444 -45.744 1.00 67.44 425 ALA A CA 1
ATOM 3347 C C . ALA A 1 425 ? -12.511 -19.839 -45.153 1.00 67.44 425 ALA A C 1
ATOM 3349 O O . ALA A 1 425 ? -13.109 -19.957 -44.086 1.00 67.44 425 ALA A O 1
ATOM 3350 N N . ILE A 1 426 ? -11.995 -20.889 -45.802 1.00 69.75 426 ILE A N 1
ATOM 3351 C CA . ILE A 1 426 ? -12.066 -22.261 -45.287 1.00 69.75 426 ILE A CA 1
ATOM 3352 C C . ILE A 1 426 ? -11.264 -22.374 -43.983 1.00 69.75 426 ILE A C 1
ATOM 3354 O O . ILE A 1 426 ? -11.801 -22.834 -42.981 1.00 69.75 426 ILE A O 1
ATOM 3358 N N . ALA A 1 427 ? -10.016 -21.900 -43.949 1.00 65.38 427 ALA A N 1
ATOM 3359 C CA . ALA A 1 427 ? -9.177 -21.984 -42.751 1.00 65.38 427 ALA A CA 1
ATOM 3360 C C . ALA A 1 427 ? -9.743 -21.204 -41.549 1.00 65.38 427 ALA A C 1
ATOM 3362 O O . ALA A 1 427 ? -9.619 -21.664 -40.418 1.00 65.38 427 ALA A O 1
ATOM 3363 N N . ALA A 1 428 ? -10.377 -20.051 -41.780 1.00 65.50 428 ALA A N 1
ATOM 3364 C CA . ALA A 1 428 ? -10.991 -19.242 -40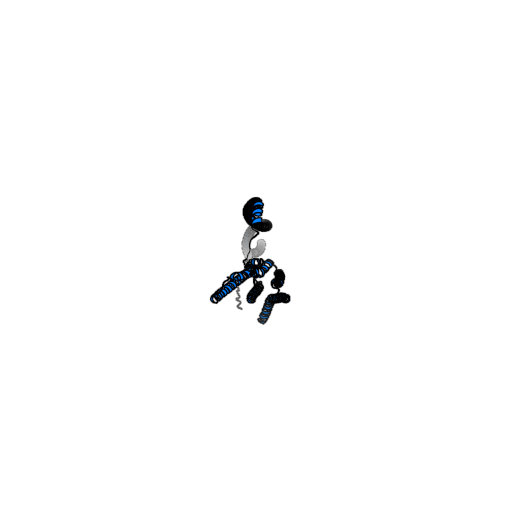.729 1.00 65.50 428 ALA A CA 1
ATOM 3365 C C . ALA A 1 428 ? -12.334 -19.812 -40.238 1.00 65.50 428 ALA A C 1
ATOM 3367 O O . ALA A 1 428 ? -12.645 -19.684 -39.058 1.00 65.50 428 ALA A O 1
ATOM 3368 N N . GLY A 1 429 ? -13.116 -20.454 -41.115 1.00 66.12 429 GLY A N 1
ATOM 3369 C CA . GLY A 1 429 ? -14.419 -21.028 -40.762 1.00 66.12 429 GLY A CA 1
ATOM 3370 C C . GLY A 1 429 ? -14.351 -22.421 -40.124 1.00 66.12 429 GLY A C 1
ATOM 3371 O O . GLY A 1 429 ? -15.226 -22.783 -39.341 1.00 66.12 429 GLY A O 1
ATOM 3372 N N . VAL A 1 430 ? -13.315 -23.213 -40.418 1.00 63.84 430 VAL A N 1
ATOM 3373 C CA . VAL A 1 430 ? -13.177 -24.593 -39.910 1.00 63.84 430 VAL A CA 1
ATOM 3374 C C . VAL A 1 430 ? -13.174 -24.689 -38.371 1.00 63.84 430 VAL A C 1
ATOM 3376 O O . VAL A 1 430 ? -13.855 -25.577 -37.856 1.00 63.84 430 VAL A O 1
ATOM 3379 N N . PRO A 1 431 ? -12.501 -23.805 -37.609 1.00 64.06 431 PRO A N 1
ATOM 3380 C CA . PRO A 1 431 ? -12.526 -23.855 -36.146 1.00 64.06 431 PRO A CA 1
ATOM 3381 C C . PRO A 1 431 ? -13.916 -23.601 -35.543 1.00 64.06 431 PRO A C 1
ATOM 3383 O O . PRO A 1 431 ? -14.316 -24.329 -34.637 1.00 64.06 431 PRO A O 1
ATOM 3386 N N . GLU A 1 432 ? -14.681 -22.634 -36.063 1.00 62.84 432 GLU A N 1
ATOM 3387 C CA . GLU A 1 432 ? -16.050 -22.356 -35.590 1.00 62.84 432 GLU A CA 1
ATOM 3388 C C . GLU A 1 432 ? -17.016 -23.492 -35.949 1.00 62.84 432 GLU A C 1
ATOM 3390 O O . GLU A 1 432 ? -17.864 -23.874 -35.141 1.00 62.84 432 GLU A O 1
ATOM 3395 N N . ILE A 1 433 ? -16.847 -24.094 -37.130 1.00 57.69 433 ILE A N 1
ATOM 3396 C CA . ILE A 1 433 ? -17.622 -25.266 -37.553 1.00 57.69 433 ILE A CA 1
ATOM 3397 C C . ILE A 1 433 ? -17.301 -26.474 -36.660 1.00 57.69 433 ILE A C 1
ATOM 3399 O O . ILE A 1 433 ? -18.214 -27.185 -36.242 1.00 57.69 433 ILE A O 1
ATOM 3403 N N . LEU A 1 434 ? -16.030 -26.696 -36.308 1.00 62.91 434 LEU A N 1
ATOM 3404 C CA . LEU A 1 434 ? -15.619 -27.764 -35.392 1.00 62.91 434 LEU A CA 1
ATOM 3405 C C . LEU A 1 434 ? -16.136 -27.533 -33.967 1.00 62.91 434 LEU A C 1
ATOM 3407 O O . LEU A 1 434 ? -16.638 -28.471 -33.350 1.00 62.91 434 LEU A O 1
ATOM 3411 N N . GLU A 1 435 ? -16.086 -26.302 -33.453 1.00 70.25 435 GLU A N 1
ATOM 3412 C CA . GLU A 1 435 ? -16.645 -25.973 -32.136 1.00 70.25 435 GLU A CA 1
ATOM 3413 C C . GLU A 1 435 ? -18.168 -26.181 -32.104 1.00 70.25 435 GLU A C 1
ATOM 3415 O O . GLU A 1 435 ? -18.717 -26.707 -31.131 1.00 70.25 435 GLU A O 1
ATOM 3420 N N . TRP A 1 436 ? -18.856 -25.837 -33.195 1.00 73.38 436 TRP A N 1
ATOM 3421 C CA . TRP A 1 436 ? -20.284 -26.086 -33.358 1.00 73.38 436 TRP A CA 1
ATOM 3422 C C . TRP A 1 436 ? -20.609 -27.589 -33.404 1.00 73.38 436 TRP A C 1
ATOM 3424 O O . TRP A 1 436 ? -21.526 -28.036 -32.711 1.00 73.38 436 TRP A O 1
ATOM 3434 N N . ILE A 1 437 ? -19.814 -28.395 -34.117 1.00 68.38 437 ILE A N 1
ATOM 3435 C CA . ILE A 1 437 ? -19.948 -29.864 -34.167 1.00 68.38 437 ILE A CA 1
ATOM 3436 C C . ILE A 1 437 ? -19.693 -30.499 -32.788 1.00 68.38 437 ILE A C 1
ATOM 3438 O O . ILE A 1 437 ? -20.437 -31.392 -32.370 1.00 68.38 437 ILE A O 1
ATOM 3442 N N . VAL A 1 438 ? -18.695 -30.023 -32.037 1.00 75.31 438 VAL A N 1
ATOM 3443 C CA . VAL A 1 438 ? -18.412 -30.498 -30.671 1.00 75.31 438 VAL A CA 1
ATOM 3444 C C . VAL A 1 438 ? -19.552 -30.131 -29.716 1.00 75.31 438 VAL A C 1
ATOM 3446 O O . VAL A 1 438 ? -20.024 -30.994 -28.975 1.00 75.31 438 VAL A O 1
ATOM 3449 N N . LYS A 1 439 ? -20.083 -28.902 -29.775 1.00 77.81 439 LYS A N 1
ATOM 3450 C CA . LYS A 1 439 ? -21.261 -28.489 -28.984 1.00 77.81 439 LYS A CA 1
ATOM 3451 C C . LYS A 1 439 ? -22.508 -29.315 -29.311 1.00 77.81 439 LYS A C 1
ATOM 3453 O O . LYS A 1 439 ? -23.264 -29.660 -28.402 1.00 77.81 439 LYS A O 1
ATOM 3458 N N . LEU A 1 440 ? -22.712 -29.671 -30.579 1.00 72.50 440 LEU A N 1
ATOM 3459 C CA . LEU A 1 440 ? -23.797 -30.563 -31.001 1.00 72.50 440 LEU A CA 1
ATOM 3460 C C . LEU A 1 440 ? -23.603 -32.006 -30.510 1.00 72.50 440 LEU A C 1
ATOM 3462 O O . LEU A 1 440 ? -24.589 -32.686 -30.223 1.00 72.50 440 LEU A O 1
ATOM 3466 N N . SER A 1 441 ? -22.355 -32.456 -30.365 1.00 69.75 441 SER A N 1
ATOM 3467 C CA . SER A 1 441 ? -22.020 -33.802 -29.883 1.00 69.75 441 SER A CA 1
ATOM 3468 C C . SER A 1 441 ? -22.180 -33.922 -28.361 1.00 69.75 441 SER A C 1
ATOM 3470 O O . SER A 1 441 ? -22.738 -34.904 -27.878 1.00 69.75 441 SER A O 1
ATOM 3472 N N . VAL A 1 442 ? -21.801 -32.887 -27.600 1.00 72.81 442 VAL A N 1
ATOM 3473 C CA . VAL A 1 442 ? -21.970 -32.836 -26.133 1.00 72.81 442 VAL A CA 1
ATOM 3474 C C . VAL A 1 442 ? -23.447 -32.732 -25.731 1.00 72.81 442 VAL A C 1
ATOM 3476 O O . VAL A 1 442 ? -23.870 -33.384 -24.780 1.00 72.81 442 VAL A O 1
ATOM 3479 N N . LYS A 1 443 ? -24.279 -32.004 -26.491 1.00 66.06 443 LYS A N 1
ATOM 3480 C CA . LYS A 1 443 ? -25.732 -31.928 -26.230 1.00 66.06 443 LYS A CA 1
ATOM 3481 C C . LYS A 1 443 ? -26.483 -33.250 -26.431 1.00 66.06 443 LYS A C 1
ATOM 3483 O O . LYS A 1 443 ? -27.594 -33.375 -25.931 1.00 66.06 443 LYS A O 1
ATOM 3488 N N . LYS A 1 444 ? -25.905 -34.228 -27.136 1.00 62.41 444 LYS A N 1
ATOM 3489 C CA . LYS A 1 444 ? -26.494 -35.569 -27.299 1.00 62.41 444 LYS A CA 1
ATOM 3490 C C . LYS A 1 444 ? -26.052 -36.574 -26.226 1.00 62.41 444 LYS A C 1
ATOM 3492 O O . LYS A 1 444 ? -26.651 -37.640 -26.150 1.00 62.41 444 LYS A O 1
ATOM 3497 N N . ALA A 1 445 ? -25.049 -36.252 -25.403 1.00 57.78 445 ALA A N 1
ATOM 3498 C CA . ALA A 1 445 ? -24.451 -37.191 -24.448 1.00 57.78 445 ALA A CA 1
ATOM 3499 C C . ALA A 1 445 ? -24.984 -37.087 -23.003 1.00 57.78 445 ALA A C 1
ATOM 3501 O O . ALA A 1 445 ? -24.628 -37.923 -22.180 1.00 57.78 445 ALA A O 1
ATOM 3502 N N . CYS A 1 446 ? -25.864 -36.129 -22.696 1.00 51.25 446 CYS A N 1
ATOM 3503 C CA . CYS A 1 446 ? -26.571 -36.075 -21.412 1.00 51.25 446 CYS A CA 1
ATOM 3504 C C . CYS A 1 446 ? -28.091 -36.058 -21.626 1.00 51.25 446 CYS A C 1
ATOM 3506 O O . CYS A 1 446 ? -28.682 -34.979 -21.709 1.00 51.25 446 CYS A O 1
ATOM 3508 N N . PRO A 1 447 ? -28.754 -37.224 -21.689 1.00 53.72 447 PRO A N 1
ATOM 3509 C CA . PRO A 1 447 ? -30.112 -37.320 -21.194 1.00 53.72 447 PRO A CA 1
ATOM 3510 C C . PRO A 1 447 ? -30.061 -37.210 -19.665 1.00 53.72 447 PRO A C 1
ATOM 3512 O O . PRO A 1 447 ? -29.313 -37.924 -19.003 1.00 53.72 447 PRO A O 1
ATOM 3515 N N . SER A 1 448 ? -30.831 -36.263 -19.141 1.00 53.34 448 SER A N 1
ATOM 3516 C CA . SER A 1 448 ? -31.143 -36.082 -17.724 1.00 53.34 448 SER A CA 1
ATOM 3517 C C . SER A 1 448 ? -31.337 -37.414 -16.989 1.00 53.34 448 SER A C 1
ATOM 3519 O O . SER A 1 448 ? -32.257 -38.164 -17.327 1.00 53.34 448 SER A O 1
ATOM 3521 N N . ILE A 1 449 ? -30.496 -37.652 -15.981 1.00 45.16 449 ILE A N 1
ATOM 3522 C CA . ILE A 1 449 ? -30.769 -38.530 -14.837 1.00 45.16 449 ILE A CA 1
ATOM 3523 C C . ILE A 1 449 ? -30.930 -37.624 -13.626 1.00 45.16 449 ILE A C 1
ATOM 3525 O O . ILE A 1 449 ? -30.069 -36.723 -13.474 1.00 45.16 449 ILE A O 1
#